Protein AF-S3C7K1-F1 (afdb_monomer)

Secondary structure (DSSP, 8-state):
--PPP-PPPPPPP----PPP---------------------------------------------------------------------------------PPPP--TTSSS---S------TT----SEEEEEE---B-S-THHHHH--S---EEEEE--HHHHHHHHHH--SS---GGGGGGGSPPSEEEEESSTT-SEEEEEE-TTHHHHHHTT-TT--S--GGGGG----EEEEEEPPPSTT-PPEEEE-TGGGTTS--SSPPPSEEEE-EESSTT---EEEEETTEEEEEEEPPHHHHHHHHHHHHHHTTTT-S-HHHHHSS-HHHHHHHHHHHHHHHHHH--SEEEEEEEEEEE-----S---------PPEEEEEEEEEEEE-SSSSPTT--TTSBT--EEEEE--TTTS---GGGT-----TTSTHHHHHHHHHHHHHHHHHHHHHHHHHHHHHHHHHHHHHHHHH-

pLDDT: mean 71.82, std 23.05, range [29.88, 98.38]

Solvent-accessible surface area (backbone atoms only — not comparable to full-atom values): 30363 Å² total; per-residue (Å²): 142,80,88,84,84,85,85,83,79,86,84,79,84,83,79,90,78,82,84,81,84,81,82,83,83,79,85,79,87,78,86,86,79,93,78,88,80,81,87,81,83,79,83,78,87,76,82,92,80,84,86,88,78,92,78,88,80,86,82,82,84,78,89,77,93,80,91,79,91,77,90,78,89,80,84,87,83,82,91,78,87,82,86,82,90,80,84,89,81,90,80,89,75,92,76,87,83,79,89,74,92,69,82,77,81,88,76,77,78,82,76,63,76,72,89,63,92,68,73,88,65,72,88,81,69,78,60,69,74,44,42,33,40,36,43,24,68,38,46,67,81,55,72,75,52,76,82,66,63,82,72,84,76,62,35,39,26,26,64,49,57,67,67,60,50,52,55,50,57,74,67,56,82,73,89,76,75,67,83,80,59,65,55,76,78,48,57,32,21,30,36,38,38,60,91,43,95,84,50,49,42,38,38,32,24,51,32,82,32,31,55,62,72,62,46,78,79,47,98,75,77,72,76,82,65,72,76,69,76,73,73,71,73,50,44,46,26,40,37,40,50,47,86,62,89,94,40,52,37,34,40,35,32,33,36,64,76,47,61,87,50,94,55,99,63,63,58,48,76,42,74,33,48,52,35,63,78,40,100,86,46,86,35,32,36,36,58,54,96,93,44,37,35,36,41,35,74,56,53,75,63,60,32,52,54,50,23,50,51,56,40,46,74,72,51,77,70,68,73,57,71,68,62,62,68,75,49,55,72,69,54,44,54,50,50,52,51,48,51,55,47,52,54,59,41,48,39,47,76,43,44,38,32,31,25,42,52,44,76,43,68,65,78,81,78,83,85,72,99,75,81,91,71,81,70,62,72,42,80,44,75,44,68,36,32,37,42,38,28,33,70,63,54,28,26,82,93,48,52,96,72,25,36,36,48,17,19,33,37,34,31,36,47,71,90,37,44,70,73,66,67,78,87,70,77,66,85,68,73,86,82,68,64,70,57,39,64,46,52,37,53,50,50,53,53,51,54,51,55,51,51,54,50,52,30,51,51,45,36,50,53,48,52,50,53,52,52,50,53,52,54,62,73,73,103

Sequence (475 aa):
MQAYEFSRQPVAAHTDTSPHTEEWSTSRSMNGTTSAFSLFRRHRSRSQNGDNATSGAKYSYGDGHGSTTEDRDDDDSSSVASASSAAAASITTQTTNTTAQTAPPAYDALYAPASGAVSSSSPDKFHPTLHLQIDAVGRGACMTSALFTPGQEATSVYAVDEHAAAASAANSTQGSTSPQTSYYNSAPAFISLRKSRGSSSCSLVAGAGYSLLRDNGAAGASQPDSAAAAGALRTVSTTTYRFGPGRPPRIDVGGDLSATSSSDTPTPWDSFEVKNKAIWSRRQQIQTRLGTFEWRYASSAERKDLSKELLWQVGAGKEDNAMLAALDKKEKKRKEKEEKAMRKHHDVKSLLVLDHITQVYGSTDAAGPSSSSSGGPREIRRPVARFIRNAELRTPGSSRNSAGNGGRLQIDLREWEAVEKLALGEKKLASDSISDDHDREMMIIMAVSSALCMLKKEIDRRQGQEAAAIASAVS

Structure (mmCIF, N/CA/C/O backbone):
data_AF-S3C7K1-F1
#
_entry.id   AF-S3C7K1-F1
#
loop_
_atom_site.group_PDB
_atom_site.id
_atom_site.type_symbol
_atom_site.label_atom_id
_atom_site.label_alt_id
_atom_site.label_comp_id
_atom_site.label_asym_id
_atom_site.label_entity_id
_atom_site.label_seq_id
_atom_site.pdbx_PDB_ins_code
_atom_site.Cartn_x
_atom_site.Cartn_y
_atom_site.Cartn_z
_atom_site.occupancy
_atom_site.B_iso_or_equiv
_atom_site.auth_seq_id
_atom_site.auth_comp_id
_atom_site.auth_asym_id
_atom_site.auth_atom_id
_atom_site.pdbx_PDB_model_num
ATOM 1 N N . MET A 1 1 ? 2.248 -18.245 -73.899 1.00 42.78 1 MET A N 1
ATOM 2 C CA . MET A 1 1 ? 2.283 -19.610 -73.335 1.00 42.78 1 MET A CA 1
ATOM 3 C C . MET A 1 1 ? 3.739 -20.028 -73.212 1.00 42.78 1 MET A C 1
ATOM 5 O O . MET A 1 1 ? 4.316 -20.484 -74.187 1.00 42.78 1 MET A O 1
ATOM 9 N N . GLN A 1 2 ? 4.352 -19.773 -72.059 1.00 39.84 2 GLN A N 1
ATOM 10 C CA . GLN A 1 2 ? 5.710 -20.212 -71.733 1.00 39.84 2 GLN A CA 1
ATOM 11 C C . GLN A 1 2 ? 5.606 -21.062 -70.468 1.00 39.84 2 GLN A C 1
ATOM 13 O O . GLN A 1 2 ? 5.084 -20.601 -69.455 1.00 39.84 2 GLN A O 1
ATOM 18 N N . ALA A 1 3 ? 6.006 -22.325 -70.587 1.00 39.78 3 ALA A N 1
ATOM 19 C CA . ALA A 1 3 ? 6.035 -23.287 -69.500 1.00 39.78 3 ALA A CA 1
ATOM 20 C C . ALA A 1 3 ? 7.273 -23.026 -68.633 1.00 39.78 3 ALA A C 1
ATOM 22 O O . ALA A 1 3 ? 8.383 -22.939 -69.153 1.00 39.78 3 ALA A O 1
ATOM 23 N N . TYR A 1 4 ? 7.061 -22.882 -67.325 1.00 46.62 4 TYR A N 1
ATOM 24 C CA . TYR A 1 4 ? 8.119 -22.824 -66.323 1.00 46.62 4 TYR A CA 1
ATOM 25 C C . TYR A 1 4 ? 8.391 -24.238 -65.806 1.00 46.62 4 TYR A C 1
ATOM 27 O O . TYR A 1 4 ? 7.496 -24.916 -65.302 1.00 46.62 4 TYR A O 1
ATOM 35 N N . GLU A 1 5 ? 9.638 -24.667 -65.959 1.00 44.00 5 GLU A N 1
ATOM 36 C CA . GLU A 1 5 ? 10.169 -25.962 -65.552 1.00 44.00 5 GLU A CA 1
ATOM 37 C C . GLU A 1 5 ? 10.659 -25.868 -64.095 1.00 44.00 5 GLU A C 1
ATOM 39 O O . GLU A 1 5 ? 11.496 -25.032 -63.752 1.00 44.00 5 GLU A O 1
ATOM 44 N N . PHE A 1 6 ? 10.075 -26.680 -63.210 1.00 44.47 6 PHE A N 1
ATOM 45 C CA . PHE A 1 6 ? 10.339 -26.671 -61.770 1.00 44.47 6 PHE A CA 1
ATOM 46 C C . PHE A 1 6 ? 11.487 -27.640 -61.449 1.00 44.47 6 PHE A C 1
ATOM 48 O O . PHE A 1 6 ? 11.319 -28.860 -61.482 1.00 44.47 6 PHE A O 1
ATOM 55 N N . SER A 1 7 ? 12.661 -27.092 -61.132 1.00 50.66 7 SER A N 1
ATOM 56 C CA . SER A 1 7 ? 13.825 -27.848 -60.658 1.00 50.66 7 SER A CA 1
ATOM 57 C C . SER A 1 7 ? 13.610 -28.321 -59.215 1.00 50.66 7 SER A C 1
ATOM 59 O O . SER A 1 7 ? 13.359 -27.519 -58.314 1.00 50.66 7 SER A O 1
ATOM 61 N N . ARG A 1 8 ? 13.684 -29.639 -58.996 1.00 42.28 8 ARG A N 1
ATOM 62 C CA . ARG A 1 8 ? 13.627 -30.288 -57.677 1.00 42.28 8 ARG A CA 1
ATOM 63 C C . ARG A 1 8 ? 15.020 -30.290 -57.042 1.00 42.28 8 ARG A C 1
ATOM 65 O O . ARG A 1 8 ? 15.947 -30.851 -57.620 1.00 42.28 8 ARG A O 1
ATOM 72 N N . GLN A 1 9 ? 15.151 -29.738 -55.835 1.00 46.44 9 GLN A N 1
ATOM 73 C CA . GLN A 1 9 ? 16.317 -29.971 -54.974 1.00 46.44 9 GLN A CA 1
ATOM 74 C C . GLN A 1 9 ? 16.119 -31.212 -54.080 1.00 46.44 9 GLN A C 1
ATOM 76 O O . GLN A 1 9 ? 14.983 -31.510 -53.700 1.00 46.44 9 GLN A O 1
ATOM 81 N N . PRO A 1 10 ? 17.197 -31.948 -53.748 1.00 51.47 10 PRO A N 1
ATOM 82 C CA . PRO A 1 10 ? 17.124 -33.153 -52.929 1.00 51.47 10 PRO A CA 1
ATOM 83 C C . PRO A 1 10 ? 17.023 -32.849 -51.427 1.00 51.47 10 PRO A C 1
ATOM 85 O O . PRO A 1 10 ? 17.702 -31.975 -50.892 1.00 51.47 10 PRO A O 1
ATOM 88 N N . VAL A 1 11 ? 16.183 -33.636 -50.755 1.00 39.88 11 VAL A N 1
ATOM 89 C CA . VAL A 1 11 ? 15.976 -33.667 -49.303 1.00 39.88 11 VAL A CA 1
ATOM 90 C C . VAL A 1 11 ? 17.182 -34.338 -48.641 1.00 39.88 11 VAL A C 1
ATOM 92 O O . VAL A 1 11 ? 17.450 -35.513 -48.889 1.00 39.88 11 VAL A O 1
ATOM 95 N N . ALA A 1 12 ? 17.910 -33.597 -47.806 1.00 42.56 12 ALA A N 1
ATOM 96 C CA . ALA A 1 12 ? 18.954 -34.144 -46.947 1.00 42.56 12 ALA A CA 1
ATOM 97 C C . ALA A 1 12 ? 18.322 -34.823 -45.721 1.00 42.56 12 ALA A C 1
ATOM 99 O O . ALA A 1 12 ? 17.445 -34.264 -45.063 1.00 42.56 12 ALA A O 1
ATOM 100 N N . ALA A 1 13 ? 18.767 -36.047 -45.447 1.00 39.88 13 ALA A N 1
ATOM 101 C CA . ALA A 1 13 ? 18.338 -36.872 -44.331 1.00 39.88 13 ALA A CA 1
ATOM 102 C C . ALA A 1 13 ? 18.757 -36.254 -42.985 1.00 39.88 13 ALA A C 1
ATOM 104 O O . ALA A 1 13 ? 19.937 -35.998 -42.753 1.00 39.88 13 ALA A O 1
ATOM 105 N N . HIS A 1 14 ? 17.786 -36.055 -42.094 1.00 39.94 14 HIS A N 1
ATOM 106 C CA . HIS A 1 14 ? 18.024 -35.751 -40.687 1.00 39.94 14 HIS A CA 1
ATOM 107 C C . HIS A 1 14 ? 18.401 -37.045 -39.957 1.00 39.94 14 HIS A C 1
ATOM 109 O O . HIS A 1 14 ? 17.598 -37.971 -39.861 1.00 39.94 14 HIS A O 1
ATOM 115 N N . THR A 1 15 ? 19.632 -37.113 -39.457 1.00 45.66 15 THR A N 1
ATOM 116 C CA . THR A 1 15 ? 20.065 -38.128 -38.496 1.00 45.66 15 THR A CA 1
ATOM 117 C C . THR A 1 15 ? 19.582 -37.745 -37.103 1.00 45.66 15 THR A C 1
ATOM 119 O O . THR A 1 15 ? 19.934 -36.680 -36.595 1.00 45.66 15 THR A O 1
ATOM 122 N N . ASP A 1 16 ? 18.791 -38.635 -36.514 1.00 35.12 16 ASP A N 1
ATOM 123 C CA . ASP A 1 16 ? 18.399 -38.664 -35.108 1.00 35.12 16 ASP A CA 1
ATOM 124 C C . ASP A 1 16 ? 19.641 -38.841 -34.218 1.00 35.12 16 ASP A C 1
ATOM 126 O O . ASP A 1 16 ? 20.323 -39.866 -34.279 1.00 35.12 16 ASP A O 1
ATOM 130 N N . THR A 1 17 ? 19.929 -37.859 -33.366 1.00 40.44 17 THR A N 1
ATOM 131 C CA . THR A 1 17 ? 20.870 -38.002 -32.248 1.00 40.44 17 THR A CA 1
ATOM 132 C C . THR A 1 17 ? 20.152 -37.683 -30.943 1.00 40.44 17 THR A C 1
ATOM 134 O O . THR A 1 17 ? 19.962 -36.534 -30.554 1.00 40.44 17 THR A O 1
ATOM 137 N N . SER A 1 18 ? 19.752 -38.757 -30.265 1.00 40.81 18 SER A N 1
ATOM 138 C CA . SER A 1 18 ? 19.216 -38.770 -28.905 1.00 40.81 18 SER A CA 1
ATOM 139 C C . SER A 1 18 ? 20.274 -38.285 -27.899 1.00 40.81 18 SER A C 1
ATOM 141 O O . SER A 1 18 ? 21.389 -38.815 -27.911 1.00 40.81 18 SER A O 1
ATOM 143 N N . PRO A 1 19 ? 19.974 -37.337 -26.991 1.00 53.56 19 PRO A N 1
ATOM 144 C CA . PRO A 1 19 ? 20.904 -36.974 -25.933 1.00 53.56 19 PRO A CA 1
ATOM 145 C C . PRO A 1 19 ? 20.836 -37.972 -24.769 1.00 53.56 19 PRO A C 1
ATOM 147 O O . PRO A 1 19 ? 19.800 -38.196 -24.146 1.00 53.56 19 PRO A O 1
ATOM 150 N N . HIS A 1 20 ? 21.998 -38.559 -24.505 1.00 37.53 20 HIS A N 1
ATOM 151 C CA . HIS A 1 20 ? 22.348 -39.404 -23.372 1.00 37.53 20 HIS A CA 1
ATOM 152 C C . HIS A 1 20 ? 22.242 -38.591 -22.066 1.00 37.53 20 HIS A C 1
ATOM 154 O O . HIS A 1 20 ? 22.946 -37.597 -21.891 1.00 37.53 20 HIS A O 1
ATOM 160 N N . THR A 1 21 ? 21.374 -38.994 -21.138 1.00 38.34 21 THR A N 1
ATOM 161 C CA . THR A 1 21 ? 21.359 -38.472 -19.764 1.00 38.34 21 THR A CA 1
ATOM 162 C C . THR A 1 21 ? 22.415 -39.208 -18.943 1.00 38.34 21 THR A C 1
ATOM 164 O O . THR A 1 21 ? 22.197 -40.348 -18.538 1.00 38.34 21 THR A O 1
ATOM 167 N N . GLU A 1 22 ? 23.569 -38.579 -18.714 1.00 37.75 22 GLU A N 1
ATOM 168 C CA . GLU A 1 22 ? 24.544 -39.046 -17.725 1.00 37.75 22 GLU A CA 1
ATOM 169 C C . GLU A 1 22 ? 24.167 -38.540 -16.325 1.00 37.75 22 GLU A C 1
ATOM 171 O O . GLU A 1 22 ? 24.222 -37.347 -16.023 1.00 37.75 22 GLU A O 1
ATOM 176 N N . GLU A 1 23 ? 23.786 -39.479 -15.458 1.00 33.88 23 GLU A N 1
ATOM 177 C CA . GLU A 1 23 ? 23.663 -39.294 -14.016 1.00 33.88 23 GLU A CA 1
ATOM 178 C C . GLU A 1 23 ? 25.045 -39.073 -13.387 1.00 33.88 23 GLU A C 1
ATOM 180 O O . GLU A 1 23 ? 25.855 -39.991 -13.266 1.00 33.88 23 GLU A O 1
ATOM 185 N N . TRP A 1 24 ? 25.310 -37.861 -12.904 1.00 39.69 24 TRP A N 1
ATOM 186 C CA . TRP A 1 24 ? 26.445 -37.607 -12.018 1.00 39.69 24 TRP A CA 1
ATOM 187 C C . TRP A 1 24 ? 26.043 -37.879 -10.567 1.00 39.69 24 TRP A C 1
ATOM 189 O O . TRP A 1 24 ? 25.673 -36.983 -9.807 1.00 39.69 24 TRP A O 1
ATOM 199 N N . SER A 1 25 ? 26.157 -39.144 -10.166 1.00 36.25 25 SER A N 1
ATOM 200 C CA . SER A 1 25 ? 26.162 -39.555 -8.761 1.00 36.25 25 SER A CA 1
ATOM 201 C C . SER A 1 25 ? 27.493 -39.165 -8.113 1.00 36.25 25 SER A C 1
ATOM 203 O O . SER A 1 25 ? 28.480 -39.887 -8.214 1.00 36.25 25 SER A O 1
ATOM 205 N N . THR A 1 26 ? 27.541 -38.020 -7.423 1.00 39.81 26 THR A N 1
ATOM 206 C CA . THR A 1 26 ? 28.686 -37.674 -6.561 1.00 39.81 26 THR A CA 1
ATOM 207 C C . THR A 1 26 ? 28.359 -38.014 -5.111 1.00 39.81 26 THR A C 1
ATOM 209 O O . THR A 1 26 ? 27.864 -37.194 -4.339 1.00 39.81 26 THR A O 1
ATOM 212 N N . SER A 1 27 ? 28.650 -39.255 -4.732 1.00 36.97 27 SER A N 1
ATOM 213 C CA . SER A 1 27 ? 28.673 -39.712 -3.346 1.00 36.97 27 SER A CA 1
ATOM 214 C C . SER A 1 27 ? 29.942 -39.178 -2.673 1.00 36.97 27 SER A C 1
ATOM 216 O O . SER A 1 27 ? 31.028 -39.721 -2.864 1.00 36.97 27 SER A O 1
ATOM 218 N N . ARG A 1 28 ? 29.835 -38.110 -1.873 1.00 35.22 28 ARG A N 1
ATOM 219 C CA . ARG A 1 28 ? 30.893 -37.729 -0.922 1.00 35.22 28 ARG A CA 1
ATOM 220 C C . ARG A 1 28 ? 30.490 -38.129 0.490 1.00 35.22 28 ARG A C 1
ATOM 222 O O . ARG A 1 28 ? 29.735 -37.445 1.169 1.00 35.22 28 ARG A O 1
ATOM 229 N N . SER A 1 29 ? 31.041 -39.269 0.889 1.00 35.66 29 SER A N 1
ATOM 230 C CA . SER A 1 29 ? 31.213 -39.701 2.269 1.00 35.66 29 SER A CA 1
ATOM 231 C C . SER A 1 29 ? 32.161 -38.741 2.995 1.00 35.66 29 SER A C 1
ATOM 233 O O . SER A 1 29 ? 33.287 -38.527 2.545 1.00 35.66 29 SER A O 1
ATOM 235 N N . MET A 1 30 ? 31.717 -38.180 4.120 1.00 38.69 30 MET A N 1
ATOM 236 C CA . MET A 1 30 ? 32.607 -37.730 5.187 1.00 38.69 30 MET A CA 1
ATOM 237 C C . MET A 1 30 ? 32.055 -38.205 6.528 1.00 38.69 30 MET A C 1
ATOM 239 O O . MET A 1 30 ? 31.024 -37.742 7.011 1.00 38.69 30 MET A O 1
ATOM 243 N N . ASN A 1 31 ? 32.776 -39.173 7.085 1.00 38.00 31 ASN A N 1
ATOM 244 C CA . ASN A 1 31 ? 32.706 -39.621 8.466 1.00 38.00 31 ASN A CA 1
ATOM 245 C C . ASN A 1 31 ? 33.361 -38.590 9.403 1.00 38.00 31 ASN A C 1
ATOM 247 O O . ASN A 1 31 ? 34.354 -37.964 9.037 1.00 38.00 31 ASN A O 1
ATOM 251 N N . GLY A 1 32 ? 32.871 -38.538 10.647 1.00 33.72 32 GLY A N 1
ATOM 252 C CA . GLY A 1 32 ? 33.494 -37.864 11.797 1.00 33.72 32 GLY A CA 1
ATOM 253 C C . GLY A 1 32 ? 32.812 -36.532 12.133 1.00 33.72 32 GLY A C 1
ATOM 254 O O . GLY A 1 32 ? 32.623 -35.706 11.258 1.00 33.72 32 GLY A O 1
ATOM 255 N N . THR A 1 33 ? 32.385 -36.227 13.355 1.00 35.22 33 THR A N 1
ATOM 256 C CA . THR A 1 33 ? 32.690 -36.786 14.673 1.00 35.22 33 THR A CA 1
ATOM 257 C C . THR A 1 33 ? 31.519 -36.501 15.615 1.00 35.22 33 THR A C 1
ATOM 259 O O . THR A 1 33 ? 30.987 -35.395 15.687 1.00 35.22 33 THR A O 1
ATOM 262 N N . THR A 1 34 ? 31.119 -37.525 16.359 1.00 36.25 34 THR A N 1
ATOM 263 C CA . THR A 1 34 ? 30.127 -37.470 17.431 1.00 36.25 34 THR A CA 1
ATOM 264 C C . THR A 1 34 ? 30.736 -36.740 18.629 1.00 36.25 34 THR A C 1
ATOM 266 O O . THR A 1 34 ? 31.664 -37.256 19.247 1.00 36.25 34 THR A O 1
ATOM 269 N N . SER A 1 35 ? 30.228 -35.556 18.977 1.00 33.78 35 SER A N 1
ATOM 270 C CA . SER A 1 35 ? 30.503 -34.927 20.273 1.00 33.78 35 SER A CA 1
ATOM 271 C C . SER A 1 35 ? 29.233 -34.949 21.111 1.00 33.78 35 SER A C 1
ATOM 273 O O . SER A 1 35 ? 28.227 -34.320 20.783 1.00 33.78 35 SER A O 1
ATOM 275 N N . ALA A 1 36 ? 29.281 -35.757 22.165 1.00 40.22 36 ALA A N 1
ATOM 276 C CA . ALA A 1 36 ? 28.248 -35.887 23.169 1.00 40.22 36 ALA A CA 1
ATOM 277 C C . ALA A 1 36 ? 28.225 -34.630 24.049 1.00 40.22 36 ALA A C 1
ATOM 279 O O . ALA A 1 36 ? 29.179 -34.372 24.778 1.00 40.22 36 ALA A O 1
ATOM 280 N N . PHE A 1 37 ? 27.118 -33.884 24.030 1.00 34.06 37 PHE A N 1
ATOM 281 C CA . PHE A 1 37 ? 26.787 -32.966 25.117 1.00 34.06 37 PHE A CA 1
ATOM 282 C C . PHE A 1 37 ? 25.647 -33.551 25.941 1.00 34.06 37 PHE A C 1
ATOM 284 O O . PHE A 1 37 ? 24.551 -33.839 25.460 1.00 34.06 37 PHE A O 1
ATOM 291 N N . SER A 1 38 ? 25.994 -33.791 27.196 1.00 36.28 38 SER A N 1
ATOM 292 C CA . SER A 1 38 ? 25.215 -34.421 28.238 1.00 36.28 38 SER A CA 1
ATOM 293 C C . SER A 1 38 ? 24.003 -33.590 28.659 1.00 36.28 38 SER A C 1
ATOM 295 O O . SER A 1 38 ? 24.007 -32.361 28.700 1.00 36.28 38 SER A O 1
ATOM 297 N N . LEU A 1 39 ? 22.956 -34.332 29.012 1.00 39.53 39 LEU A N 1
ATOM 298 C CA . LEU A 1 39 ? 21.742 -33.884 29.674 1.00 39.53 39 LEU A CA 1
ATOM 299 C C . LEU A 1 39 ? 22.032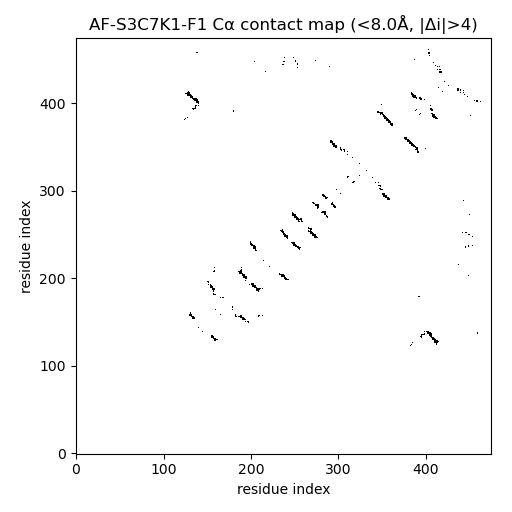 -33.069 30.945 1.00 39.53 39 LEU A C 1
ATOM 301 O O . LEU A 1 39 ? 22.661 -33.569 31.873 1.00 39.53 39 LEU A O 1
ATOM 305 N N . PHE A 1 40 ? 21.402 -31.899 31.066 1.00 33.41 40 PHE A N 1
ATOM 306 C CA . PHE A 1 40 ? 21.030 -31.334 32.366 1.00 33.41 40 PHE A CA 1
ATOM 307 C C . PHE A 1 40 ? 19.536 -30.992 32.367 1.00 33.41 40 PHE A C 1
ATOM 309 O O . PHE A 1 40 ? 19.104 -29.858 32.164 1.00 33.41 40 PHE A O 1
ATOM 316 N N . ARG A 1 41 ? 18.711 -32.024 32.571 1.00 36.00 41 ARG A N 1
ATOM 317 C CA . ARG A 1 41 ? 17.262 -31.902 32.761 1.00 36.00 41 ARG A CA 1
ATOM 318 C C . ARG A 1 41 ? 16.994 -31.607 34.236 1.00 36.00 41 ARG A C 1
ATOM 320 O O . ARG A 1 41 ? 16.875 -32.518 35.049 1.00 36.00 41 ARG A O 1
ATOM 327 N N . ARG A 1 42 ? 16.922 -30.326 34.605 1.00 36.72 42 ARG A N 1
ATOM 328 C CA . ARG A 1 42 ? 16.555 -29.915 35.969 1.00 36.72 42 ARG A CA 1
ATOM 329 C C . ARG A 1 42 ? 15.034 -30.013 36.130 1.00 36.72 42 ARG A C 1
ATOM 331 O O . ARG A 1 42 ? 14.298 -29.125 35.711 1.00 36.72 42 ARG A O 1
ATOM 338 N N . HIS A 1 43 ? 14.568 -31.108 36.729 1.00 34.84 43 HIS A N 1
ATOM 339 C CA . HIS A 1 43 ? 13.203 -31.223 37.241 1.00 34.84 43 HIS A CA 1
ATOM 340 C C . HIS A 1 43 ? 12.996 -30.179 38.345 1.00 34.84 43 HIS A C 1
ATOM 342 O O . HIS A 1 43 ? 13.637 -30.244 39.392 1.00 34.84 43 HIS A O 1
ATOM 348 N N . ARG A 1 44 ? 12.084 -29.226 38.133 1.00 34.91 44 ARG A N 1
ATOM 349 C CA . ARG A 1 44 ? 11.531 -28.404 39.213 1.00 34.91 44 ARG A CA 1
ATOM 350 C C . ARG A 1 44 ? 10.064 -28.779 39.381 1.00 34.91 44 ARG A C 1
ATOM 352 O O . ARG A 1 44 ? 9.187 -28.245 38.714 1.00 34.91 44 ARG A O 1
ATOM 359 N N . SER A 1 45 ? 9.839 -29.753 40.257 1.00 42.28 45 SER A N 1
ATOM 360 C CA . SER A 1 45 ? 8.552 -29.969 40.913 1.00 42.28 45 SER A CA 1
ATOM 361 C C . SER A 1 45 ? 8.241 -28.726 41.748 1.00 42.28 45 SER A C 1
ATOM 363 O O . SER A 1 45 ? 9.053 -28.330 42.587 1.00 42.28 45 SER A O 1
ATOM 365 N N . ARG A 1 46 ? 7.096 -28.080 41.509 1.00 37.75 46 ARG A N 1
ATOM 366 C CA . ARG A 1 46 ? 6.529 -27.130 42.468 1.00 37.75 46 ARG A CA 1
ATOM 367 C C . ARG A 1 46 ? 5.015 -27.292 42.527 1.00 37.75 46 ARG A C 1
ATOM 369 O O . ARG A 1 46 ? 4.286 -26.791 41.682 1.00 37.75 46 ARG A O 1
ATOM 376 N N . SER A 1 47 ? 4.641 -28.065 43.543 1.00 39.91 47 SER A N 1
ATOM 377 C CA . SER A 1 47 ? 3.426 -28.061 44.358 1.00 39.91 47 SER A CA 1
ATOM 378 C C . SER A 1 47 ? 2.346 -27.041 43.996 1.00 39.91 47 SER A C 1
ATOM 380 O O . SER A 1 47 ? 2.569 -25.832 44.057 1.00 39.91 47 SER A O 1
ATOM 382 N N . GLN A 1 48 ? 1.149 -27.574 43.755 1.00 44.81 48 GLN A N 1
ATOM 383 C CA . GLN A 1 48 ? -0.118 -26.899 44.007 1.00 44.81 48 GLN A CA 1
ATOM 384 C C . GLN A 1 48 ? -0.288 -26.638 45.515 1.00 44.81 48 GLN A C 1
ATOM 386 O O . GLN A 1 48 ? 0.110 -27.466 46.333 1.00 44.81 48 GLN A O 1
ATOM 391 N N . ASN A 1 49 ? -0.815 -25.458 45.828 1.00 40.31 49 ASN A N 1
ATOM 392 C CA . ASN A 1 49 ? -1.582 -25.008 47.000 1.00 40.31 49 ASN A CA 1
ATOM 393 C C . ASN A 1 49 ? -1.919 -23.546 46.638 1.00 40.31 49 ASN A C 1
ATOM 395 O O . ASN A 1 49 ? -1.025 -22.798 46.256 1.00 40.31 49 ASN A O 1
ATOM 399 N N . GLY A 1 50 ? -3.171 -23.121 46.519 1.00 37.91 50 GLY A N 1
ATOM 400 C CA . GLY A 1 50 ? -4.193 -23.186 47.552 1.00 37.91 50 GLY A CA 1
ATOM 401 C C . GLY A 1 50 ? -4.369 -21.764 48.096 1.00 37.91 50 GLY A C 1
ATOM 402 O O . GLY A 1 50 ? -3.520 -21.289 48.837 1.00 37.91 50 GLY A O 1
ATOM 403 N N . ASP A 1 51 ? -5.452 -21.128 47.656 1.00 35.38 51 ASP A N 1
ATOM 404 C CA . ASP A 1 51 ? -6.254 -20.110 48.341 1.00 35.38 51 ASP A CA 1
ATOM 405 C C . ASP A 1 51 ? -5.739 -18.675 48.622 1.00 35.38 51 ASP A C 1
ATOM 407 O O . ASP A 1 51 ? -4.790 -18.413 49.350 1.00 35.38 51 ASP A O 1
ATOM 411 N N . ASN A 1 52 ? -6.604 -17.758 48.168 1.00 37.12 52 ASN A N 1
ATOM 412 C CA . ASN A 1 52 ? -7.200 -16.632 48.898 1.00 37.12 52 ASN A CA 1
ATOM 413 C C . ASN A 1 52 ? -6.598 -15.214 48.885 1.00 37.12 52 ASN A C 1
ATOM 415 O O . ASN A 1 52 ? -5.400 -14.977 48.961 1.00 37.12 52 ASN A O 1
ATOM 419 N N . ALA A 1 53 ? -7.565 -14.290 48.953 1.00 37.34 53 ALA A N 1
ATOM 420 C CA . ALA A 1 53 ? -7.519 -12.913 49.442 1.00 37.34 53 ALA A CA 1
ATOM 421 C C . ALA A 1 53 ? -7.081 -11.785 48.483 1.00 37.34 53 ALA A C 1
ATOM 423 O O . ALA A 1 53 ? -5.936 -11.350 48.406 1.00 37.34 53 ALA A O 1
ATOM 424 N N . THR A 1 54 ? -8.111 -11.207 47.860 1.00 46.56 54 THR A N 1
ATOM 425 C CA . THR A 1 54 ? -8.403 -9.763 47.835 1.00 46.56 54 THR A CA 1
ATOM 426 C C . THR A 1 54 ? -7.601 -8.908 48.825 1.00 46.56 54 THR A C 1
ATOM 428 O O . THR A 1 54 ? -7.792 -9.006 50.033 1.00 46.56 54 THR A O 1
ATOM 431 N N . SER A 1 55 ? -6.843 -7.941 48.309 1.00 39.56 55 SER A N 1
ATOM 432 C CA . SER A 1 55 ? -6.691 -6.630 48.949 1.00 39.56 55 SER A CA 1
ATOM 433 C C . SER A 1 55 ? -6.376 -5.576 47.888 1.00 39.56 55 SER A C 1
ATOM 435 O O . SER A 1 55 ? -5.496 -5.738 47.045 1.00 39.56 55 SER A O 1
ATOM 437 N N . GLY A 1 56 ? -7.192 -4.523 47.872 1.00 43.88 56 GLY A N 1
ATOM 438 C CA . GLY A 1 56 ? -7.023 -3.381 46.991 1.00 43.88 56 GLY A CA 1
ATOM 439 C C . GLY A 1 56 ? -5.984 -2.419 47.551 1.00 43.88 56 GLY A C 1
ATOM 440 O O . GLY A 1 56 ? -6.072 -2.016 48.707 1.00 43.88 56 GLY A O 1
ATOM 441 N N . ALA A 1 57 ? -5.058 -1.992 46.701 1.00 37.25 57 ALA A N 1
ATOM 442 C CA . ALA A 1 57 ? -4.218 -0.831 46.946 1.00 37.25 57 ALA A CA 1
ATOM 443 C C . ALA A 1 57 ? -4.563 0.240 45.903 1.00 37.25 57 ALA A C 1
ATOM 445 O O . ALA A 1 57 ? -4.215 0.136 44.727 1.00 37.25 57 ALA A O 1
ATOM 446 N N . LYS A 1 58 ? -5.310 1.256 46.347 1.00 38.31 58 LYS A N 1
ATOM 447 C CA . LYS A 1 58 ? -5.488 2.526 45.639 1.00 38.31 58 LYS A CA 1
ATOM 448 C C . LYS A 1 58 ? -4.179 3.306 45.753 1.00 38.31 58 LYS A C 1
ATOM 450 O O . LYS A 1 58 ? -3.840 3.746 46.846 1.00 38.31 58 LYS A O 1
ATOM 455 N N . TYR A 1 59 ? -3.488 3.522 44.639 1.00 38.66 59 TYR A N 1
ATOM 456 C CA . TYR A 1 59 ? -2.468 4.564 44.550 1.00 38.66 59 TYR A CA 1
ATOM 457 C C . TYR A 1 59 ? -3.110 5.832 43.990 1.00 38.66 59 TYR A C 1
ATOM 459 O O . TYR A 1 59 ? -3.537 5.885 42.838 1.00 38.66 59 TYR A O 1
ATOM 467 N N . SER A 1 60 ? -3.229 6.824 44.868 1.00 38.25 60 SER A N 1
ATOM 468 C CA . SER A 1 60 ? -3.591 8.203 44.560 1.00 38.25 60 SER A CA 1
ATOM 469 C C . SER A 1 60 ? -2.368 8.896 43.963 1.00 38.25 60 SER A C 1
ATOM 471 O O . SER A 1 60 ? -1.360 9.035 44.652 1.00 38.25 60 SER A O 1
ATOM 473 N N . TYR A 1 61 ? -2.443 9.326 42.704 1.00 40.69 61 TYR A N 1
ATOM 474 C CA . TYR A 1 61 ? -1.490 10.290 42.155 1.00 40.69 61 TYR A CA 1
ATOM 475 C C . TYR A 1 61 ? -1.932 11.685 42.595 1.00 40.69 61 TYR A C 1
ATOM 477 O O . TYR A 1 61 ? -3.033 12.119 42.265 1.00 40.69 61 TYR A O 1
ATOM 485 N N . GLY A 1 62 ? -1.098 12.336 43.404 1.00 37.25 62 GLY A N 1
ATOM 486 C CA . GLY A 1 62 ? -1.253 13.738 43.765 1.00 37.25 62 GLY A CA 1
ATOM 487 C C . GLY A 1 62 ? -0.803 14.630 42.614 1.00 37.25 62 GLY A C 1
ATOM 488 O O . GLY A 1 62 ? 0.307 14.471 42.105 1.00 37.25 62 GLY A O 1
ATOM 489 N N . ASP A 1 63 ? -1.679 15.553 42.230 1.00 40.25 63 ASP A N 1
ATOM 490 C CA . ASP A 1 63 ? -1.374 16.697 41.381 1.00 40.25 63 ASP A CA 1
ATOM 491 C C . ASP A 1 63 ? -0.420 17.646 42.117 1.00 40.25 63 ASP A C 1
ATOM 493 O O . ASP A 1 63 ? -0.724 18.145 43.201 1.00 40.25 63 ASP A O 1
ATOM 497 N N . GLY A 1 64 ? 0.738 17.899 41.512 1.00 36.50 64 GLY A N 1
ATOM 498 C CA . GLY A 1 64 ? 1.700 18.906 41.941 1.00 36.50 64 GLY A CA 1
ATOM 499 C C . GLY A 1 64 ? 1.972 19.870 40.795 1.00 36.50 64 GLY A C 1
ATOM 500 O O . GLY A 1 64 ? 2.841 19.621 39.964 1.00 36.50 64 GLY A O 1
ATOM 501 N N . HIS A 1 65 ? 1.216 20.967 40.747 1.00 41.41 65 HIS A N 1
ATOM 502 C CA . HIS A 1 65 ? 1.542 22.136 39.936 1.00 41.41 65 HIS A CA 1
ATOM 503 C C . HIS A 1 65 ? 2.720 22.880 40.582 1.00 41.41 65 HIS A C 1
ATOM 505 O O . HIS A 1 65 ? 2.577 23.449 41.661 1.00 41.41 65 HIS A O 1
ATOM 511 N N . GLY A 1 66 ? 3.872 22.889 39.911 1.00 35.72 66 GLY A N 1
ATOM 512 C CA . GLY A 1 66 ? 5.039 23.697 40.261 1.00 35.72 66 GLY A CA 1
ATOM 513 C C . GLY A 1 66 ? 5.502 24.483 39.041 1.00 35.72 66 GLY A C 1
ATOM 514 O O . GLY A 1 66 ? 6.138 23.934 38.148 1.00 35.72 66 GLY A O 1
ATOM 515 N N . SER A 1 67 ? 5.114 25.755 38.993 1.00 41.16 67 SER A N 1
ATOM 516 C CA . SER A 1 67 ? 5.566 26.761 38.034 1.00 41.16 67 SER A CA 1
ATOM 517 C C . SER A 1 67 ? 6.837 27.408 38.575 1.00 41.16 67 SER A C 1
ATOM 519 O O . SER A 1 67 ? 6.764 28.113 39.579 1.00 41.16 67 SER A O 1
ATOM 521 N N . THR A 1 68 ? 7.968 27.226 37.898 1.00 39.38 68 THR A N 1
ATOM 522 C CA . THR A 1 68 ? 9.175 28.039 38.102 1.00 39.38 68 THR A CA 1
ATOM 523 C C . THR A 1 68 ? 9.763 28.403 36.747 1.00 39.38 68 THR A C 1
ATOM 525 O O . THR A 1 68 ? 10.353 27.572 36.059 1.00 39.38 68 THR A O 1
ATOM 528 N N . THR A 1 69 ? 9.538 29.653 36.360 1.00 41.72 69 THR A N 1
ATOM 529 C CA . THR A 1 69 ? 10.313 30.400 35.372 1.00 41.72 69 THR A CA 1
ATOM 530 C C . THR A 1 69 ? 11.637 30.797 36.020 1.00 41.72 69 THR A C 1
ATOM 532 O O . THR A 1 69 ? 11.629 31.572 36.973 1.00 41.72 69 THR A O 1
ATOM 535 N N . GLU A 1 70 ? 12.753 30.263 35.528 1.00 42.16 70 GLU A N 1
ATOM 536 C CA . GLU A 1 70 ? 14.084 30.809 35.798 1.00 42.16 70 GLU A CA 1
ATOM 537 C C . GLU A 1 70 ? 14.718 31.214 34.470 1.00 42.16 70 GLU A C 1
ATOM 539 O O . GLU A 1 70 ? 15.016 30.370 33.622 1.00 42.16 70 GLU A O 1
ATOM 544 N N . ASP A 1 71 ? 14.887 32.526 34.326 1.00 40.88 71 ASP A N 1
ATOM 545 C CA . ASP A 1 71 ? 15.815 33.174 33.414 1.00 40.88 71 ASP A CA 1
ATOM 546 C C . ASP A 1 71 ? 17.250 32.734 33.740 1.00 40.88 71 ASP A C 1
ATOM 548 O O . ASP A 1 71 ? 17.666 32.751 34.902 1.00 40.88 71 ASP A O 1
ATOM 552 N N . ARG A 1 72 ? 18.014 32.357 32.711 1.00 40.84 72 ARG A N 1
ATOM 553 C CA . ARG A 1 72 ? 19.480 32.323 32.744 1.00 40.84 72 ARG A CA 1
ATOM 554 C C . ARG A 1 72 ? 20.015 32.769 31.389 1.00 40.84 72 ARG A C 1
ATOM 556 O O . ARG A 1 72 ? 19.996 32.005 30.424 1.00 40.84 72 ARG A O 1
ATOM 563 N N . ASP A 1 73 ? 20.461 34.017 31.369 1.00 41.56 73 ASP A N 1
ATOM 564 C CA . ASP A 1 73 ? 21.538 34.496 30.514 1.00 41.56 73 ASP A CA 1
ATOM 565 C C . ASP A 1 73 ? 22.856 33.811 30.924 1.00 41.56 73 ASP A C 1
ATOM 567 O O . ASP A 1 73 ? 23.022 33.454 32.092 1.00 41.56 73 ASP A O 1
ATOM 571 N N . ASP A 1 74 ? 23.729 33.563 29.944 1.00 37.69 74 ASP A N 1
ATOM 572 C CA . ASP A 1 74 ? 25.191 33.767 29.984 1.00 37.69 74 ASP A CA 1
ATOM 573 C C . ASP A 1 74 ? 25.885 32.933 28.888 1.00 37.69 74 ASP A C 1
ATOM 575 O O . ASP A 1 74 ? 25.934 31.703 28.917 1.00 37.69 74 ASP A O 1
ATOM 579 N N . ASP A 1 75 ? 26.327 33.671 27.871 1.00 38.19 75 ASP A N 1
ATOM 580 C CA . ASP A 1 75 ? 27.670 33.738 27.289 1.00 38.19 75 ASP A CA 1
ATOM 581 C C . ASP A 1 75 ? 28.576 32.504 27.079 1.00 38.19 75 ASP A C 1
ATOM 583 O O . ASP A 1 75 ? 28.801 31.642 27.923 1.00 38.19 75 ASP A O 1
ATOM 587 N N . ASP A 1 76 ? 29.249 32.619 25.928 1.00 36.81 76 ASP A N 1
ATOM 588 C CA . ASP A 1 76 ? 30.596 32.161 25.589 1.00 36.81 76 ASP A CA 1
ATOM 589 C C . ASP A 1 76 ? 30.854 30.660 25.395 1.00 36.81 76 ASP A C 1
ATOM 591 O O . ASP A 1 76 ? 30.797 29.859 26.323 1.00 36.81 76 ASP A O 1
ATOM 595 N N . SER A 1 77 ? 31.278 30.294 24.176 1.00 37.59 77 SER A N 1
ATOM 596 C CA . SER A 1 77 ? 32.433 29.407 23.955 1.00 37.59 77 SER A CA 1
ATOM 597 C C . SER A 1 77 ? 32.798 29.292 22.470 1.00 37.59 77 SER A C 1
ATOM 599 O O . SER A 1 77 ? 32.150 28.604 21.684 1.00 37.59 77 SER A O 1
ATOM 601 N N . SER A 1 78 ? 33.898 29.966 22.144 1.00 37.84 78 SER A N 1
ATOM 602 C CA . SER A 1 78 ? 35.071 29.438 21.435 1.00 37.84 78 SER A CA 1
ATOM 603 C C . SER A 1 78 ? 34.908 28.711 20.088 1.00 37.84 78 SER A C 1
ATOM 605 O O . SER A 1 78 ? 34.563 27.539 19.947 1.00 37.84 78 SER A O 1
ATOM 607 N N . SER A 1 79 ? 35.406 29.421 19.078 1.00 44.19 79 SER A N 1
ATOM 608 C CA . SER A 1 79 ? 36.025 28.887 17.874 1.00 44.19 79 SER A CA 1
ATOM 609 C C . SER A 1 79 ? 37.177 27.924 18.187 1.00 44.19 79 SER A C 1
ATOM 611 O O . SER A 1 79 ? 38.120 28.290 18.892 1.00 44.19 79 SER A O 1
ATOM 613 N N . VAL A 1 80 ? 37.185 26.757 17.541 1.00 40.84 80 VAL A N 1
ATOM 614 C CA . VAL A 1 80 ? 38.408 25.975 17.325 1.00 40.84 80 VAL A CA 1
ATOM 615 C C . VAL A 1 80 ? 38.426 25.462 15.892 1.00 40.84 80 VAL A C 1
ATOM 617 O O . VAL A 1 80 ? 37.634 24.613 15.489 1.00 40.84 80 VAL A O 1
ATOM 620 N N . ALA A 1 81 ? 39.341 26.032 15.115 1.00 40.41 81 ALA A N 1
ATOM 621 C CA . ALA A 1 81 ? 39.779 25.516 13.834 1.00 40.41 81 ALA A CA 1
ATOM 622 C C . ALA A 1 81 ? 40.731 24.334 14.056 1.00 40.41 81 ALA A C 1
ATOM 624 O O . ALA A 1 81 ? 41.561 24.396 14.964 1.00 40.41 81 ALA A O 1
ATOM 625 N N . SER A 1 82 ? 40.677 23.318 13.189 1.00 37.19 82 SER A N 1
ATOM 626 C CA . SER A 1 82 ? 41.869 22.727 12.555 1.00 37.19 82 SER A CA 1
ATOM 627 C C . SER A 1 82 ? 41.550 21.529 11.660 1.00 37.19 82 SER A C 1
ATOM 629 O O . SER A 1 82 ? 40.696 20.707 11.978 1.00 37.19 82 SER A O 1
ATOM 631 N N . ALA A 1 83 ? 42.402 21.419 10.634 1.00 33.81 83 ALA A N 1
ATOM 632 C CA . ALA A 1 83 ? 42.732 20.254 9.809 1.00 33.81 83 ALA A CA 1
ATOM 633 C C . ALA A 1 83 ? 41.746 19.941 8.656 1.00 33.81 83 ALA A C 1
ATOM 635 O O . ALA A 1 83 ? 40.538 20.000 8.820 1.00 33.81 83 ALA A O 1
ATOM 636 N N . SER A 1 84 ? 42.174 19.622 7.432 1.00 39.78 84 SER A N 1
ATOM 637 C CA . SER A 1 84 ? 43.510 19.258 6.946 1.00 39.78 84 SER A CA 1
ATOM 638 C C . SER A 1 84 ? 43.563 19.438 5.427 1.00 39.78 84 SER A C 1
ATOM 640 O O . SER A 1 84 ? 42.598 19.171 4.713 1.00 39.78 84 SER A O 1
ATOM 642 N N . SER A 1 85 ? 44.728 19.851 4.945 1.00 40.25 85 SER A N 1
ATOM 643 C CA . SER A 1 85 ? 45.148 19.852 3.549 1.00 40.25 85 SER A CA 1
ATOM 644 C C . SER A 1 85 ? 45.439 18.432 3.047 1.00 40.25 85 SER A C 1
ATOM 646 O O . SER A 1 85 ? 46.104 17.659 3.733 1.00 40.25 85 SER A O 1
ATOM 648 N N . ALA A 1 86 ? 45.020 18.112 1.818 1.00 37.12 86 ALA A N 1
ATOM 649 C CA . ALA A 1 86 ? 45.669 17.092 0.992 1.00 37.12 86 ALA A CA 1
ATOM 650 C C . ALA A 1 86 ? 45.344 17.275 -0.504 1.00 37.12 86 ALA A C 1
ATOM 652 O O . ALA A 1 86 ? 44.216 17.086 -0.943 1.00 37.12 86 ALA A O 1
ATOM 653 N N . ALA A 1 87 ? 46.400 17.639 -1.234 1.00 37.47 87 ALA A N 1
ATOM 654 C CA . ALA A 1 87 ? 46.796 17.217 -2.578 1.00 37.47 87 ALA A CA 1
ATOM 655 C C . ALA A 1 87 ? 45.786 17.261 -3.743 1.00 37.47 87 ALA A C 1
ATOM 657 O O . ALA A 1 87 ? 44.899 16.428 -3.905 1.00 37.47 87 ALA A O 1
ATOM 658 N N . ALA A 1 88 ? 46.086 18.199 -4.640 1.00 36.25 88 ALA A N 1
ATOM 659 C CA . ALA A 1 88 ? 45.610 18.296 -6.006 1.00 36.25 88 ALA A CA 1
ATOM 660 C C . ALA A 1 88 ? 46.060 17.113 -6.884 1.00 36.25 88 ALA A C 1
ATOM 662 O O . ALA A 1 88 ? 47.224 16.713 -6.860 1.00 36.25 88 ALA A O 1
ATOM 663 N N . ALA A 1 89 ? 45.155 16.649 -7.745 1.00 36.56 89 ALA A N 1
ATOM 664 C CA . ALA A 1 89 ? 45.481 15.971 -8.993 1.00 36.56 89 ALA A CA 1
ATOM 665 C C . ALA A 1 89 ? 44.582 16.550 -10.092 1.00 36.56 89 ALA A C 1
ATOM 667 O O . ALA A 1 89 ? 43.372 16.327 -10.127 1.00 36.56 89 ALA A O 1
ATOM 668 N N . SER A 1 90 ? 45.192 17.363 -10.948 1.00 39.47 90 SER A N 1
ATOM 669 C CA . SER A 1 90 ? 44.576 18.022 -12.094 1.00 39.47 90 SER A CA 1
ATOM 670 C C . SER A 1 90 ? 44.319 17.009 -13.211 1.00 39.47 90 SER A C 1
ATOM 672 O O . SER A 1 90 ? 45.263 16.401 -13.712 1.00 39.47 90 SER A O 1
ATOM 674 N N . ILE A 1 91 ? 43.066 16.863 -13.647 1.00 34.75 91 ILE A N 1
ATOM 675 C CA . ILE A 1 91 ? 42.721 16.230 -14.927 1.00 34.75 91 ILE A CA 1
ATOM 676 C C . ILE A 1 91 ? 42.042 17.287 -15.793 1.00 34.75 91 ILE A C 1
ATOM 678 O O . ILE A 1 91 ? 40.863 17.600 -15.643 1.00 34.75 91 ILE A O 1
ATOM 682 N N . THR A 1 92 ? 42.835 17.851 -16.698 1.00 35.44 92 THR A N 1
ATOM 683 C CA . THR A 1 92 ? 42.391 18.691 -17.807 1.00 35.44 92 THR A CA 1
ATOM 684 C C . THR A 1 92 ? 41.674 17.810 -18.825 1.00 35.44 92 THR A C 1
ATOM 686 O O . THR A 1 92 ? 42.309 17.013 -19.509 1.00 35.44 92 THR A O 1
ATOM 689 N N . THR A 1 93 ? 40.359 17.967 -18.957 1.00 34.34 93 THR A N 1
ATOM 690 C CA . THR A 1 93 ? 39.600 17.486 -20.119 1.00 34.34 93 THR A CA 1
ATOM 691 C C . THR A 1 93 ? 39.026 18.695 -20.848 1.00 34.34 93 THR A C 1
ATOM 693 O O . THR A 1 93 ? 38.120 19.376 -20.373 1.00 34.34 93 THR A O 1
ATOM 696 N N . GLN A 1 94 ? 39.626 19.005 -21.998 1.00 35.19 94 GLN A N 1
ATOM 697 C CA . GLN A 1 94 ? 39.113 19.987 -22.946 1.00 35.19 94 GLN A CA 1
ATOM 698 C C . GLN A 1 94 ? 37.813 19.443 -23.544 1.00 35.19 94 GLN A C 1
ATOM 700 O O . GLN A 1 94 ? 37.820 18.407 -24.202 1.00 35.19 94 GLN A O 1
ATOM 705 N N . THR A 1 95 ? 36.708 20.149 -23.315 1.00 29.88 95 THR A N 1
ATOM 706 C CA . THR A 1 95 ? 35.445 19.930 -24.026 1.00 29.88 95 THR A CA 1
ATOM 707 C C . THR A 1 95 ? 35.226 21.146 -24.914 1.00 29.88 95 THR A C 1
ATOM 709 O O . THR A 1 95 ? 35.088 22.268 -24.430 1.00 29.88 95 THR A O 1
ATOM 712 N N . THR A 1 96 ? 35.271 20.938 -26.225 1.00 40.91 96 THR A N 1
ATOM 713 C CA . THR A 1 96 ? 34.971 21.950 -27.237 1.00 40.91 96 THR A CA 1
ATOM 714 C C . THR A 1 96 ? 33.470 22.218 -27.253 1.00 40.91 96 THR A C 1
ATOM 716 O O . THR A 1 96 ? 32.687 21.366 -27.666 1.00 40.91 96 THR A O 1
ATOM 719 N N . ASN A 1 97 ? 33.081 23.410 -26.804 1.00 35.16 97 ASN A N 1
ATOM 720 C CA . ASN A 1 97 ? 31.732 23.946 -26.937 1.00 35.16 97 ASN A CA 1
ATOM 721 C C . ASN A 1 97 ? 31.463 24.339 -28.397 1.00 35.16 97 ASN A C 1
ATOM 723 O O . ASN A 1 97 ? 32.104 25.244 -28.928 1.00 35.16 97 ASN A O 1
ATOM 727 N N . THR A 1 98 ? 30.482 23.696 -29.027 1.00 39.22 98 THR A N 1
ATOM 728 C CA . THR A 1 98 ? 29.849 24.179 -30.259 1.00 39.22 98 THR A CA 1
ATOM 729 C C . THR A 1 98 ? 28.440 24.638 -29.909 1.00 39.22 98 THR A C 1
ATOM 731 O O . THR A 1 98 ? 27.538 23.837 -29.681 1.00 39.22 98 THR A O 1
ATOM 734 N N . THR A 1 99 ? 28.277 25.954 -29.805 1.00 41.25 99 THR A N 1
ATOM 735 C CA . THR A 1 99 ? 27.017 26.631 -29.497 1.00 41.25 99 THR A CA 1
ATOM 736 C C . THR A 1 99 ? 26.167 26.723 -30.763 1.00 41.25 99 THR A C 1
ATOM 738 O O . THR A 1 99 ? 26.423 27.564 -31.619 1.00 41.25 99 THR A O 1
ATOM 741 N N . ALA A 1 100 ? 25.137 25.885 -30.872 1.00 38.94 100 ALA A N 1
ATOM 742 C CA . ALA A 1 100 ? 24.012 26.100 -31.778 1.00 38.94 100 ALA A CA 1
ATOM 743 C C . ALA A 1 100 ? 22.740 26.219 -30.926 1.00 38.94 100 ALA A C 1
ATOM 745 O O . ALA A 1 100 ? 22.143 25.223 -30.519 1.00 38.94 100 ALA A O 1
ATOM 746 N N . GLN A 1 101 ? 22.367 27.460 -30.600 1.00 41.94 101 GLN A N 1
ATOM 747 C CA . GLN A 1 101 ? 21.087 27.794 -29.977 1.00 41.94 101 GLN A CA 1
ATOM 748 C C . GLN A 1 101 ? 19.962 27.470 -30.962 1.00 41.94 101 GLN A C 1
ATOM 750 O O . GLN A 1 101 ? 19.670 28.247 -31.866 1.00 41.94 101 GLN A O 1
ATOM 755 N N . THR A 1 102 ? 19.328 26.319 -30.769 1.00 45.47 102 THR A N 1
ATOM 756 C CA . THR A 1 102 ? 18.014 26.031 -31.344 1.00 45.47 102 THR A CA 1
ATOM 757 C C . THR A 1 102 ? 17.024 26.196 -30.201 1.00 45.47 102 THR A C 1
ATOM 759 O O . THR A 1 102 ? 17.144 25.513 -29.184 1.00 45.47 102 THR A O 1
ATOM 762 N N . ALA A 1 103 ? 16.121 27.170 -30.315 1.00 45.03 103 ALA A N 1
ATOM 763 C CA . ALA A 1 103 ? 15.088 27.406 -29.314 1.00 45.03 103 ALA A CA 1
ATOM 764 C C . ALA A 1 103 ? 14.287 26.107 -29.086 1.00 45.03 103 ALA A C 1
ATOM 766 O O . ALA A 1 103 ? 13.909 25.461 -30.069 1.00 45.03 103 ALA A O 1
ATOM 767 N N . PRO A 1 104 ? 14.053 25.687 -27.829 1.00 46.28 104 PRO A N 1
ATOM 768 C CA . PRO A 1 104 ? 13.249 24.505 -27.561 1.00 46.28 104 PRO A CA 1
ATOM 769 C C . PRO A 1 104 ? 11.805 24.731 -28.049 1.00 46.28 104 PRO A C 1
ATOM 771 O O . PRO A 1 104 ? 11.296 25.850 -27.943 1.00 46.28 104 PRO A O 1
ATOM 774 N N . PRO A 1 105 ? 11.135 23.699 -28.594 1.00 50.78 105 PRO A N 1
ATOM 775 C CA . PRO A 1 105 ? 9.731 23.795 -28.985 1.00 50.78 105 PRO A CA 1
ATOM 776 C C . PRO A 1 105 ? 8.868 24.177 -27.774 1.00 50.78 105 PRO A C 1
ATOM 778 O O . PRO A 1 105 ? 9.010 23.605 -26.694 1.00 50.78 105 PRO A O 1
ATOM 781 N N . ALA A 1 106 ? 7.992 25.166 -27.958 1.00 40.72 106 ALA A N 1
ATOM 782 C CA . ALA A 1 106 ? 7.069 25.652 -26.940 1.00 40.72 106 ALA A CA 1
ATOM 783 C C . ALA A 1 106 ? 6.082 24.541 -26.534 1.00 40.72 106 ALA A C 1
ATOM 785 O O . ALA A 1 106 ? 5.179 24.203 -27.296 1.00 40.72 106 ALA A O 1
ATOM 786 N N . TYR A 1 107 ? 6.262 23.974 -25.339 1.00 42.38 107 TYR A N 1
ATOM 787 C CA . TYR A 1 107 ? 5.392 22.936 -24.766 1.00 42.38 107 TYR A CA 1
ATOM 788 C C . TYR A 1 107 ? 4.305 23.489 -23.814 1.00 42.38 107 TYR A C 1
ATOM 790 O O . TYR A 1 107 ? 3.552 22.712 -23.234 1.00 42.38 107 TYR A O 1
ATOM 798 N N . ASP A 1 108 ? 4.159 24.811 -23.680 1.00 42.81 108 ASP A N 1
ATOM 799 C CA . ASP A 1 108 ? 3.368 25.422 -22.592 1.00 42.81 108 ASP A CA 1
ATOM 800 C C . ASP A 1 108 ? 1.848 25.553 -22.823 1.00 42.81 108 ASP A C 1
ATOM 802 O O . ASP A 1 108 ? 1.131 26.012 -21.937 1.00 42.81 108 ASP A O 1
ATOM 806 N N . ALA A 1 109 ? 1.293 25.124 -23.961 1.00 43.72 109 ALA A N 1
ATOM 807 C CA . ALA A 1 109 ? -0.123 25.388 -24.262 1.00 43.72 109 ALA A CA 1
ATOM 808 C C . ALA A 1 109 ? -1.115 24.261 -23.901 1.00 43.72 109 ALA A C 1
ATOM 810 O O . ALA A 1 109 ? -2.321 24.487 -23.966 1.00 43.72 109 ALA A O 1
ATOM 811 N N . LEU A 1 110 ? -0.662 23.056 -23.525 1.00 44.91 110 LEU A N 1
ATOM 812 C CA . LEU A 1 110 ? -1.564 21.896 -23.352 1.00 44.91 110 LEU A CA 1
ATOM 813 C C . LEU A 1 110 ? -1.979 21.594 -21.903 1.00 44.91 110 LEU A C 1
ATOM 815 O O . LEU A 1 110 ? -2.823 20.730 -21.690 1.00 44.91 110 LEU A O 1
ATOM 819 N N . TYR A 1 111 ? -1.446 22.323 -20.918 1.00 44.56 111 TYR A N 1
ATOM 820 C CA . TYR A 1 111 ? -1.807 22.159 -19.500 1.00 44.56 111 TYR A CA 1
ATOM 821 C C . TYR A 1 111 ? -2.366 23.423 -18.842 1.00 44.56 111 TYR A C 1
ATOM 823 O O . TYR A 1 111 ? -2.601 23.424 -17.634 1.00 44.56 111 TYR A O 1
ATOM 831 N N . ALA A 1 112 ? -2.628 24.490 -19.604 1.00 41.06 112 ALA A N 1
ATOM 832 C CA . ALA A 1 112 ? -3.392 25.614 -19.082 1.00 41.06 112 ALA A CA 1
ATOM 833 C C . ALA A 1 112 ? -4.830 25.129 -18.811 1.00 41.06 112 ALA A C 1
ATOM 835 O O . ALA A 1 112 ? -5.526 24.764 -19.764 1.00 41.06 112 ALA A O 1
ATOM 836 N N . PRO A 1 113 ? -5.301 25.076 -17.549 1.00 42.19 113 PRO A N 1
ATOM 837 C CA . PRO A 1 113 ? -6.690 24.741 -17.289 1.00 42.19 113 PRO A CA 1
ATOM 838 C C . PRO A 1 113 ? -7.541 25.800 -17.985 1.00 42.19 113 PRO A C 1
ATOM 840 O O . PRO A 1 113 ? -7.409 26.994 -17.703 1.00 42.19 113 PRO A O 1
ATOM 843 N N . ALA A 1 114 ? -8.372 25.367 -18.935 1.00 43.19 114 ALA A N 1
ATOM 844 C CA . ALA A 1 114 ? -9.299 26.242 -19.630 1.00 43.19 114 ALA A CA 1
ATOM 845 C C . ALA A 1 114 ? -10.036 27.088 -18.586 1.00 43.19 114 ALA A C 1
ATOM 847 O O . ALA A 1 114 ? -10.658 26.550 -17.670 1.00 43.19 114 ALA A O 1
ATOM 848 N N . SER A 1 115 ? -9.935 28.411 -18.708 1.00 44.72 115 SER A N 1
ATOM 849 C CA . SER A 1 115 ? -10.485 29.399 -17.773 1.00 44.72 115 SER A CA 1
ATOM 850 C C . SER A 1 115 ? -12.016 29.500 -17.866 1.00 44.72 115 SER A C 1
ATOM 852 O O . SER A 1 115 ? -12.589 30.585 -17.817 1.00 44.72 115 SER A O 1
ATOM 854 N N . GLY A 1 116 ? -12.695 28.366 -18.044 1.00 43.19 116 GLY A N 1
ATOM 855 C CA . GLY A 1 116 ? -14.123 28.239 -17.824 1.00 43.19 116 GLY A CA 1
ATOM 856 C C . GLY A 1 116 ? -14.381 28.214 -16.324 1.00 43.19 116 GLY A C 1
ATOM 857 O O . GLY A 1 116 ? -13.644 27.582 -15.572 1.00 43.19 116 GLY A O 1
ATOM 858 N N . ALA A 1 117 ? -15.419 28.916 -15.880 1.00 42.97 117 ALA A N 1
ATOM 859 C CA . ALA A 1 117 ? -15.887 28.918 -14.501 1.00 42.97 117 ALA A CA 1
ATOM 860 C C . ALA A 1 117 ? -16.419 27.526 -14.103 1.00 42.97 117 ALA A C 1
ATOM 862 O O . ALA A 1 117 ? -17.624 27.303 -14.009 1.00 42.97 117 ALA A O 1
ATOM 863 N N . VAL A 1 118 ? -15.520 26.562 -13.906 1.00 41.12 118 VAL A N 1
ATOM 864 C CA . VAL A 1 118 ? -15.839 25.264 -13.319 1.00 41.12 118 VAL A CA 1
ATOM 865 C C . VAL A 1 118 ? -16.026 25.507 -11.829 1.00 41.12 118 VAL A C 1
ATOM 867 O O . VAL A 1 118 ? -15.174 26.102 -11.167 1.00 41.12 118 VAL A O 1
ATOM 870 N N . SER A 1 119 ? -17.188 25.115 -11.317 1.00 44.06 119 SER A N 1
ATOM 871 C CA . SER A 1 119 ? -17.562 25.235 -9.912 1.00 44.06 119 SER A CA 1
ATOM 872 C C . SER A 1 119 ? -16.414 24.785 -9.005 1.00 44.06 119 SER A C 1
ATOM 874 O O . SER A 1 119 ? -15.750 23.794 -9.290 1.00 44.06 119 SER A O 1
ATOM 876 N N . SER A 1 120 ? -16.186 25.511 -7.911 1.00 41.62 120 SER A N 1
ATOM 877 C CA . SER A 1 120 ? -15.086 25.354 -6.949 1.00 41.62 120 SER A CA 1
ATOM 878 C C . SER A 1 120 ? -15.112 24.041 -6.140 1.00 41.62 120 SER A C 1
ATOM 880 O O . SER A 1 120 ? -14.858 24.039 -4.933 1.00 41.62 120 SER A O 1
ATOM 882 N N . SER A 1 121 ? -15.453 22.910 -6.755 1.00 46.00 121 SER A N 1
ATOM 883 C CA . SER A 1 121 ? -15.182 21.593 -6.197 1.00 46.00 121 SER A CA 1
ATOM 884 C C . SER A 1 121 ? -13.668 21.440 -6.126 1.00 46.00 121 SER A C 1
ATOM 886 O O . SER A 1 121 ? -13.027 21.387 -7.169 1.00 46.00 121 SER A O 1
ATOM 888 N N . SER A 1 122 ? -13.102 21.434 -4.912 1.00 54.00 122 SER A N 1
ATOM 889 C CA . SER A 1 122 ? -11.663 21.251 -4.659 1.00 54.00 122 SER A CA 1
ATOM 890 C C . SER A 1 122 ? -11.086 20.156 -5.571 1.00 54.00 122 SER A C 1
ATOM 892 O O . SER A 1 122 ? -11.369 18.982 -5.322 1.00 54.00 122 SER A O 1
ATOM 894 N N . PRO A 1 123 ? -10.311 20.513 -6.614 1.00 55.06 123 PRO A N 1
ATOM 895 C CA . PRO A 1 123 ? -9.937 19.581 -7.680 1.00 55.06 123 PRO A CA 1
ATOM 896 C C . PRO A 1 123 ? -8.970 18.464 -7.245 1.00 55.06 123 PRO A C 1
ATOM 898 O O . PRO A 1 123 ? -8.745 17.531 -8.006 1.00 55.06 123 PRO A O 1
ATOM 901 N N . ASP A 1 124 ? -8.478 18.480 -6.003 1.00 74.38 124 ASP A N 1
ATOM 902 C CA . ASP A 1 124 ? -7.433 17.563 -5.526 1.00 74.38 124 ASP A CA 1
ATOM 903 C C . ASP A 1 124 ? -7.899 16.575 -4.450 1.00 74.38 124 ASP A C 1
ATOM 905 O O . ASP A 1 124 ? -7.109 16.097 -3.626 1.00 74.38 124 ASP A O 1
ATOM 909 N N . LYS A 1 125 ? -9.194 16.242 -4.408 1.00 89.44 125 LYS A N 1
ATOM 910 C CA . LYS A 1 125 ? -9.619 15.130 -3.555 1.00 89.44 125 LYS A CA 1
ATOM 911 C C . LYS A 1 125 ? -9.198 13.806 -4.205 1.00 89.44 125 LYS A C 1
ATOM 913 O O . LYS A 1 125 ? -9.412 13.572 -5.391 1.00 89.44 125 LYS A O 1
ATOM 918 N N . PHE A 1 126 ? -8.581 12.934 -3.413 1.00 94.56 126 PHE A N 1
ATOM 919 C CA . PHE A 1 126 ? -8.284 11.554 -3.800 1.00 94.56 126 PHE A CA 1
ATOM 920 C C . PHE A 1 126 ? -9.590 10.779 -3.980 1.00 94.56 126 PHE A C 1
ATOM 922 O O . PHE A 1 126 ? -10.412 10.768 -3.059 1.00 94.56 126 PHE A O 1
ATOM 929 N N . HIS A 1 127 ? -9.755 10.114 -5.121 1.00 93.69 127 HIS A N 1
ATOM 930 C CA . HIS A 1 127 ? -10.896 9.241 -5.379 1.00 93.69 127 HIS A CA 1
ATOM 931 C C . HIS A 1 127 ? -10.368 7.870 -5.793 1.00 93.69 127 HIS A C 1
ATOM 933 O O . HIS A 1 127 ? -9.907 7.717 -6.922 1.00 93.69 127 HIS A O 1
ATOM 939 N N . PRO A 1 128 ? -10.374 6.881 -4.888 1.00 94.94 128 PRO A N 1
ATOM 940 C CA . PRO A 1 128 ? -9.863 5.569 -5.232 1.00 94.94 128 PRO A CA 1
ATOM 941 C C . PRO A 1 128 ? -10.762 4.923 -6.287 1.00 94.94 128 PRO A C 1
ATOM 943 O O . PRO A 1 128 ? -11.979 4.882 -6.122 1.00 94.94 128 PRO A O 1
ATOM 946 N N . THR A 1 129 ? -10.157 4.434 -7.366 1.00 94.31 129 THR A N 1
ATOM 947 C CA . THR A 1 129 ? -10.847 3.682 -8.424 1.00 94.31 129 THR A CA 1
ATOM 948 C C . THR A 1 129 ? -10.564 2.187 -8.325 1.00 94.31 129 THR A C 1
ATOM 950 O O . THR A 1 129 ? -11.335 1.371 -8.821 1.00 94.31 129 THR A O 1
ATOM 953 N N . LEU A 1 130 ? -9.489 1.806 -7.626 1.00 94.50 130 LEU A N 1
ATOM 954 C CA . LEU A 1 130 ? -9.124 0.418 -7.383 1.00 94.50 130 LEU A CA 1
ATOM 955 C C . LEU A 1 130 ? -8.795 0.168 -5.910 1.00 94.50 130 LEU A C 1
ATOM 957 O O . LEU A 1 130 ? -8.038 0.908 -5.279 1.00 94.50 130 LEU A O 1
ATOM 961 N N . HIS A 1 131 ? -9.336 -0.925 -5.372 1.00 95.69 131 HIS A N 1
ATOM 962 C CA . HIS A 1 131 ? -9.133 -1.362 -3.997 1.00 95.69 131 HIS A CA 1
ATOM 963 C C . HIS A 1 131 ? -8.523 -2.764 -4.009 1.00 95.69 131 HIS A C 1
ATOM 965 O O . HIS A 1 131 ? -9.087 -3.703 -4.563 1.00 95.69 131 HIS A O 1
ATOM 971 N N . LEU A 1 132 ? -7.360 -2.911 -3.382 1.00 96.19 132 LEU A N 1
ATOM 972 C CA . LEU A 1 132 ? -6.644 -4.174 -3.257 1.00 96.19 132 LEU A CA 1
ATOM 973 C C . LEU A 1 132 ? -6.433 -4.493 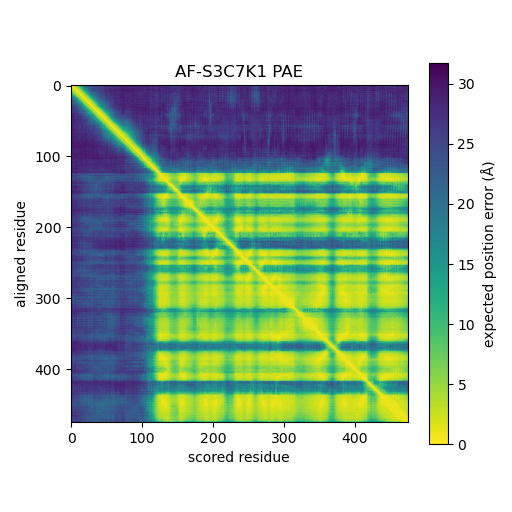-1.778 1.00 96.19 132 LEU A C 1
ATOM 975 O O . LEU A 1 132 ? -5.993 -3.646 -1.000 1.00 96.19 132 LEU A O 1
ATOM 979 N N . GLN A 1 133 ? -6.715 -5.723 -1.374 1.00 96.69 133 GLN A N 1
ATOM 980 C CA . GLN A 1 133 ? -6.387 -6.221 -0.048 1.00 96.69 133 GLN A CA 1
ATOM 981 C C . GLN A 1 133 ? -5.059 -6.971 -0.114 1.00 96.69 133 GLN A C 1
ATOM 983 O O . GLN A 1 133 ? -4.971 -8.026 -0.735 1.00 96.69 133 GLN A O 1
ATOM 988 N N . ILE A 1 134 ? -4.032 -6.444 0.551 1.00 96.75 134 ILE A N 1
ATOM 989 C CA . ILE A 1 134 ? -2.753 -7.138 0.709 1.00 96.75 134 ILE A CA 1
ATOM 990 C C . ILE A 1 134 ? -2.851 -7.999 1.959 1.00 96.75 134 ILE A C 1
ATOM 992 O O . ILE A 1 134 ? -3.018 -7.466 3.060 1.00 96.75 134 ILE A O 1
ATOM 996 N N . ASP A 1 135 ? -2.723 -9.307 1.783 1.00 95.06 135 ASP A N 1
ATOM 997 C CA . ASP A 1 135 ? -2.713 -10.275 2.862 1.00 95.06 135 ASP A CA 1
ATOM 998 C C . ASP A 1 135 ? -1.279 -10.675 3.214 1.00 95.06 135 ASP A C 1
ATOM 1000 O O . ASP A 1 135 ? -0.621 -11.441 2.511 1.00 95.06 135 ASP A O 1
ATOM 1004 N N . ALA A 1 136 ? -0.783 -10.101 4.307 1.00 92.69 136 ALA A N 1
ATOM 1005 C CA . ALA A 1 136 ? 0.513 -10.421 4.873 1.00 92.69 136 ALA A CA 1
ATOM 1006 C C . ALA A 1 136 ? 0.344 -10.656 6.373 1.00 92.69 136 ALA A C 1
ATOM 1008 O O . ALA A 1 136 ? 0.086 -9.714 7.132 1.00 92.69 136 ALA A O 1
ATOM 1009 N N . VAL A 1 137 ? 0.562 -11.903 6.802 1.00 82.62 137 VAL A N 1
ATOM 1010 C CA . VAL A 1 137 ? 0.448 -12.354 8.203 1.00 82.62 137 VAL A CA 1
ATOM 1011 C C . VAL A 1 137 ? 1.344 -11.539 9.151 1.00 82.62 137 VAL A C 1
ATOM 1013 O O . VAL A 1 137 ? 1.077 -11.419 10.348 1.00 82.62 137 VAL A O 1
ATOM 1016 N N . GLY A 1 138 ? 2.343 -10.845 8.601 1.00 79.38 138 GLY A N 1
ATOM 1017 C CA . GLY A 1 138 ? 3.257 -9.999 9.348 1.00 79.38 138 GLY A CA 1
ATOM 1018 C C . GLY A 1 138 ? 4.118 -10.822 10.300 1.00 79.38 138 GLY A C 1
ATOM 1019 O O . GLY A 1 138 ? 3.946 -12.026 10.480 1.00 79.38 138 GLY A O 1
ATOM 1020 N N . ARG A 1 139 ? 5.109 -10.180 10.915 1.00 79.06 139 ARG A N 1
ATOM 1021 C CA . ARG A 1 139 ? 5.938 -10.836 11.933 1.00 79.06 139 ARG A CA 1
ATOM 1022 C C . ARG A 1 139 ? 5.570 -10.327 13.311 1.00 79.06 139 ARG A C 1
ATOM 1024 O O . ARG A 1 139 ? 5.670 -9.127 13.581 1.00 79.06 139 ARG A O 1
ATOM 1031 N N . GLY A 1 140 ? 5.120 -11.247 14.163 1.00 72.25 140 GLY A N 1
ATOM 1032 C CA . GLY A 1 140 ? 4.886 -10.994 15.581 1.00 72.25 140 GLY A CA 1
ATOM 1033 C C . GLY A 1 140 ? 6.162 -10.547 16.297 1.00 72.25 140 GLY A C 1
ATOM 1034 O O . GLY A 1 140 ? 7.270 -10.784 15.830 1.00 72.25 140 GLY A O 1
ATOM 1035 N N . ALA A 1 141 ? 5.997 -9.906 17.454 1.00 65.81 141 ALA A N 1
ATOM 1036 C CA . ALA A 1 141 ? 7.104 -9.407 18.275 1.00 65.81 141 ALA A CA 1
ATOM 1037 C C . ALA A 1 141 ? 7.934 -10.517 18.951 1.00 65.81 141 ALA A C 1
ATOM 1039 O O . ALA A 1 141 ? 8.930 -10.223 19.606 1.00 65.81 141 ALA A O 1
ATOM 1040 N N . CYS A 1 142 ? 7.494 -11.778 18.876 1.00 65.75 142 CYS A N 1
ATOM 1041 C CA . CYS A 1 142 ? 8.131 -12.872 19.591 1.00 65.75 142 CYS A CA 1
ATOM 1042 C C . CYS A 1 142 ? 9.256 -13.492 18.751 1.00 65.75 142 CYS A C 1
ATOM 1044 O O . CYS A 1 142 ? 9.019 -14.166 17.750 1.00 65.75 142 CYS A O 1
ATOM 1046 N N . MET A 1 143 ? 10.488 -13.277 19.210 1.00 55.34 143 MET A N 1
ATOM 1047 C CA . MET A 1 143 ? 11.745 -13.814 18.676 1.00 55.34 143 MET A CA 1
ATOM 1048 C C . MET A 1 143 ? 11.732 -15.321 18.390 1.00 55.34 143 MET A C 1
ATOM 1050 O O . MET A 1 143 ? 12.343 -15.778 17.424 1.00 55.34 143 MET A O 1
ATOM 1054 N N . THR A 1 144 ? 11.020 -16.110 19.198 1.00 59.47 144 THR A N 1
ATOM 1055 C CA . THR A 1 144 ? 11.016 -17.574 19.064 1.00 59.47 144 THR A CA 1
ATOM 1056 C C . THR A 1 144 ? 10.335 -18.039 17.781 1.00 59.47 144 THR A C 1
ATOM 1058 O O . THR A 1 144 ? 10.683 -19.090 17.249 1.00 59.47 144 THR A O 1
ATOM 1061 N N . SER A 1 145 ? 9.434 -17.234 17.212 1.00 56.47 145 SER A N 1
ATOM 1062 C CA . SER A 1 145 ? 8.758 -17.563 15.957 1.00 56.47 145 SER A CA 1
ATOM 1063 C C . SER A 1 145 ? 9.697 -17.497 14.749 1.00 56.47 145 SER A C 1
ATOM 1065 O O . SER A 1 145 ? 9.463 -18.197 13.769 1.00 56.47 145 SER A O 1
ATOM 1067 N N . ALA A 1 146 ? 10.760 -16.683 14.791 1.00 54.97 146 ALA A N 1
ATOM 1068 C CA . ALA A 1 146 ? 11.636 -16.433 13.639 1.00 54.97 146 ALA A CA 1
ATOM 1069 C C . ALA A 1 146 ? 12.600 -17.594 13.324 1.00 54.97 146 ALA A C 1
ATOM 1071 O O . ALA A 1 146 ? 13.042 -17.747 12.179 1.00 54.97 146 ALA A O 1
ATOM 1072 N N . LEU A 1 147 ? 12.911 -18.421 14.326 1.00 59.41 147 LEU A N 1
ATOM 1073 C CA . LEU A 1 147 ? 13.748 -19.608 14.151 1.00 59.41 147 LEU A CA 1
ATOM 1074 C C . LEU A 1 147 ? 12.957 -20.799 13.594 1.00 59.41 147 LEU A C 1
ATOM 1076 O O . LEU A 1 147 ? 13.540 -21.636 12.912 1.00 59.41 147 LEU A O 1
ATOM 1080 N N . PHE A 1 148 ? 11.638 -20.831 13.810 1.00 57.12 148 PHE A N 1
ATOM 1081 C CA . PHE A 1 148 ? 10.821 -22.023 13.566 1.00 57.12 148 PHE A CA 1
ATOM 1082 C C . PHE A 1 148 ? 9.618 -21.825 12.644 1.00 57.12 148 PHE A C 1
ATOM 1084 O O . PHE A 1 148 ? 8.869 -22.776 12.473 1.00 57.12 148 PHE A O 1
ATOM 1091 N N . THR A 1 149 ? 9.408 -20.655 12.027 1.00 54.94 149 THR A N 1
ATOM 1092 C CA . THR A 1 149 ? 8.358 -20.537 10.999 1.00 54.94 149 THR A CA 1
ATOM 1093 C C . THR A 1 149 ? 8.821 -21.243 9.719 1.00 54.94 149 THR A C 1
ATOM 1095 O O . THR A 1 149 ? 9.751 -20.755 9.063 1.00 54.94 149 THR A O 1
ATOM 1098 N N . PRO A 1 150 ? 8.241 -22.409 9.371 1.00 47.97 150 PRO A N 1
ATOM 1099 C CA . PRO A 1 150 ? 8.597 -23.141 8.171 1.00 47.97 150 PRO A CA 1
ATOM 1100 C C . PRO A 1 150 ? 7.838 -22.516 6.999 1.00 47.97 150 PRO A C 1
ATOM 1102 O O . PRO A 1 150 ? 6.618 -22.408 7.025 1.00 47.97 150 PRO A O 1
ATOM 1105 N N . GLY A 1 151 ? 8.568 -22.107 5.967 1.00 56.81 151 GLY A N 1
ATOM 1106 C CA . GLY A 1 151 ? 7.985 -21.594 4.730 1.00 56.81 151 GLY A CA 1
ATOM 1107 C C . GLY A 1 151 ? 7.944 -20.072 4.670 1.00 56.81 151 GLY A C 1
ATOM 1108 O O . GLY A 1 151 ? 7.530 -19.378 5.595 1.00 56.81 151 GLY A O 1
ATOM 1109 N N . GLN A 1 152 ? 8.423 -19.531 3.554 1.00 61.06 152 GLN A N 1
ATOM 1110 C CA . GLN A 1 152 ? 8.090 -18.164 3.197 1.00 61.06 152 GLN A CA 1
ATOM 1111 C C . GLN A 1 152 ? 6.691 -18.171 2.628 1.00 61.06 152 GLN A C 1
ATOM 1113 O O . GLN A 1 152 ? 6.470 -18.653 1.523 1.00 61.06 152 GLN A O 1
ATOM 1118 N N . GLU A 1 153 ? 5.764 -17.665 3.424 1.00 79.12 153 GLU A N 1
ATOM 1119 C CA . GLU A 1 153 ? 4.389 -17.510 3.005 1.00 79.12 153 GLU A CA 1
ATOM 1120 C C . GLU A 1 153 ? 4.335 -16.503 1.856 1.00 79.12 153 GLU A C 1
ATOM 1122 O O . GLU A 1 153 ? 4.859 -15.384 1.946 1.00 79.12 153 GLU A O 1
ATOM 1127 N N . ALA A 1 154 ? 3.766 -16.951 0.742 1.00 92.50 154 ALA A N 1
ATOM 1128 C CA . ALA A 1 154 ? 3.442 -16.087 -0.372 1.00 92.50 154 ALA A CA 1
ATOM 1129 C C . ALA A 1 154 ? 2.544 -14.949 0.128 1.00 92.50 154 ALA A C 1
ATOM 1131 O O . ALA A 1 154 ? 1.633 -15.175 0.919 1.00 92.50 154 ALA A O 1
ATOM 1132 N N . THR A 1 155 ? 2.803 -13.717 -0.308 1.00 94.69 155 THR A N 1
ATOM 1133 C CA . THR A 1 155 ? 1.919 -12.593 0.033 1.00 94.69 155 THR A CA 1
ATOM 1134 C C . THR A 1 155 ? 0.869 -12.465 -1.055 1.00 94.69 155 THR A C 1
ATOM 1136 O O . THR A 1 155 ? 1.191 -12.051 -2.172 1.00 94.69 155 THR A O 1
ATOM 1139 N N . SER A 1 156 ? -0.367 -12.829 -0.735 1.00 95.62 156 SER A N 1
ATOM 1140 C CA . SER A 1 156 ? -1.494 -12.723 -1.657 1.00 95.62 156 SER A CA 1
ATOM 1141 C C . SER A 1 156 ? -2.054 -11.304 -1.669 1.00 95.62 156 SER A C 1
ATOM 1143 O O . SER A 1 156 ? -2.141 -10.635 -0.640 1.00 95.62 156 SER A O 1
ATOM 1145 N N . VAL A 1 157 ? -2.442 -10.832 -2.847 1.00 96.38 157 VAL A N 1
ATOM 1146 C CA . VAL A 1 157 ? -3.103 -9.542 -3.048 1.00 96.38 157 VAL A CA 1
ATOM 1147 C C . VAL A 1 157 ? -4.418 -9.806 -3.758 1.00 96.38 157 VAL A C 1
ATOM 1149 O O . VAL A 1 157 ? -4.421 -10.285 -4.888 1.00 96.38 157 VAL A O 1
ATOM 1152 N N . TYR A 1 158 ? -5.531 -9.499 -3.106 1.00 95.25 158 TYR A N 1
ATOM 1153 C CA . TYR A 1 158 ? -6.878 -9.734 -3.621 1.00 95.25 158 TYR A CA 1
ATOM 1154 C C . TYR A 1 158 ? -7.467 -8.434 -4.156 1.00 95.25 158 TYR A C 1
ATOM 1156 O O . TYR A 1 158 ? -7.301 -7.382 -3.537 1.00 95.25 158 TYR A O 1
ATOM 1164 N N . ALA A 1 159 ? -8.170 -8.497 -5.284 1.00 94.19 159 ALA A N 1
ATOM 1165 C CA . ALA A 1 159 ? -9.011 -7.387 -5.711 1.00 94.19 159 ALA A CA 1
ATOM 1166 C C . ALA A 1 159 ? -10.239 -7.310 -4.796 1.00 94.19 159 ALA A C 1
ATOM 1168 O O . ALA A 1 159 ? -10.842 -8.331 -4.468 1.00 94.19 159 ALA A O 1
ATOM 1169 N N . VAL A 1 160 ? -10.587 -6.107 -4.348 1.00 93.25 160 VAL A N 1
ATOM 1170 C CA . VAL A 1 160 ? -11.778 -5.869 -3.535 1.00 93.25 160 VAL A CA 1
ATOM 1171 C C . VAL A 1 160 ? -12.790 -5.140 -4.397 1.00 93.25 160 VAL A C 1
ATOM 1173 O O . VAL A 1 160 ? -12.599 -3.973 -4.726 1.00 93.25 160 VAL A O 1
ATOM 1176 N N . ASP A 1 161 ? -13.877 -5.824 -4.725 1.00 88.94 161 ASP A N 1
ATOM 1177 C CA . ASP A 1 161 ? -15.047 -5.191 -5.316 1.00 88.94 161 ASP A CA 1
ATOM 1178 C C . ASP A 1 161 ? -15.924 -4.628 -4.187 1.00 88.94 161 ASP A C 1
ATOM 1180 O O . ASP A 1 161 ? -16.564 -5.373 -3.438 1.00 88.94 161 ASP A O 1
ATOM 1184 N N . GLU A 1 162 ? -15.909 -3.304 -4.019 1.00 82.62 162 GLU A N 1
ATOM 1185 C CA . GLU A 1 162 ? -16.709 -2.639 -2.986 1.00 82.62 162 GLU A CA 1
ATOM 1186 C C . GLU A 1 162 ? -18.213 -2.740 -3.261 1.00 82.62 162 GLU A C 1
ATOM 1188 O O . GLU A 1 162 ? -18.996 -2.829 -2.312 1.00 82.62 162 GLU A O 1
ATOM 1193 N N . HIS A 1 163 ? -18.627 -2.801 -4.530 1.00 79.06 163 HIS A N 1
ATOM 1194 C CA . HIS A 1 163 ? -20.032 -2.946 -4.899 1.00 79.06 163 HIS A CA 1
ATOM 1195 C C . HIS A 1 163 ? -20.536 -4.352 -4.584 1.00 79.06 163 HIS A C 1
ATOM 1197 O O . HIS A 1 163 ? -21.587 -4.501 -3.954 1.00 79.06 163 HIS A O 1
ATOM 1203 N N . ALA A 1 164 ? -19.762 -5.383 -4.931 1.00 79.25 164 ALA A N 1
ATOM 1204 C CA . ALA A 1 164 ? -20.090 -6.757 -4.559 1.00 79.25 164 ALA A CA 1
ATOM 1205 C C . ALA A 1 164 ? -20.053 -6.958 -3.037 1.00 79.25 164 ALA A C 1
ATOM 1207 O O . ALA A 1 164 ? -20.927 -7.627 -2.479 1.00 79.25 164 ALA A O 1
ATOM 1208 N N . ALA A 1 165 ? -19.092 -6.340 -2.339 1.00 74.44 165 ALA A N 1
ATOM 1209 C CA . ALA A 1 165 ? -19.024 -6.393 -0.882 1.00 74.44 165 ALA A CA 1
ATOM 1210 C C . ALA A 1 165 ? -20.271 -5.761 -0.236 1.00 74.44 165 ALA A C 1
ATOM 1212 O O . ALA A 1 165 ? -20.882 -6.383 0.635 1.00 74.44 165 ALA A O 1
ATOM 1213 N N . ALA A 1 166 ? -20.702 -4.584 -0.701 1.00 73.62 166 ALA A N 1
ATOM 1214 C CA . ALA A 1 166 ? -21.913 -3.925 -0.214 1.00 73.62 166 ALA A CA 1
ATOM 1215 C C . ALA A 1 166 ? -23.18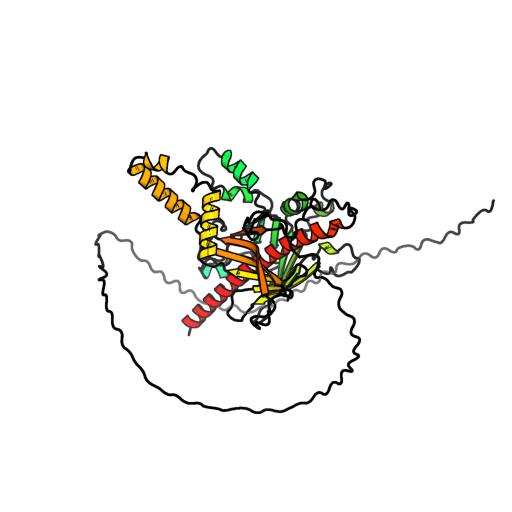4 -4.745 -0.502 1.00 73.62 166 ALA A C 1
ATOM 1217 O O . ALA A 1 166 ? -24.020 -4.917 0.387 1.00 73.62 166 ALA A O 1
ATOM 1218 N N . ALA A 1 167 ? -23.307 -5.316 -1.705 1.00 79.06 167 ALA A N 1
ATOM 1219 C CA . ALA A 1 167 ? -24.430 -6.181 -2.067 1.00 79.06 167 ALA A CA 1
ATOM 1220 C C . ALA A 1 167 ? -24.478 -7.459 -1.209 1.00 79.06 167 ALA A C 1
ATOM 1222 O O . ALA A 1 167 ? -25.545 -7.871 -0.754 1.00 79.06 167 ALA A O 1
ATOM 1223 N N . SER A 1 168 ? -23.318 -8.063 -0.927 1.00 75.31 168 SER A N 1
ATOM 1224 C CA . SER A 1 168 ? -23.232 -9.248 -0.066 1.00 75.31 168 SER A CA 1
ATOM 1225 C C . SER A 1 168 ? -23.628 -8.951 1.387 1.00 75.31 168 SER A C 1
ATOM 1227 O O . SER A 1 168 ? -24.308 -9.765 2.011 1.00 75.31 168 SER A O 1
ATOM 1229 N N . ALA A 1 169 ? -23.286 -7.763 1.903 1.00 71.81 169 ALA A N 1
ATOM 1230 C CA . ALA A 1 169 ? -23.658 -7.330 3.249 1.00 71.81 169 ALA A CA 1
ATOM 1231 C C . ALA A 1 169 ? -25.171 -7.090 3.396 1.00 71.81 169 ALA A C 1
ATOM 1233 O O . ALA A 1 169 ? -25.737 -7.408 4.439 1.00 71.81 169 ALA A O 1
ATOM 1234 N N . ALA A 1 170 ? -25.841 -6.590 2.351 1.00 78.12 170 ALA A N 1
ATOM 1235 C CA . ALA A 1 170 ? -27.294 -6.400 2.357 1.00 78.12 170 ALA A CA 1
ATOM 1236 C C . ALA A 1 170 ? -28.067 -7.731 2.440 1.00 78.12 170 ALA A C 1
ATOM 1238 O O . ALA A 1 170 ? -29.126 -7.796 3.063 1.00 78.12 170 ALA A O 1
ATOM 1239 N N . ASN A 1 171 ? -27.519 -8.802 1.857 1.00 78.25 171 ASN A N 1
ATOM 1240 C CA . ASN A 1 171 ? -28.162 -10.118 1.822 1.00 78.25 171 ASN A CA 1
ATOM 1241 C C . ASN A 1 171 ? -27.844 -10.996 3.043 1.00 78.25 171 ASN A C 1
ATOM 1243 O O . ASN A 1 171 ? -28.552 -11.974 3.289 1.00 78.25 171 ASN A O 1
ATOM 1247 N N . SER A 1 172 ? -26.811 -10.682 3.837 1.00 72.81 172 SER A N 1
ATOM 1248 C CA . SER A 1 172 ? -26.489 -11.462 5.037 1.00 72.81 172 SER A CA 1
ATOM 1249 C C . SER A 1 172 ? -27.393 -11.065 6.212 1.00 72.81 172 SER A C 1
ATOM 1251 O O . SER A 1 172 ? -27.003 -10.322 7.109 1.00 72.81 172 SER A O 1
ATOM 1253 N N . THR A 1 173 ? -28.624 -11.577 6.239 1.00 70.88 173 THR A N 1
ATOM 1254 C CA . THR A 1 173 ? -29.577 -11.331 7.342 1.00 70.88 173 THR A CA 1
ATOM 1255 C C . THR A 1 173 ? -29.195 -12.075 8.637 1.00 70.88 173 THR A C 1
ATOM 1257 O O . THR A 1 173 ? -29.754 -11.810 9.698 1.00 70.88 173 THR A O 1
ATOM 1260 N N . GLN A 1 174 ? -28.213 -12.986 8.594 1.00 62.53 174 GLN A N 1
ATOM 1261 C CA . GLN A 1 174 ? -27.758 -13.782 9.741 1.00 62.53 174 GLN A CA 1
ATOM 1262 C C . GLN A 1 174 ? -26.420 -13.286 10.330 1.00 62.53 174 GLN A C 1
ATOM 1264 O O . GLN A 1 174 ? -25.369 -13.895 10.172 1.00 62.53 174 GLN A O 1
ATOM 1269 N N . GLY A 1 175 ? -26.487 -12.150 11.025 1.00 58.69 175 GLY A N 1
ATOM 1270 C CA . GLY A 1 175 ? -25.828 -11.805 12.299 1.00 58.69 175 GLY A CA 1
ATOM 1271 C C . GLY A 1 175 ? -24.399 -12.217 12.712 1.00 58.69 175 GLY A C 1
ATOM 1272 O O . GLY A 1 175 ? -24.102 -11.983 13.880 1.00 58.69 175 GLY A O 1
ATOM 1273 N N . SER A 1 176 ? -23.503 -12.799 11.902 1.00 55.59 176 SER A N 1
ATOM 1274 C CA . SER A 1 176 ? -22.213 -13.268 12.471 1.00 55.59 176 SER A CA 1
ATOM 1275 C C . SER A 1 176 ? -20.952 -13.198 11.611 1.00 55.59 176 SER A C 1
ATOM 1277 O O . SER A 1 176 ? -19.860 -13.300 12.176 1.00 55.59 176 SER A O 1
ATOM 1279 N N . THR A 1 177 ? -21.014 -13.032 10.294 1.00 56.56 177 THR A N 1
ATOM 1280 C CA . THR A 1 177 ? -19.784 -12.964 9.487 1.00 56.56 177 THR A CA 1
ATOM 1281 C C . THR A 1 177 ? -19.434 -11.520 9.188 1.00 56.56 177 THR A C 1
ATOM 1283 O O . THR A 1 177 ? -20.140 -10.847 8.444 1.00 56.56 177 THR A O 1
ATOM 1286 N N . SER A 1 178 ? -18.334 -11.043 9.781 1.00 63.25 178 SER A N 1
ATOM 1287 C CA . SER A 1 178 ? -17.740 -9.758 9.414 1.00 63.25 178 SER A CA 1
ATOM 1288 C C . SER A 1 178 ? -17.551 -9.713 7.888 1.00 63.25 178 SER A C 1
ATOM 1290 O O . SER A 1 178 ? -17.006 -10.672 7.334 1.00 63.25 178 SER A O 1
ATOM 1292 N N . PRO A 1 179 ? -17.937 -8.624 7.199 1.00 61.97 179 PRO A N 1
ATOM 1293 C CA . PRO A 1 179 ? -17.815 -8.481 5.741 1.00 61.97 179 PRO A CA 1
ATOM 1294 C C . PRO A 1 179 ? -16.367 -8.597 5.224 1.00 61.97 179 PRO A C 1
ATOM 1296 O O . PRO A 1 179 ? -16.119 -8.607 4.023 1.00 61.97 179 PRO A O 1
ATOM 1299 N N . GLN A 1 180 ? -15.391 -8.709 6.124 1.00 61.72 180 GLN A N 1
ATOM 1300 C CA . GLN A 1 180 ? -13.984 -8.873 5.808 1.00 61.72 180 GLN A CA 1
ATOM 1301 C C . GLN A 1 180 ? -13.556 -10.238 5.280 1.00 61.72 180 GLN A C 1
ATOM 1303 O O . GLN A 1 180 ? -12.429 -10.326 4.813 1.00 61.72 180 GLN A O 1
ATOM 1308 N N . THR A 1 181 ? -14.347 -11.305 5.379 1.00 67.00 181 THR A N 1
ATOM 1309 C CA . THR A 1 181 ? -13.870 -12.630 4.938 1.00 67.00 181 THR A CA 1
ATOM 1310 C C . THR A 1 181 ? -14.263 -13.003 3.512 1.00 67.00 181 THR A C 1
ATOM 1312 O O . THR A 1 181 ? -13.731 -13.977 2.985 1.00 67.00 181 THR A O 1
ATOM 1315 N N . SER A 1 182 ? -15.136 -12.238 2.849 1.00 75.62 182 SER A N 1
ATOM 1316 C CA . SER A 1 182 ? -15.681 -12.624 1.539 1.00 75.62 182 SER A CA 1
ATOM 1317 C C . SER A 1 182 ? -14.632 -12.668 0.422 1.00 75.62 182 SER A C 1
ATOM 1319 O O . SER A 1 182 ? -14.704 -13.543 -0.439 1.00 75.62 182 SER A O 1
ATOM 1321 N N . TYR A 1 183 ? -13.617 -11.797 0.453 1.00 81.38 183 TYR A N 1
ATOM 1322 C CA . TYR A 1 183 ? -12.591 -11.757 -0.596 1.00 81.38 183 TYR A CA 1
ATOM 1323 C C . TYR A 1 183 ? -11.596 -12.926 -0.537 1.00 81.38 183 TYR A C 1
ATOM 1325 O O . TYR A 1 183 ? -10.971 -13.213 -1.553 1.00 81.38 183 TYR A O 1
ATOM 1333 N N . TYR A 1 184 ? -11.476 -13.660 0.578 1.00 83.19 184 TYR A N 1
ATOM 1334 C CA . TYR A 1 184 ? -10.624 -14.865 0.631 1.00 83.19 184 TYR A CA 1
ATOM 1335 C C . TYR A 1 184 ? -11.169 -16.021 -0.215 1.00 83.19 184 TYR A C 1
ATOM 1337 O O . TYR A 1 184 ? -10.436 -16.956 -0.519 1.00 83.19 184 TYR A O 1
ATOM 1345 N N . ASN A 1 185 ? -12.439 -15.946 -0.623 1.00 85.56 185 ASN A N 1
ATOM 1346 C CA . ASN A 1 185 ? -13.028 -16.899 -1.560 1.00 85.56 185 ASN A CA 1
ATOM 1347 C C . ASN A 1 185 ? -12.712 -16.551 -3.024 1.00 85.56 185 ASN A C 1
ATOM 1349 O O . ASN A 1 185 ? -12.973 -17.359 -3.912 1.00 85.56 185 ASN A O 1
ATOM 1353 N N . SER A 1 186 ? -12.178 -15.353 -3.288 1.00 88.38 186 SER A N 1
ATOM 1354 C CA . SER A 1 186 ? -11.761 -14.937 -4.626 1.00 88.38 186 SER A CA 1
ATOM 1355 C C . SER A 1 186 ? -10.317 -15.349 -4.898 1.00 88.38 186 SER A C 1
ATOM 1357 O O . SER A 1 186 ? -9.482 -15.399 -3.992 1.00 88.38 186 SER A O 1
ATOM 1359 N N . ALA A 1 187 ? -10.004 -15.632 -6.161 1.00 90.69 187 ALA A N 1
ATOM 1360 C CA . ALA A 1 187 ? -8.624 -15.865 -6.548 1.00 90.69 187 ALA A CA 1
ATOM 1361 C C . ALA A 1 187 ? -7.799 -14.577 -6.363 1.00 90.69 187 ALA A C 1
ATOM 1363 O O . ALA A 1 187 ? -8.275 -13.491 -6.711 1.00 90.69 187 ALA A O 1
ATOM 1364 N N . PRO A 1 188 ? -6.556 -14.665 -5.857 1.00 94.00 188 PRO A N 1
ATOM 1365 C CA . PRO A 1 188 ? -5.709 -13.491 -5.711 1.00 94.00 188 PRO A CA 1
ATOM 1366 C C . PRO A 1 188 ? -5.454 -12.849 -7.079 1.00 94.00 188 PRO A C 1
ATOM 1368 O O . PRO A 1 188 ? -5.248 -13.536 -8.082 1.00 94.00 188 PRO A O 1
ATOM 1371 N N . ALA A 1 189 ? -5.449 -11.520 -7.108 1.00 94.12 189 ALA A N 1
ATOM 1372 C CA . ALA A 1 189 ? -5.036 -10.741 -8.266 1.00 94.12 189 ALA A CA 1
ATOM 1373 C C . ALA A 1 189 ? -3.517 -10.781 -8.446 1.00 94.12 189 ALA A C 1
ATOM 1375 O O . ALA A 1 189 ? -3.026 -10.892 -9.564 1.00 94.12 189 ALA A O 1
ATOM 1376 N N . PHE A 1 190 ? -2.763 -10.766 -7.347 1.00 95.94 190 PHE A N 1
ATOM 1377 C CA . PHE A 1 190 ? -1.320 -10.962 -7.392 1.00 95.94 190 PHE A CA 1
ATOM 1378 C C . PHE A 1 190 ? -0.842 -11.870 -6.274 1.00 95.94 190 PHE A C 1
ATOM 1380 O O . PHE A 1 190 ? -1.442 -11.934 -5.203 1.00 95.94 190 PHE A O 1
ATOM 1387 N N . ILE A 1 191 ? 0.286 -12.527 -6.510 1.00 95.62 191 ILE A N 1
ATOM 1388 C CA . ILE A 1 191 ? 0.977 -13.324 -5.506 1.00 95.62 191 ILE A CA 1
ATOM 1389 C C . ILE A 1 191 ? 2.448 -12.918 -5.516 1.00 95.62 191 ILE A C 1
ATOM 1391 O O . ILE A 1 191 ? 3.132 -13.037 -6.532 1.00 95.62 191 ILE A O 1
ATOM 1395 N N . SER A 1 192 ? 2.947 -12.419 -4.388 1.00 96.06 192 SER A N 1
ATOM 1396 C CA . SER A 1 192 ? 4.376 -12.169 -4.202 1.00 96.06 192 SER A CA 1
ATOM 1397 C C . SER A 1 192 ? 5.048 -13.443 -3.717 1.00 96.06 192 SER A C 1
ATOM 1399 O O . SER A 1 192 ? 4.800 -13.910 -2.601 1.00 96.06 192 SER A O 1
ATOM 1401 N N . LEU A 1 193 ? 5.898 -14.002 -4.568 1.00 94.75 193 LEU A N 1
ATOM 1402 C CA . LEU A 1 193 ? 6.627 -15.234 -4.331 1.00 94.75 193 LEU A CA 1
ATOM 1403 C C . LEU A 1 193 ? 8.095 -14.929 -4.075 1.00 94.75 193 LEU A C 1
ATOM 1405 O O . LEU A 1 193 ? 8.722 -14.125 -4.766 1.00 94.75 193 LEU A O 1
ATOM 1409 N N . ARG A 1 194 ? 8.683 -15.635 -3.112 1.00 91.69 194 ARG A N 1
ATOM 1410 C CA . ARG A 1 194 ? 10.134 -15.693 -2.974 1.00 91.69 194 ARG A CA 1
ATOM 1411 C C . ARG A 1 194 ? 10.612 -17.096 -3.326 1.00 91.69 194 ARG A C 1
ATOM 1413 O O . ARG A 1 194 ? 10.156 -18.063 -2.731 1.00 91.69 194 ARG A O 1
ATOM 1420 N N . LYS A 1 195 ? 11.571 -17.192 -4.256 1.00 87.44 195 LYS A N 1
ATOM 1421 C CA . LYS A 1 195 ? 12.129 -18.479 -4.716 1.00 87.44 195 LYS A CA 1
ATOM 1422 C C . LYS A 1 195 ? 12.719 -19.314 -3.575 1.00 87.44 195 LYS A C 1
ATOM 1424 O O . LYS A 1 195 ? 12.594 -20.531 -3.567 1.00 87.44 195 LYS A O 1
ATOM 1429 N N . SER A 1 196 ? 13.389 -18.666 -2.621 1.00 88.56 196 SER A N 1
ATOM 1430 C CA . SER A 1 196 ? 13.989 -19.321 -1.456 1.00 88.56 196 SER A CA 1
ATOM 1431 C C . SER A 1 196 ? 14.191 -18.338 -0.303 1.00 88.56 196 SER A C 1
ATOM 1433 O O . SER A 1 196 ? 14.322 -17.135 -0.526 1.00 88.56 196 SER A O 1
ATOM 1435 N N . ARG A 1 197 ? 14.315 -18.839 0.936 1.00 81.62 197 ARG A N 1
ATOM 1436 C CA . ARG A 1 197 ? 14.502 -18.010 2.147 1.00 81.62 197 ARG A CA 1
ATOM 1437 C C . ARG A 1 197 ? 15.666 -17.018 2.033 1.00 81.62 197 ARG A C 1
ATOM 1439 O O . ARG A 1 197 ? 15.525 -15.871 2.462 1.00 81.62 197 ARG A O 1
ATOM 1446 N N . GLY A 1 198 ? 16.773 -17.458 1.433 1.00 83.69 198 GLY A N 1
ATOM 1447 C CA . GLY A 1 198 ? 17.979 -16.658 1.209 1.00 83.69 198 GLY A CA 1
ATOM 1448 C C . GLY A 1 198 ? 17.950 -15.800 -0.056 1.00 83.69 198 GLY A C 1
ATOM 1449 O O . GLY A 1 198 ? 18.850 -14.986 -0.239 1.00 83.69 198 GLY A O 1
ATOM 1450 N N . SER A 1 199 ? 16.932 -15.948 -0.912 1.00 90.62 199 SER A N 1
ATOM 1451 C CA . SER A 1 199 ? 16.821 -15.132 -2.117 1.00 90.62 199 SER A CA 1
ATOM 1452 C C . SER A 1 199 ? 16.708 -13.656 -1.746 1.00 90.62 199 SER A C 1
ATOM 1454 O O . SER A 1 199 ? 15.906 -13.249 -0.897 1.00 90.62 199 SER A O 1
ATOM 1456 N N . SER A 1 200 ? 17.519 -12.852 -2.418 1.00 91.69 200 SER A N 1
ATOM 1457 C CA . SER A 1 200 ? 17.436 -11.399 -2.412 1.00 91.69 200 SER A CA 1
ATOM 1458 C C . SER A 1 200 ? 16.321 -10.886 -3.319 1.00 91.69 200 SER A C 1
ATOM 1460 O O . SER A 1 200 ? 16.028 -9.700 -3.271 1.00 91.69 200 SER A O 1
ATOM 1462 N N . SER A 1 201 ? 15.674 -11.734 -4.121 1.00 93.94 201 SER A N 1
ATOM 1463 C CA . SER A 1 201 ? 14.603 -11.327 -5.031 1.00 93.94 201 SER A CA 1
ATOM 1464 C C . SER A 1 201 ? 13.248 -11.932 -4.673 1.00 93.94 201 SER A C 1
ATOM 1466 O O . SER A 1 201 ? 13.163 -13.092 -4.259 1.00 93.94 201 SER A O 1
ATOM 1468 N N . CYS A 1 202 ? 12.196 -11.136 -4.857 1.00 95.38 202 CYS A N 1
ATOM 1469 C CA . CYS A 1 202 ? 10.802 -11.572 -4.862 1.00 95.38 202 CYS A CA 1
ATOM 1470 C C . CYS A 1 202 ? 10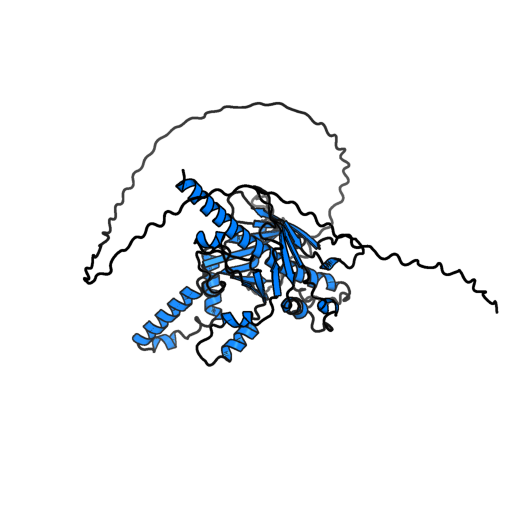.200 -11.309 -6.248 1.00 95.38 202 CYS A C 1
ATOM 1472 O O . CYS A 1 202 ? 10.468 -10.266 -6.842 1.00 95.38 202 CYS A O 1
ATOM 1474 N N . SER A 1 203 ? 9.370 -12.224 -6.731 1.00 95.50 203 SER A N 1
ATOM 1475 C CA . SER A 1 203 ? 8.635 -12.099 -7.988 1.00 95.50 203 SER A CA 1
ATOM 1476 C C . SER A 1 203 ? 7.164 -11.861 -7.673 1.00 95.50 203 SER A C 1
ATOM 1478 O O . SER A 1 203 ? 6.556 -12.632 -6.935 1.00 95.50 203 SER A O 1
ATOM 1480 N N . LEU A 1 204 ? 6.602 -10.784 -8.210 1.00 96.25 204 LEU A N 1
ATOM 1481 C CA . LEU A 1 204 ? 5.170 -10.541 -8.223 1.00 96.25 204 LEU A CA 1
ATOM 1482 C C . LEU A 1 204 ? 4.591 -11.221 -9.458 1.00 96.25 204 LEU A C 1
ATOM 1484 O O . LEU A 1 204 ? 4.970 -10.915 -10.589 1.00 96.25 204 LEU A O 1
ATOM 1488 N N . VAL A 1 205 ? 3.677 -12.143 -9.218 1.00 94.94 205 VAL A N 1
ATOM 1489 C CA . VAL A 1 205 ? 3.025 -12.948 -10.240 1.00 94.94 205 VAL A CA 1
ATOM 1490 C C . VAL A 1 205 ? 1.565 -12.530 -10.354 1.00 94.94 205 VAL A C 1
ATOM 1492 O O . VAL A 1 205 ? 0.914 -12.305 -9.333 1.00 94.94 205 VAL A O 1
ATOM 1495 N N . ALA A 1 206 ? 1.050 -12.454 -11.581 1.00 93.56 206 ALA A N 1
ATOM 1496 C CA . ALA A 1 206 ? -0.380 -12.300 -11.831 1.00 93.56 206 ALA A CA 1
ATOM 1497 C C . ALA A 1 206 ? -1.126 -13.578 -11.413 1.00 93.56 206 ALA A C 1
ATOM 1499 O O . ALA A 1 206 ? -0.839 -14.666 -11.912 1.00 93.56 206 ALA A O 1
ATOM 1500 N N . GLY A 1 207 ? -2.067 -13.451 -10.479 1.00 90.62 207 GLY A N 1
ATOM 1501 C CA . GLY A 1 207 ? -2.966 -14.542 -10.109 1.00 90.62 207 GLY A CA 1
ATOM 1502 C C . GLY A 1 207 ? -4.200 -14.592 -11.016 1.00 90.62 207 GLY A C 1
ATOM 1503 O O . GLY A 1 207 ? -4.387 -13.736 -11.877 1.00 90.62 207 GLY A O 1
ATOM 1504 N N . ALA A 1 208 ? -5.079 -15.577 -10.817 1.00 84.56 208 ALA A N 1
ATOM 1505 C CA . ALA A 1 208 ? -6.281 -15.715 -11.648 1.00 84.56 208 ALA A CA 1
ATOM 1506 C C . ALA A 1 208 ? -7.270 -14.540 -11.488 1.00 84.56 208 ALA A C 1
ATOM 1508 O O . ALA A 1 208 ? -8.037 -14.258 -12.403 1.00 84.56 208 ALA A O 1
ATOM 1509 N N . GLY A 1 209 ? -7.220 -13.809 -10.366 1.00 77.31 209 GLY A N 1
ATOM 1510 C CA . GLY A 1 209 ? -8.000 -12.582 -10.178 1.00 77.31 209 GLY A CA 1
ATOM 1511 C C . GLY A 1 209 ? -7.462 -11.376 -10.956 1.00 77.31 209 GLY A C 1
ATOM 1512 O O . GLY A 1 209 ? -8.105 -10.330 -10.973 1.00 77.31 209 GLY A O 1
ATOM 1513 N N . TYR A 1 210 ? -6.286 -11.488 -11.587 1.00 82.44 210 TYR A N 1
ATOM 1514 C CA . TYR A 1 210 ? -5.665 -10.385 -12.319 1.00 82.44 210 TYR A CA 1
ATOM 1515 C C . TYR A 1 210 ? -6.450 -10.000 -13.571 1.00 82.44 210 TYR A C 1
ATOM 1517 O O . TYR A 1 210 ? -6.561 -8.815 -13.873 1.00 82.44 210 TYR A O 1
ATOM 1525 N N . SER A 1 211 ? -7.034 -10.980 -14.270 1.00 77.56 211 SER A N 1
ATOM 1526 C CA . SER A 1 211 ? -7.817 -10.726 -15.484 1.00 77.56 211 SER A CA 1
ATOM 1527 C C . SER A 1 211 ? -8.971 -9.759 -15.217 1.00 77.56 211 SER A C 1
ATOM 1529 O O . SER A 1 211 ? -9.177 -8.832 -15.987 1.00 77.56 211 SER A O 1
ATOM 1531 N N . LEU A 1 212 ? -9.619 -9.850 -14.049 1.00 72.56 212 LEU A N 1
ATOM 1532 C CA . LEU A 1 212 ? -10.679 -8.914 -13.649 1.00 72.56 212 LEU A CA 1
ATOM 1533 C C . LEU A 1 212 ? -10.191 -7.457 -13.539 1.00 72.56 212 LEU A C 1
ATOM 1535 O O . LEU A 1 212 ? -10.951 -6.529 -13.797 1.00 72.56 212 LEU A O 1
ATOM 1539 N N . LEU A 1 213 ? -8.923 -7.230 -13.174 1.00 75.88 213 LEU A N 1
ATOM 1540 C CA . LEU A 1 213 ? -8.346 -5.880 -13.108 1.00 75.88 213 LEU A CA 1
ATOM 1541 C C . LEU A 1 213 ? -8.077 -5.288 -14.494 1.00 75.88 213 LEU A C 1
ATOM 1543 O O . LEU A 1 213 ? -8.148 -4.064 -14.663 1.00 75.88 213 LEU A O 1
ATOM 1547 N N . ARG A 1 214 ? -7.745 -6.156 -15.454 1.00 75.56 214 ARG A N 1
ATOM 1548 C CA . ARG A 1 214 ? -7.452 -5.795 -16.840 1.00 75.56 214 ARG A CA 1
ATOM 1549 C C . ARG A 1 214 ? -8.736 -5.579 -17.641 1.00 75.56 214 ARG A C 1
ATOM 1551 O O . ARG A 1 214 ? -8.859 -4.570 -18.323 1.00 75.56 214 ARG A O 1
ATOM 1558 N N . ASP A 1 215 ? -9.704 -6.479 -17.499 1.00 67.62 215 ASP A N 1
ATOM 1559 C CA . ASP A 1 215 ? -10.875 -6.545 -18.379 1.00 67.62 215 ASP A CA 1
ATOM 1560 C C . ASP A 1 215 ? -11.984 -5.547 -17.999 1.00 67.62 215 ASP A C 1
ATOM 1562 O O . ASP A 1 215 ? -12.808 -5.200 -18.842 1.00 67.62 215 ASP A O 1
ATOM 1566 N N . ASN A 1 216 ? -11.974 -4.998 -16.776 1.00 61.03 216 ASN A N 1
ATOM 1567 C CA . ASN A 1 216 ? -12.942 -3.979 -16.337 1.00 61.03 216 ASN A CA 1
ATOM 1568 C C . ASN A 1 216 ? -12.916 -2.666 -17.161 1.00 61.03 216 ASN A C 1
ATOM 1570 O O . ASN A 1 216 ? -13.793 -1.829 -16.965 1.00 61.03 216 ASN A O 1
ATOM 1574 N N . GLY A 1 217 ? -11.946 -2.471 -18.068 1.00 52.94 217 GLY A N 1
ATOM 1575 C CA . GLY A 1 217 ? -11.901 -1.337 -19.005 1.00 52.94 217 GLY A CA 1
ATOM 1576 C C . GLY A 1 217 ? -12.372 -1.649 -20.434 1.00 52.94 217 GLY A C 1
ATOM 1577 O O . GLY A 1 217 ? -12.726 -0.734 -21.170 1.00 52.94 217 GLY A O 1
ATOM 1578 N N . ALA A 1 218 ? -12.427 -2.924 -20.833 1.00 48.97 218 ALA A N 1
ATOM 1579 C CA . ALA A 1 218 ? -12.683 -3.320 -22.215 1.00 48.97 218 ALA A CA 1
ATOM 1580 C C . ALA A 1 218 ? -13.859 -4.301 -22.285 1.00 48.97 218 ALA A C 1
ATOM 1582 O O . ALA A 1 218 ? -13.696 -5.521 -22.215 1.00 48.97 218 ALA A O 1
ATOM 1583 N N . ALA A 1 219 ? -15.068 -3.760 -22.456 1.00 44.19 219 ALA A N 1
ATOM 1584 C CA . ALA A 1 219 ? -16.272 -4.527 -22.762 1.00 44.19 219 ALA A CA 1
ATOM 1585 C C . ALA A 1 219 ? -16.140 -5.198 -24.147 1.00 44.19 219 ALA A C 1
ATOM 1587 O O . ALA A 1 219 ? -16.652 -4.696 -25.143 1.00 44.19 219 ALA A O 1
ATOM 1588 N N . GLY A 1 220 ? -15.402 -6.308 -24.231 1.00 47.12 220 GLY A N 1
ATOM 1589 C CA . GLY A 1 220 ? -15.218 -7.031 -25.493 1.00 47.12 220 GLY A CA 1
ATOM 1590 C C . GLY A 1 220 ? -14.056 -8.022 -25.584 1.00 47.12 220 GLY A C 1
ATOM 1591 O O . GLY A 1 220 ? -13.776 -8.479 -26.690 1.00 47.12 220 GLY A O 1
ATOM 1592 N N . ALA A 1 221 ? -13.363 -8.369 -24.494 1.00 45.25 221 ALA A N 1
ATOM 1593 C CA . ALA A 1 221 ? -12.234 -9.293 -24.587 1.00 45.25 221 ALA A CA 1
ATOM 1594 C C . ALA A 1 221 ? -12.691 -10.751 -24.787 1.00 45.25 221 ALA A C 1
ATOM 1596 O O . ALA A 1 221 ? -13.317 -11.378 -23.932 1.00 45.25 221 ALA A O 1
ATOM 1597 N N . SER A 1 222 ? -12.359 -11.270 -25.965 1.00 45.78 222 SER A N 1
ATOM 1598 C CA . SER A 1 222 ? -12.404 -12.675 -26.346 1.00 45.78 222 SER A CA 1
ATOM 1599 C C . SER A 1 222 ? -11.616 -13.554 -25.373 1.00 45.78 222 SER A C 1
ATOM 1601 O O . SER A 1 222 ? -10.547 -13.175 -24.911 1.00 45.78 222 SER A O 1
ATOM 1603 N N . GLN A 1 223 ? -12.198 -14.725 -25.114 1.00 48.44 223 GLN A N 1
ATOM 1604 C CA . GLN A 1 223 ? -11.690 -15.941 -24.473 1.00 48.44 223 GLN A CA 1
ATOM 1605 C C . GLN A 1 223 ? -10.194 -15.947 -24.070 1.00 48.44 223 GLN A C 1
ATOM 1607 O O . GLN A 1 223 ? -9.343 -15.675 -24.913 1.00 48.44 223 GLN A O 1
ATOM 1612 N N . PRO A 1 224 ? -9.850 -16.331 -22.821 1.00 52.06 224 PRO A N 1
ATOM 1613 C CA . PRO A 1 224 ? -8.467 -16.347 -22.349 1.00 52.06 224 PRO A CA 1
ATOM 1614 C C . PRO A 1 224 ? -7.584 -17.182 -23.279 1.00 52.06 224 PRO A C 1
ATOM 1616 O O . PRO A 1 224 ? -7.887 -18.352 -23.529 1.00 52.06 224 PRO A O 1
ATOM 1619 N N . ASP A 1 225 ? -6.495 -16.582 -23.766 1.00 49.94 225 ASP A N 1
ATOM 1620 C CA . ASP A 1 225 ? -5.485 -17.268 -24.565 1.00 49.94 225 ASP A CA 1
ATOM 1621 C C . ASP A 1 225 ? -5.087 -18.580 -23.875 1.00 49.94 225 ASP A C 1
ATOM 1623 O O . ASP A 1 225 ? -4.644 -18.612 -22.721 1.00 49.94 225 ASP A O 1
ATOM 1627 N N . SER A 1 226 ? -5.232 -19.687 -24.599 1.00 50.84 226 SER A N 1
ATOM 1628 C CA . SER A 1 226 ? -5.008 -21.062 -24.139 1.00 50.84 226 SER A CA 1
ATOM 1629 C C . SER A 1 226 ? -3.587 -21.342 -23.626 1.00 50.84 226 SER A C 1
ATOM 1631 O O . SER A 1 226 ? -3.336 -22.412 -23.077 1.00 50.84 226 SER A O 1
ATOM 1633 N N . ALA A 1 227 ? -2.657 -20.389 -23.740 1.00 48.09 227 ALA A N 1
ATOM 1634 C CA . ALA A 1 227 ? -1.340 -20.443 -23.107 1.00 48.09 227 ALA A CA 1
ATOM 1635 C C . ALA A 1 227 ? -1.411 -20.386 -21.564 1.00 48.09 227 ALA A C 1
ATOM 1637 O O . ALA A 1 227 ? -0.533 -20.923 -20.890 1.00 48.09 227 ALA A O 1
ATOM 1638 N N . ALA A 1 228 ? -2.488 -19.833 -20.988 1.00 49.12 228 ALA A N 1
ATOM 1639 C CA . ALA A 1 228 ? -2.741 -19.875 -19.544 1.00 49.12 228 ALA A CA 1
ATOM 1640 C C . ALA A 1 228 ? -3.052 -21.294 -19.015 1.00 49.12 228 ALA A C 1
ATOM 1642 O O . ALA A 1 228 ? -2.963 -21.537 -17.812 1.00 49.12 228 ALA A O 1
ATOM 1643 N N . ALA A 1 229 ? -3.370 -22.256 -19.892 1.00 48.78 229 ALA A N 1
ATOM 1644 C CA . ALA A 1 229 ? -3.672 -23.635 -19.500 1.00 48.78 229 ALA A CA 1
ATOM 1645 C C . ALA A 1 229 ? -2.428 -24.450 -19.086 1.00 48.78 229 ALA A C 1
ATOM 1647 O O . ALA A 1 229 ? -2.571 -25.507 -18.476 1.00 48.78 229 ALA A O 1
ATOM 1648 N N . ALA A 1 230 ? -1.209 -23.968 -19.362 1.00 49.81 230 ALA A N 1
ATOM 1649 C CA . ALA A 1 230 ? 0.032 -24.703 -19.088 1.00 49.81 230 ALA A CA 1
ATOM 1650 C C . ALA A 1 230 ? 0.654 -24.437 -17.696 1.00 49.81 230 ALA A C 1
ATOM 1652 O O . ALA A 1 230 ? 1.795 -24.818 -17.449 1.00 49.81 230 ALA A O 1
ATOM 1653 N N . GLY A 1 231 ? -0.061 -23.785 -16.768 1.00 59.03 231 GLY A N 1
ATOM 1654 C CA . GLY A 1 231 ? 0.358 -23.668 -15.360 1.00 59.03 231 GLY A CA 1
ATOM 1655 C C . GLY A 1 231 ? 1.550 -22.737 -15.076 1.00 59.03 231 GLY A C 1
ATOM 1656 O O . GLY A 1 231 ? 1.981 -22.633 -13.927 1.00 59.03 231 GLY A O 1
ATOM 1657 N N . ALA A 1 232 ? 2.076 -22.034 -16.083 1.00 72.25 232 ALA A N 1
ATOM 1658 C CA . ALA A 1 232 ? 3.144 -21.058 -15.905 1.00 72.25 232 ALA A CA 1
ATOM 1659 C C . ALA A 1 232 ? 2.576 -19.730 -15.380 1.00 72.25 232 ALA A C 1
ATOM 1661 O O . ALA A 1 232 ? 1.967 -18.940 -16.096 1.00 72.25 232 ALA A O 1
ATOM 1662 N N . LEU A 1 233 ? 2.779 -19.498 -14.090 1.00 84.38 233 LEU A N 1
ATOM 1663 C CA . LEU A 1 233 ? 2.498 -18.244 -13.405 1.00 84.38 233 LEU A CA 1
ATOM 1664 C C . LEU A 1 233 ? 3.260 -17.068 -14.058 1.00 84.38 233 LEU A C 1
ATOM 1666 O O . LEU A 1 233 ? 4.488 -17.022 -14.000 1.00 84.38 233 LEU A O 1
ATOM 1670 N N . ARG A 1 234 ? 2.540 -16.103 -14.654 1.00 90.38 234 ARG A N 1
ATOM 1671 C CA . ARG A 1 234 ? 3.131 -14.936 -15.341 1.00 90.38 234 ARG A CA 1
ATOM 1672 C C . ARG A 1 234 ? 3.749 -13.950 -14.352 1.00 90.38 234 ARG A C 1
ATOM 1674 O O . ARG A 1 234 ? 3.045 -13.405 -13.498 1.00 90.38 234 ARG A O 1
ATOM 1681 N N . THR A 1 235 ? 5.039 -13.655 -14.501 1.00 93.25 235 THR A N 1
ATOM 1682 C CA . THR A 1 235 ? 5.741 -12.677 -13.662 1.00 93.25 235 THR A CA 1
ATOM 1683 C C . THR A 1 235 ? 5.515 -11.266 -14.197 1.00 93.25 235 THR A C 1
ATOM 1685 O O . THR A 1 235 ? 5.949 -10.912 -15.291 1.00 93.25 235 THR A O 1
ATOM 1688 N N . VAL A 1 236 ? 4.852 -10.424 -13.402 1.00 94.50 236 VAL A N 1
ATOM 1689 C CA . VAL A 1 236 ? 4.557 -9.026 -13.765 1.00 94.50 236 VAL A CA 1
ATOM 1690 C C . VAL A 1 236 ? 5.598 -8.047 -13.232 1.00 94.50 236 VAL A C 1
ATOM 1692 O O . VAL A 1 236 ? 5.810 -6.985 -13.813 1.00 94.50 236 VAL A O 1
ATOM 1695 N N . SER A 1 237 ? 6.286 -8.392 -12.142 1.00 96.31 237 SER A N 1
ATOM 1696 C CA . SER A 1 237 ? 7.378 -7.581 -11.605 1.00 96.31 237 SER A CA 1
ATOM 1697 C C . SER A 1 237 ? 8.350 -8.426 -10.789 1.00 96.31 237 SER A C 1
ATOM 1699 O O . SER A 1 237 ? 7.965 -9.416 -10.174 1.00 96.31 237 SER A O 1
ATOM 1701 N N . THR A 1 238 ? 9.619 -8.030 -10.749 1.00 96.19 238 THR A N 1
ATOM 1702 C CA . THR A 1 238 ? 10.625 -8.605 -9.852 1.00 96.19 238 THR A CA 1
ATOM 1703 C C . THR A 1 238 ? 11.229 -7.503 -8.994 1.00 96.19 238 THR A C 1
ATOM 1705 O O . THR A 1 238 ? 11.670 -6.477 -9.494 1.00 96.19 238 THR A O 1
ATOM 1708 N N . THR A 1 239 ? 11.267 -7.711 -7.680 1.00 97.31 239 THR A N 1
ATOM 1709 C CA . THR A 1 239 ? 11.937 -6.812 -6.735 1.00 97.31 239 THR A CA 1
ATOM 1710 C C . THR A 1 239 ? 13.202 -7.470 -6.213 1.00 97.31 239 THR A C 1
ATOM 1712 O O . THR A 1 239 ? 13.131 -8.505 -5.553 1.00 97.31 239 THR A O 1
ATOM 1715 N N . THR A 1 240 ? 14.354 -6.849 -6.449 1.00 96.75 240 THR A N 1
ATOM 1716 C CA . THR A 1 240 ? 15.657 -7.296 -5.948 1.00 96.75 240 THR A CA 1
ATOM 1717 C C . THR A 1 240 ? 16.096 -6.431 -4.767 1.00 96.75 240 THR A C 1
ATOM 1719 O O . THR A 1 240 ? 16.491 -5.274 -4.919 1.00 96.75 240 THR A O 1
ATOM 1722 N N . TYR A 1 241 ? 16.057 -7.009 -3.570 1.00 94.12 241 TYR A N 1
ATOM 1723 C CA . TYR A 1 241 ? 16.545 -6.432 -2.323 1.00 94.12 241 TYR A CA 1
ATOM 1724 C C . TYR A 1 241 ? 18.051 -6.630 -2.201 1.00 94.12 241 TYR A C 1
ATOM 1726 O O . TYR A 1 241 ? 18.549 -7.746 -2.081 1.00 94.12 241 TYR A O 1
ATOM 1734 N N . ARG A 1 242 ? 18.802 -5.536 -2.180 1.00 91.31 242 ARG A N 1
ATOM 1735 C CA . ARG A 1 242 ? 20.252 -5.591 -2.010 1.00 91.31 242 ARG A CA 1
ATOM 1736 C C . ARG A 1 242 ? 20.590 -5.451 -0.529 1.00 91.31 242 ARG A C 1
ATOM 1738 O O . ARG A 1 242 ? 20.103 -4.547 0.139 1.00 91.31 242 ARG A O 1
ATOM 1745 N N . PHE A 1 243 ? 21.411 -6.359 -0.011 1.00 80.25 243 PHE A N 1
ATOM 1746 C CA . PHE A 1 243 ? 21.866 -6.289 1.375 1.00 80.25 243 PHE A CA 1
ATOM 1747 C C . PHE A 1 243 ? 22.996 -5.261 1.517 1.00 80.25 243 PHE A C 1
ATOM 1749 O O . PHE A 1 243 ? 23.930 -5.265 0.715 1.00 80.25 243 PHE A O 1
ATOM 1756 N N . GLY A 1 244 ? 22.917 -4.411 2.541 1.00 77.94 244 GLY A N 1
ATOM 1757 C CA . GLY A 1 244 ? 23.942 -3.423 2.889 1.00 77.94 244 GLY A CA 1
ATOM 1758 C C . GLY A 1 244 ? 23.447 -1.968 2.867 1.00 77.94 244 GLY A C 1
ATOM 1759 O O . GLY A 1 244 ? 22.436 -1.658 2.231 1.00 77.94 244 GLY A O 1
ATOM 1760 N N . PRO A 1 245 ? 24.144 -1.058 3.572 1.00 79.44 245 PRO A N 1
ATOM 1761 C CA . PRO A 1 245 ? 23.806 0.362 3.588 1.00 79.44 245 PRO A CA 1
ATOM 1762 C C . PRO A 1 245 ? 23.919 0.964 2.182 1.00 79.44 245 PRO A C 1
ATOM 1764 O O . PRO A 1 245 ? 24.800 0.603 1.405 1.00 79.44 245 PRO A O 1
ATOM 1767 N N . GLY A 1 246 ? 23.005 1.876 1.846 1.00 82.44 246 GLY A N 1
ATOM 1768 C CA . GLY A 1 246 ? 23.032 2.597 0.569 1.00 82.44 246 GLY A CA 1
ATOM 1769 C C . GLY A 1 246 ? 22.693 1.757 -0.665 1.00 82.44 246 GLY A C 1
ATOM 1770 O O . GLY A 1 246 ? 22.854 2.244 -1.778 1.00 82.44 246 GLY A O 1
ATOM 1771 N N . ARG A 1 247 ? 22.215 0.517 -0.502 1.00 91.69 247 ARG A N 1
ATOM 1772 C CA . ARG A 1 247 ? 21.788 -0.322 -1.626 1.00 91.69 247 ARG A CA 1
ATOM 1773 C C . ARG A 1 247 ? 20.257 -0.365 -1.705 1.00 91.69 247 ARG A C 1
ATOM 1775 O O . ARG A 1 247 ? 19.644 -1.221 -1.065 1.00 91.69 247 ARG A O 1
ATOM 1782 N N . PRO A 1 248 ? 19.615 0.571 -2.429 1.00 94.38 248 PRO A N 1
ATOM 1783 C CA . PRO A 1 248 ? 18.163 0.590 -2.538 1.00 94.38 248 PRO A CA 1
ATOM 1784 C C . PRO A 1 248 ? 17.654 -0.681 -3.243 1.00 94.38 248 PRO A C 1
ATOM 1786 O O . PRO A 1 248 ? 18.345 -1.231 -4.106 1.00 94.38 248 PRO A O 1
ATOM 1789 N N . PRO A 1 249 ? 16.452 -1.172 -2.893 1.00 96.88 249 PRO A N 1
ATOM 1790 C CA . PRO A 1 249 ? 15.789 -2.207 -3.674 1.00 96.88 249 PRO A CA 1
ATOM 1791 C C . PRO A 1 249 ? 15.542 -1.720 -5.102 1.00 96.88 249 PRO A C 1
ATOM 1793 O O . PRO A 1 249 ? 15.135 -0.572 -5.295 1.00 96.88 249 PRO A O 1
ATOM 1796 N N . ARG A 1 250 ? 15.758 -2.602 -6.077 1.00 97.44 250 ARG A N 1
ATOM 1797 C CA . ARG A 1 250 ? 15.422 -2.374 -7.487 1.00 97.44 250 ARG A CA 1
ATOM 1798 C C . ARG A 1 250 ? 14.134 -3.113 -7.818 1.00 97.44 250 ARG A C 1
ATOM 1800 O O . ARG A 1 250 ? 13.991 -4.264 -7.408 1.00 97.44 250 ARG A O 1
ATOM 1807 N N . ILE A 1 251 ? 13.222 -2.462 -8.524 1.00 97.56 251 ILE A N 1
ATOM 1808 C CA . ILE A 1 251 ? 11.977 -3.045 -9.016 1.00 97.56 251 ILE A CA 1
ATOM 1809 C C . ILE A 1 251 ? 12.037 -3.013 -10.538 1.00 97.56 251 ILE A C 1
ATOM 1811 O O . ILE A 1 251 ? 12.182 -1.944 -11.123 1.00 97.56 251 ILE A O 1
ATOM 1815 N N . ASP A 1 252 ? 11.918 -4.186 -11.145 1.00 96.81 252 ASP A N 1
ATOM 1816 C CA . ASP A 1 252 ? 11.779 -4.368 -12.583 1.00 96.81 252 ASP A CA 1
ATOM 1817 C C . ASP A 1 252 ? 10.301 -4.704 -12.859 1.00 96.81 252 ASP A C 1
ATOM 1819 O O . ASP A 1 252 ? 9.740 -5.617 -12.242 1.00 96.81 252 ASP A O 1
ATOM 1823 N N . VAL A 1 253 ? 9.634 -3.934 -13.717 1.00 95.50 253 VAL A N 1
ATOM 1824 C CA . VAL A 1 253 ? 8.205 -4.051 -14.059 1.00 95.50 253 VAL A CA 1
ATOM 1825 C C . VAL A 1 253 ? 8.076 -4.505 -15.512 1.00 95.50 253 VAL A C 1
ATOM 1827 O O . VAL A 1 253 ? 8.831 -4.049 -16.364 1.00 95.50 253 VAL A O 1
ATOM 1830 N N . GLY A 1 254 ? 7.137 -5.405 -15.809 1.00 88.19 254 GLY A N 1
ATOM 1831 C CA . GLY A 1 254 ? 6.836 -5.832 -17.180 1.00 88.19 254 GLY A CA 1
ATOM 1832 C C . GLY A 1 254 ? 7.738 -6.934 -17.743 1.00 88.19 254 GLY A C 1
ATOM 1833 O O . GLY A 1 254 ? 7.921 -6.990 -18.952 1.00 88.19 254 GLY A O 1
ATOM 1834 N N . GLY A 1 255 ? 8.302 -7.800 -16.890 1.00 76.62 255 GLY A N 1
ATOM 1835 C CA . GLY A 1 255 ? 9.259 -8.845 -17.291 1.00 76.62 255 GLY A CA 1
ATOM 1836 C C . GLY A 1 255 ? 8.768 -9.746 -18.432 1.00 76.62 255 GLY A C 1
ATOM 1837 O O . GLY A 1 255 ? 9.376 -9.764 -19.495 1.00 76.62 255 GLY A O 1
ATOM 1838 N N . ASP A 1 256 ? 7.638 -10.434 -18.260 1.00 73.12 256 ASP A N 1
ATOM 1839 C CA . ASP A 1 256 ? 7.153 -11.400 -19.267 1.00 73.12 256 ASP A CA 1
ATOM 1840 C C . ASP A 1 256 ? 6.220 -10.769 -20.322 1.00 73.12 256 ASP A C 1
ATOM 1842 O O . ASP A 1 256 ? 5.721 -11.445 -21.218 1.00 73.12 256 ASP A O 1
ATOM 1846 N N . LEU A 1 257 ? 5.949 -9.464 -20.219 1.00 67.50 257 LEU A N 1
ATOM 1847 C CA . LEU A 1 257 ? 5.023 -8.742 -21.101 1.00 67.50 257 LEU A CA 1
ATOM 1848 C C . LEU A 1 257 ? 5.613 -8.450 -22.492 1.00 67.50 257 LEU A C 1
ATOM 1850 O O . LEU A 1 257 ? 4.861 -8.281 -23.445 1.00 67.50 257 LEU A O 1
ATOM 1854 N N . SER A 1 258 ? 6.944 -8.415 -22.607 1.00 58.03 258 SER A N 1
ATOM 1855 C CA . SER A 1 258 ? 7.688 -7.992 -23.809 1.00 58.03 258 SER A CA 1
ATOM 1856 C C . SER A 1 258 ? 8.215 -9.161 -24.669 1.00 58.03 258 SER A C 1
ATOM 1858 O O . SER A 1 258 ? 8.928 -8.968 -25.658 1.00 58.03 258 SER A O 1
ATOM 1860 N N . ALA A 1 259 ? 7.869 -10.404 -24.311 1.00 57.25 259 ALA A N 1
ATOM 1861 C CA . ALA A 1 259 ? 8.420 -11.622 -24.919 1.00 57.25 259 ALA A CA 1
ATOM 1862 C C . ALA A 1 259 ? 8.016 -11.863 -26.393 1.00 57.25 259 ALA A C 1
ATOM 1864 O O . ALA A 1 259 ? 8.390 -12.875 -26.977 1.00 57.25 259 ALA A O 1
ATOM 1865 N N . THR A 1 260 ? 7.274 -10.948 -27.024 1.00 60.94 260 THR A N 1
ATOM 1866 C CA . THR A 1 260 ? 7.004 -10.976 -28.471 1.00 60.94 260 THR A CA 1
ATOM 1867 C C . THR A 1 260 ? 8.218 -10.587 -29.315 1.00 60.94 260 THR A C 1
ATOM 1869 O O . THR A 1 260 ? 8.235 -10.859 -30.514 1.00 60.94 260 THR A O 1
ATOM 1872 N N . SER A 1 261 ? 9.248 -9.984 -28.716 1.00 60.75 261 SER A N 1
ATOM 1873 C CA . SER A 1 261 ? 10.516 -9.726 -29.397 1.00 60.75 261 SER A CA 1
ATOM 1874 C C . SER A 1 261 ? 11.442 -10.937 -29.259 1.00 60.75 261 SER A C 1
ATOM 1876 O O . SER A 1 261 ? 11.691 -11.414 -28.158 1.00 60.75 261 SER A O 1
ATOM 1878 N N . SER A 1 262 ? 11.969 -11.436 -30.377 1.00 76.44 262 SER A N 1
ATOM 1879 C CA . SER A 1 262 ? 12.834 -12.626 -30.495 1.00 76.44 262 SER A CA 1
ATOM 1880 C C . SER A 1 262 ? 14.219 -12.495 -29.829 1.00 76.44 262 SER A C 1
ATOM 1882 O O . SER A 1 262 ? 15.172 -13.146 -30.245 1.00 76.44 262 SER A O 1
ATOM 1884 N N . SER A 1 263 ? 14.365 -11.596 -28.858 1.00 75.44 263 SER A N 1
ATOM 1885 C CA . SER A 1 263 ? 15.568 -11.407 -28.057 1.00 75.44 263 SER A CA 1
ATOM 1886 C C . SER A 1 263 ? 15.550 -12.407 -26.903 1.00 75.44 263 SER A C 1
ATOM 1888 O O . SER A 1 263 ? 14.630 -12.384 -26.089 1.00 75.44 263 SER A O 1
ATOM 1890 N N . ASP A 1 264 ? 16.601 -13.223 -26.788 1.00 78.62 264 ASP A N 1
ATOM 1891 C CA . ASP A 1 264 ? 16.762 -14.271 -25.764 1.00 78.62 264 ASP A CA 1
ATOM 1892 C C . ASP A 1 264 ? 16.698 -13.761 -24.308 1.00 78.62 264 ASP A C 1
ATOM 1894 O O . ASP A 1 264 ? 16.628 -14.551 -23.365 1.00 78.62 264 ASP A O 1
ATOM 1898 N N . THR A 1 265 ? 16.699 -12.441 -24.093 1.00 80.19 265 THR A N 1
ATOM 1899 C CA . THR A 1 265 ? 16.517 -11.833 -22.772 1.00 80.19 265 THR A CA 1
ATOM 1900 C C . THR A 1 265 ? 15.293 -10.914 -22.738 1.00 80.19 265 THR A C 1
ATOM 1902 O O . THR A 1 265 ? 15.290 -9.898 -23.445 1.00 80.19 265 THR A O 1
ATOM 1905 N N . PRO A 1 266 ? 14.278 -11.202 -21.899 1.00 81.50 266 PRO A N 1
ATOM 1906 C CA . PRO A 1 266 ? 13.145 -10.305 -21.716 1.00 81.50 266 PRO A CA 1
ATOM 1907 C C . PRO A 1 266 ? 13.622 -8.990 -21.092 1.00 81.50 266 PRO A C 1
ATOM 1909 O O . PRO A 1 266 ? 14.182 -8.967 -19.993 1.00 81.50 266 PRO A O 1
ATOM 1912 N N . THR A 1 267 ? 13.420 -7.885 -21.807 1.00 88.00 267 THR A N 1
ATOM 1913 C CA . THR A 1 267 ? 13.714 -6.544 -21.288 1.00 88.00 267 THR A CA 1
ATOM 1914 C C . THR A 1 267 ? 12.494 -6.048 -20.510 1.00 88.00 267 THR A C 1
ATOM 1916 O O . THR A 1 267 ? 11.405 -6.018 -21.087 1.00 88.00 267 THR A O 1
ATOM 1919 N N . PRO A 1 268 ? 12.637 -5.661 -19.227 1.00 91.81 268 PRO A N 1
ATOM 1920 C CA . PRO A 1 268 ? 11.519 -5.131 -18.458 1.00 91.81 268 PRO A CA 1
ATOM 1921 C C . PRO A 1 268 ? 11.025 -3.817 -19.073 1.00 91.81 268 PRO A C 1
ATOM 1923 O O . PRO A 1 268 ? 11.816 -3.030 -19.598 1.00 91.81 268 PRO A O 1
ATOM 1926 N N . TRP A 1 269 ? 9.721 -3.570 -18.968 1.00 93.38 269 TRP A N 1
ATOM 1927 C CA . TRP A 1 269 ? 9.104 -2.317 -19.393 1.00 93.38 269 TRP A CA 1
ATOM 1928 C C . TRP A 1 269 ? 9.720 -1.113 -18.676 1.00 93.38 269 TRP A C 1
ATOM 1930 O O . TRP A 1 269 ? 10.087 -0.139 -19.325 1.00 93.38 269 TRP A O 1
ATOM 1940 N N . ASP A 1 270 ? 9.909 -1.194 -17.358 1.00 95.75 270 ASP A N 1
ATOM 1941 C CA . ASP A 1 270 ? 10.639 -0.182 -16.591 1.00 95.75 270 ASP A CA 1
ATOM 1942 C C . ASP A 1 270 ? 11.443 -0.827 -15.460 1.00 95.75 270 ASP A C 1
ATOM 1944 O O . ASP A 1 270 ? 11.151 -1.932 -14.998 1.00 95.75 270 ASP A O 1
ATOM 1948 N N . SER A 1 271 ? 12.490 -0.141 -15.026 1.00 96.94 271 SER A N 1
ATOM 1949 C CA . SER A 1 271 ? 13.397 -0.598 -13.985 1.00 96.94 271 SER A CA 1
ATOM 1950 C C . SER A 1 271 ? 13.852 0.595 -13.160 1.00 96.94 271 SER A C 1
ATOM 1952 O O . SER A 1 271 ? 14.615 1.434 -13.640 1.00 96.94 271 SER A O 1
ATOM 1954 N N . PHE A 1 272 ? 13.498 0.607 -11.882 1.00 97.62 272 PHE A N 1
ATOM 1955 C CA . PHE A 1 272 ? 13.773 1.740 -11.008 1.00 97.62 272 PHE A CA 1
ATOM 1956 C C . PHE A 1 272 ? 14.199 1.318 -9.604 1.00 97.62 272 PHE A C 1
ATOM 195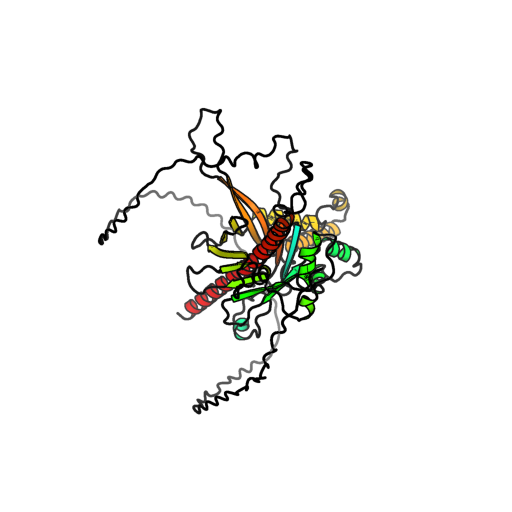8 O O . PHE A 1 272 ? 13.960 0.202 -9.141 1.00 97.62 272 PHE A O 1
ATOM 1965 N N . GLU A 1 273 ? 14.849 2.238 -8.896 1.00 97.69 273 GLU A N 1
ATOM 1966 C CA . GLU A 1 273 ? 15.298 2.037 -7.520 1.00 97.69 273 GLU A CA 1
ATOM 1967 C C . GLU A 1 273 ? 14.387 2.759 -6.526 1.00 97.69 273 GLU A C 1
ATOM 1969 O O . GLU A 1 273 ? 13.987 3.902 -6.738 1.00 97.69 273 GLU A O 1
ATOM 1974 N N . VAL A 1 274 ? 14.119 2.118 -5.387 1.00 97.25 274 VAL A N 1
ATOM 1975 C CA . VAL A 1 274 ? 13.367 2.715 -4.275 1.00 97.25 274 VAL A CA 1
ATOM 1976 C C . VAL A 1 274 ? 14.340 3.402 -3.316 1.00 97.25 274 VAL A C 1
ATOM 1978 O O . VAL A 1 274 ? 14.832 2.786 -2.355 1.00 97.25 274 VAL A O 1
ATOM 1981 N N . LYS A 1 275 ? 14.624 4.679 -3.585 1.00 96.38 275 LYS A N 1
ATOM 1982 C CA . LYS A 1 275 ? 15.625 5.487 -2.873 1.00 96.38 275 LYS A CA 1
ATOM 1983 C C . LYS A 1 275 ? 15.033 6.147 -1.627 1.00 96.38 275 LYS A C 1
ATOM 1985 O O . LYS A 1 275 ? 13.898 6.611 -1.632 1.00 96.38 275 LYS A O 1
ATOM 1990 N N . ASN A 1 276 ? 15.818 6.242 -0.555 1.00 95.31 276 ASN A N 1
ATOM 1991 C CA . ASN A 1 276 ? 15.459 7.080 0.593 1.00 95.31 276 ASN A CA 1
ATOM 1992 C C . ASN A 1 276 ? 15.720 8.550 0.230 1.00 95.31 276 ASN A C 1
ATOM 1994 O O . ASN A 1 276 ? 16.807 8.860 -0.251 1.00 95.31 276 ASN A O 1
ATOM 1998 N N . LYS A 1 277 ? 14.788 9.464 0.532 1.00 93.81 277 LYS A N 1
ATOM 1999 C CA . LYS A 1 277 ? 15.007 10.907 0.289 1.00 93.81 277 LYS A CA 1
ATOM 2000 C C . LYS A 1 277 ? 16.102 11.506 1.185 1.00 93.81 277 LYS A C 1
ATOM 2002 O O . LYS A 1 277 ? 16.770 12.455 0.805 1.00 93.81 277 LYS A O 1
ATOM 2007 N N . ALA A 1 278 ? 16.274 10.955 2.387 1.00 91.25 278 ALA A N 1
ATOM 2008 C CA . ALA A 1 278 ? 17.348 11.306 3.315 1.00 91.25 278 ALA A CA 1
ATOM 2009 C C . ALA A 1 278 ? 17.679 10.104 4.211 1.00 91.25 278 ALA A C 1
ATOM 2011 O O . ALA A 1 278 ? 16.836 9.223 4.387 1.00 91.25 278 ALA A O 1
ATOM 2012 N N . ILE A 1 279 ? 18.868 10.092 4.820 1.00 84.31 279 ILE A N 1
ATOM 2013 C CA . ILE A 1 279 ? 19.399 8.964 5.615 1.00 84.31 279 ILE A CA 1
ATOM 2014 C C . ILE A 1 279 ? 18.438 8.534 6.736 1.00 84.31 279 ILE A C 1
ATOM 2016 O O . ILE A 1 279 ? 18.225 7.342 6.949 1.00 84.31 279 ILE A O 1
ATOM 2020 N N . TRP A 1 280 ? 17.806 9.496 7.411 1.00 84.06 280 TRP A N 1
ATOM 2021 C CA . TRP A 1 280 ? 16.853 9.234 8.497 1.00 84.06 280 TRP A CA 1
ATOM 2022 C C . TRP A 1 280 ? 15.389 9.375 8.084 1.00 84.06 280 TRP A C 1
ATOM 2024 O O . TRP A 1 280 ? 14.480 9.097 8.872 1.00 84.06 280 TRP A O 1
ATOM 2034 N N . SER A 1 281 ? 15.134 9.803 6.848 1.00 90.62 281 SER A N 1
ATOM 2035 C CA . SER A 1 281 ? 13.770 9.950 6.367 1.00 90.62 281 SER A CA 1
ATOM 2036 C C . SER A 1 281 ? 13.193 8.587 6.029 1.00 90.62 281 SER A C 1
ATOM 2038 O O . SER A 1 281 ? 13.795 7.771 5.336 1.00 90.62 281 SER A O 1
ATOM 2040 N N . ARG A 1 282 ? 11.960 8.356 6.477 1.00 92.88 282 ARG A N 1
ATOM 2041 C CA . ARG A 1 282 ? 11.193 7.180 6.056 1.00 92.88 282 ARG A CA 1
ATOM 2042 C C . ARG A 1 282 ? 10.574 7.350 4.669 1.00 92.88 282 ARG A C 1
ATOM 2044 O O . ARG A 1 282 ? 9.995 6.391 4.164 1.00 92.88 282 ARG A O 1
ATOM 2051 N N . ARG A 1 283 ? 10.675 8.544 4.076 1.00 96.31 283 ARG A N 1
ATOM 2052 C CA . ARG A 1 283 ? 10.137 8.837 2.749 1.00 96.31 283 ARG A CA 1
ATOM 2053 C C . ARG A 1 283 ? 10.954 8.126 1.681 1.00 96.31 283 ARG A C 1
ATOM 2055 O O . ARG A 1 283 ? 12.185 8.186 1.710 1.00 96.31 283 ARG A O 1
ATOM 2062 N N . GLN A 1 284 ? 10.259 7.473 0.761 1.00 97.31 284 GLN A N 1
ATOM 2063 C CA . GLN A 1 284 ? 10.875 6.760 -0.351 1.00 97.31 284 GLN A CA 1
ATOM 2064 C C . GLN A 1 284 ? 10.504 7.437 -1.651 1.00 97.31 284 GLN A C 1
ATOM 2066 O O . GLN A 1 284 ? 9.321 7.632 -1.891 1.00 97.31 284 GLN A O 1
ATOM 2071 N N . GLN A 1 285 ? 11.494 7.760 -2.468 1.00 97.75 285 GLN A N 1
ATOM 2072 C CA . GLN A 1 285 ? 11.300 8.304 -3.798 1.00 97.75 285 GLN A CA 1
ATOM 2073 C C . GLN A 1 285 ? 11.507 7.204 -4.835 1.00 97.75 285 GLN A C 1
ATOM 2075 O O . GLN A 1 285 ? 12.399 6.360 -4.705 1.00 97.75 285 GLN A O 1
ATOM 2080 N N . ILE A 1 286 ? 10.659 7.231 -5.851 1.00 98.12 286 ILE A N 1
ATOM 2081 C CA . ILE A 1 286 ? 10.651 6.309 -6.972 1.00 98.12 286 ILE A CA 1
ATOM 2082 C C . ILE A 1 286 ? 10.573 7.166 -8.232 1.00 98.12 286 ILE A C 1
ATOM 2084 O O . ILE A 1 286 ? 9.743 8.065 -8.306 1.00 98.12 286 ILE A O 1
ATOM 2088 N N . GLN A 1 287 ? 11.446 6.924 -9.200 1.00 97.81 287 GLN A N 1
ATOM 2089 C CA . GLN A 1 287 ? 11.422 7.617 -10.485 1.00 97.81 287 GLN A CA 1
ATOM 2090 C C . GLN A 1 287 ? 11.203 6.574 -11.569 1.00 97.81 287 GLN A C 1
ATOM 2092 O O . GLN A 1 287 ? 11.979 5.627 -11.658 1.00 97.81 287 GLN A O 1
ATOM 2097 N N . THR A 1 288 ? 10.136 6.740 -12.338 1.00 97.19 288 THR A N 1
ATOM 2098 C CA . THR A 1 288 ? 9.671 5.785 -13.349 1.00 97.19 288 THR A CA 1
ATOM 2099 C C . THR A 1 288 ? 9.371 6.515 -14.652 1.00 97.19 288 THR A C 1
ATOM 2101 O O . THR A 1 288 ? 9.394 7.748 -14.697 1.00 97.19 288 THR A O 1
ATOM 2104 N N . ARG A 1 289 ? 9.015 5.765 -15.694 1.00 95.19 289 ARG A N 1
ATOM 2105 C CA . ARG A 1 289 ? 8.468 6.325 -16.940 1.00 95.19 289 ARG A CA 1
ATOM 2106 C C . ARG A 1 289 ? 7.145 7.070 -16.742 1.00 95.19 289 ARG A C 1
ATOM 2108 O O . ARG A 1 289 ? 6.896 8.026 -17.462 1.00 95.19 289 ARG A O 1
ATOM 2115 N N . LEU A 1 290 ? 6.353 6.687 -15.737 1.00 94.88 290 LEU A N 1
ATOM 2116 C CA . LEU A 1 290 ? 5.088 7.348 -15.384 1.00 94.88 290 LEU A CA 1
ATOM 2117 C C . LEU A 1 290 ? 5.282 8.631 -14.563 1.00 94.88 290 LEU A C 1
ATOM 2119 O O . LEU A 1 290 ? 4.301 9.256 -14.179 1.00 94.88 290 LEU A O 1
ATOM 2123 N N . GLY A 1 291 ? 6.525 9.003 -14.240 1.00 96.44 291 GLY A N 1
ATOM 2124 C CA . GLY A 1 291 ? 6.838 10.184 -13.440 1.00 96.44 291 GLY A CA 1
ATOM 2125 C C . GLY A 1 291 ? 7.560 9.870 -12.131 1.00 96.44 291 GLY A C 1
ATOM 2126 O O . GLY A 1 291 ? 8.147 8.798 -11.934 1.00 96.44 291 GLY A O 1
ATOM 2127 N N . THR A 1 292 ? 7.560 10.855 -11.231 1.00 97.62 292 THR A N 1
ATOM 2128 C CA . THR A 1 292 ? 8.242 10.778 -9.931 1.00 97.62 292 THR A CA 1
ATOM 2129 C C . THR A 1 292 ? 7.231 10.582 -8.816 1.00 97.62 292 THR A C 1
ATOM 2131 O O . THR A 1 292 ? 6.320 11.382 -8.655 1.00 97.62 292 THR A O 1
ATOM 2134 N N . PHE A 1 293 ? 7.437 9.571 -7.982 1.00 98.25 293 PHE A N 1
ATOM 2135 C CA . PHE A 1 293 ? 6.538 9.229 -6.890 1.00 98.25 293 PHE A CA 1
ATOM 2136 C C . PHE A 1 293 ? 7.254 9.250 -5.540 1.00 98.25 293 PHE A C 1
ATOM 2138 O O . PHE A 1 293 ? 8.444 8.940 -5.442 1.00 98.25 293 PHE A O 1
ATOM 2145 N N . GLU A 1 294 ? 6.529 9.581 -4.471 1.00 98.19 294 GLU A N 1
ATOM 2146 C CA . GLU A 1 294 ? 7.042 9.553 -3.100 1.00 98.19 294 GLU A CA 1
ATOM 2147 C C . GLU A 1 294 ? 6.077 8.825 -2.160 1.00 98.19 294 GLU A C 1
ATOM 2149 O O . GLU A 1 294 ? 4.956 9.271 -1.927 1.00 98.19 294 GLU A O 1
ATOM 2154 N N . TRP A 1 295 ? 6.537 7.733 -1.544 1.00 98.31 295 TRP A N 1
ATOM 2155 C CA . TRP A 1 295 ? 5.870 7.165 -0.377 1.00 98.31 295 TRP A CA 1
ATOM 2156 C C . TRP A 1 295 ? 6.201 7.997 0.858 1.00 98.31 295 TRP A C 1
ATOM 2158 O O . TRP A 1 295 ? 7.370 8.136 1.236 1.00 98.31 295 TRP A O 1
ATOM 2168 N N . ARG A 1 296 ? 5.172 8.458 1.565 1.00 97.38 296 ARG A N 1
ATOM 2169 C CA . ARG A 1 296 ? 5.289 9.100 2.878 1.00 97.38 296 ARG A CA 1
ATOM 2170 C C . ARG A 1 296 ? 4.275 8.538 3.861 1.00 97.38 296 ARG A C 1
ATOM 2172 O O . ARG A 1 296 ? 3.217 8.040 3.494 1.00 97.38 296 ARG A O 1
ATOM 2179 N N . TYR A 1 297 ? 4.585 8.649 5.147 1.00 97.25 297 TYR A N 1
ATOM 2180 C CA . TYR A 1 297 ? 3.570 8.445 6.174 1.00 97.25 297 TYR A CA 1
ATOM 2181 C C . TYR A 1 297 ? 2.664 9.670 6.221 1.00 97.25 297 TYR A C 1
ATOM 2183 O O . TYR A 1 297 ? 3.154 10.801 6.258 1.00 97.25 297 TYR A O 1
ATOM 2191 N N . ALA A 1 298 ? 1.357 9.436 6.250 1.00 97.31 298 ALA A N 1
ATOM 2192 C CA . ALA A 1 298 ? 0.397 10.513 6.394 1.00 97.31 298 ALA A CA 1
ATOM 2193 C C . ALA A 1 298 ? 0.521 11.194 7.762 1.00 97.31 298 ALA A C 1
ATOM 2195 O O . ALA A 1 298 ? 0.846 10.563 8.783 1.00 97.31 298 ALA A O 1
ATOM 2196 N N . SER A 1 299 ? 0.200 12.480 7.774 1.00 96.75 299 SER A N 1
ATOM 2197 C CA . SER A 1 299 ? 0.038 13.289 8.972 1.00 96.75 299 SER A CA 1
ATOM 2198 C C . SER A 1 299 ? -1.097 12.763 9.859 1.00 96.75 299 SER A C 1
ATOM 2200 O O . SER A 1 299 ? -1.935 11.951 9.461 1.00 96.75 299 SER A O 1
ATOM 2202 N N . SER A 1 300 ? -1.132 13.224 11.111 1.00 96.06 300 SER A N 1
ATOM 2203 C CA . SER A 1 300 ? -2.220 12.873 12.032 1.00 96.06 300 SER A CA 1
ATOM 2204 C C . SER A 1 300 ? -3.578 13.405 11.552 1.00 96.06 300 SER A C 1
ATOM 2206 O O . SER A 1 300 ? -4.589 12.739 11.757 1.00 96.06 300 SER A O 1
ATOM 2208 N N . ALA A 1 301 ? -3.598 14.569 10.890 1.00 96.38 301 ALA A N 1
ATOM 2209 C CA . ALA A 1 301 ? -4.806 15.157 10.313 1.00 96.38 301 ALA A CA 1
ATOM 2210 C C . ALA A 1 301 ? -5.362 14.281 9.180 1.00 96.38 301 ALA A C 1
ATOM 2212 O O . ALA A 1 301 ? -6.485 13.803 9.292 1.00 96.38 301 ALA A O 1
ATOM 2213 N N . GLU A 1 302 ? -4.527 13.932 8.194 1.00 96.38 302 GLU A N 1
ATOM 2214 C CA . GLU A 1 302 ? -4.915 13.044 7.084 1.00 96.38 302 GLU A CA 1
ATOM 2215 C C . GLU A 1 302 ? -5.451 11.692 7.578 1.00 96.38 302 GLU A C 1
ATOM 2217 O O . GLU A 1 302 ? -6.430 11.176 7.045 1.00 96.38 302 GLU A O 1
ATOM 2222 N N . ARG A 1 303 ? -4.853 11.117 8.635 1.00 96.75 303 ARG A N 1
ATOM 2223 C CA . ARG A 1 303 ? -5.371 9.878 9.240 1.00 96.75 303 ARG A CA 1
ATOM 2224 C C . ARG A 1 303 ? -6.749 10.063 9.863 1.00 96.75 303 ARG A C 1
ATOM 2226 O O . ARG A 1 303 ? -7.593 9.196 9.689 1.00 96.75 303 ARG A O 1
ATOM 2233 N N . LYS A 1 304 ? -6.982 11.159 10.593 1.00 95.38 304 LYS A N 1
ATOM 2234 C CA . LYS A 1 304 ? -8.291 11.451 11.201 1.00 95.38 304 LYS A CA 1
ATOM 2235 C C . LYS A 1 304 ? -9.356 11.687 10.139 1.00 95.38 304 LYS A C 1
ATOM 2237 O O . LYS A 1 304 ? -10.477 11.221 10.313 1.00 95.38 304 LYS A O 1
ATOM 2242 N N . ASP A 1 305 ? -9.012 12.389 9.068 1.00 94.94 305 ASP A N 1
ATOM 2243 C CA . ASP A 1 305 ? -9.950 12.673 7.986 1.00 94.94 305 ASP A CA 1
ATOM 2244 C C . ASP A 1 305 ? -10.312 11.398 7.225 1.00 94.94 305 ASP A C 1
ATOM 2246 O O . ASP A 1 305 ? -11.494 11.150 7.002 1.00 94.94 305 ASP A O 1
ATOM 2250 N N . LEU A 1 306 ? -9.342 10.512 6.977 1.00 95.25 306 LEU A N 1
ATOM 2251 C CA . LEU A 1 306 ? -9.624 9.186 6.430 1.00 95.25 306 LEU A CA 1
ATOM 2252 C C . LEU A 1 306 ? -10.437 8.308 7.398 1.00 95.25 306 LEU A C 1
ATOM 2254 O O . LEU A 1 306 ? -11.348 7.611 6.969 1.00 95.25 306 LEU A O 1
ATOM 2258 N N . SER A 1 307 ? -10.162 8.346 8.707 1.00 94.25 307 SER A N 1
ATOM 2259 C CA . SER A 1 307 ? -10.983 7.629 9.697 1.00 94.25 307 SER A CA 1
ATOM 2260 C C . SER A 1 307 ? -12.444 8.097 9.664 1.00 94.25 307 SER A C 1
ATOM 2262 O O . SER A 1 307 ? -13.349 7.274 9.782 1.00 94.25 307 SER A O 1
ATOM 2264 N N . LYS A 1 308 ? -12.692 9.405 9.494 1.00 92.12 308 LYS A N 1
ATOM 2265 C CA . LYS A 1 308 ? -14.051 9.953 9.329 1.00 92.12 308 LYS A CA 1
ATOM 2266 C C . LYS A 1 308 ? -14.678 9.506 8.010 1.00 92.12 308 LYS A C 1
ATOM 2268 O O . LYS A 1 308 ? -15.853 9.164 8.000 1.00 92.12 308 LYS A O 1
ATOM 2273 N N . GLU A 1 309 ? -13.905 9.504 6.925 1.00 92.56 309 GLU A N 1
ATOM 2274 C CA . GLU A 1 309 ? -14.345 9.040 5.606 1.00 92.56 309 GLU A CA 1
ATOM 2275 C C . GLU A 1 309 ? -14.789 7.571 5.647 1.00 92.56 309 GLU A C 1
ATOM 2277 O O . GLU A 1 309 ? -15.895 7.259 5.216 1.00 92.56 309 GLU A O 1
ATOM 2282 N N . LEU A 1 310 ? -13.992 6.691 6.262 1.00 90.88 310 LEU A N 1
ATOM 2283 C CA . LEU A 1 310 ? -14.347 5.280 6.451 1.00 90.88 310 LEU A CA 1
ATOM 2284 C C . LEU A 1 310 ? -15.586 5.112 7.342 1.00 90.88 310 LEU A C 1
ATOM 2286 O O . LEU A 1 310 ? -16.476 4.331 7.021 1.00 90.88 310 LEU A O 1
ATOM 2290 N N . LEU A 1 311 ? -15.683 5.874 8.437 1.00 89.19 311 LEU A N 1
ATOM 2291 C CA . LEU A 1 311 ? -16.852 5.837 9.321 1.00 89.19 311 LEU A CA 1
ATOM 2292 C C . LEU A 1 311 ? -18.133 6.284 8.594 1.00 89.19 311 LEU A C 1
ATOM 2294 O O . LEU A 1 311 ? -19.207 5.731 8.826 1.00 89.19 311 LEU A O 1
ATOM 2298 N N . TRP A 1 312 ? -18.016 7.272 7.703 1.00 87.25 312 TRP A N 1
ATOM 2299 C CA . TRP A 1 312 ? -19.122 7.749 6.878 1.00 87.25 312 TRP A CA 1
ATOM 2300 C C . TRP A 1 312 ? -19.582 6.701 5.861 1.00 87.25 312 TRP A C 1
ATOM 2302 O O . TRP A 1 312 ? -20.785 6.521 5.685 1.00 87.25 312 TRP A O 1
ATOM 2312 N N . GLN A 1 313 ? -18.649 5.979 5.233 1.00 85.12 313 GLN A N 1
ATOM 2313 C CA . GLN A 1 313 ? -18.964 4.912 4.274 1.00 85.12 313 GLN A CA 1
ATOM 2314 C C . GLN A 1 313 ? -19.771 3.767 4.901 1.00 85.12 313 GLN A C 1
ATOM 2316 O O . GLN A 1 313 ? -20.640 3.205 4.244 1.00 85.12 313 GLN A O 1
ATOM 2321 N N . VAL A 1 314 ? -19.551 3.467 6.185 1.00 82.50 314 VAL A N 1
ATOM 2322 C CA . VAL A 1 314 ? -20.299 2.430 6.925 1.00 82.50 314 VAL A CA 1
ATOM 2323 C C . VAL A 1 314 ? -21.677 2.933 7.405 1.00 82.50 314 VAL A C 1
ATOM 2325 O O . VAL A 1 314 ? -22.427 2.207 8.047 1.00 82.50 314 VAL A O 1
ATOM 2328 N N . GLY A 1 315 ? -22.056 4.177 7.090 1.00 77.12 315 GLY A N 1
ATOM 2329 C CA . GLY A 1 315 ? -23.369 4.736 7.432 1.00 77.12 315 GLY A CA 1
ATOM 2330 C C . GLY A 1 315 ? -23.502 5.217 8.881 1.00 77.12 315 GLY A C 1
ATOM 2331 O O . GLY A 1 315 ? -24.539 5.765 9.248 1.00 77.12 315 GLY A O 1
ATOM 2332 N N . ALA A 1 316 ? -22.442 5.125 9.690 1.00 63.34 316 ALA A N 1
ATOM 2333 C CA . ALA A 1 316 ? -22.449 5.485 11.112 1.00 63.34 316 ALA A CA 1
ATOM 2334 C C . ALA A 1 316 ? -22.569 7.003 11.396 1.00 63.34 316 ALA A C 1
ATOM 2336 O O . ALA A 1 316 ? -22.478 7.423 12.546 1.00 63.34 316 ALA A O 1
ATOM 2337 N N . GLY A 1 317 ? -22.752 7.839 10.367 1.00 58.78 317 GLY A N 1
ATOM 2338 C CA . GLY A 1 317 ? -22.852 9.299 10.489 1.00 58.78 317 GLY A CA 1
ATOM 2339 C C . GLY A 1 317 ? -24.175 9.915 10.030 1.00 58.78 317 GLY A C 1
ATOM 2340 O O . GLY A 1 317 ? -24.304 11.134 10.100 1.00 58.78 317 GLY A O 1
ATOM 2341 N N . LYS A 1 318 ? -25.132 9.116 9.537 1.00 65.44 318 LYS A N 1
ATOM 2342 C CA . LYS A 1 318 ? -26.401 9.624 8.981 1.00 65.44 318 LYS A CA 1
ATOM 2343 C C . LYS A 1 318 ? -27.629 9.413 9.863 1.00 65.44 318 LYS A C 1
ATOM 2345 O O . LYS A 1 318 ? -28.714 9.782 9.434 1.00 65.44 318 LYS A O 1
ATOM 2350 N N . GLU A 1 319 ? -27.501 8.850 11.064 1.00 66.62 319 GLU A N 1
ATOM 2351 C CA . GLU A 1 319 ? -28.663 8.797 11.956 1.00 66.62 319 GLU A CA 1
ATOM 2352 C C . GLU A 1 319 ? -29.085 10.222 12.327 1.00 66.62 319 GLU A C 1
ATOM 2354 O O . GLU A 1 319 ? -28.293 10.993 12.876 1.00 66.62 319 GLU A O 1
ATOM 2359 N N . ASP A 1 320 ? -30.332 10.571 12.004 1.00 71.12 320 ASP A N 1
ATOM 2360 C CA . ASP A 1 320 ? -30.907 11.870 12.316 1.00 71.12 320 ASP A CA 1
ATOM 2361 C C . ASP A 1 320 ? -30.739 12.135 13.811 1.00 71.12 320 ASP A C 1
ATOM 2363 O O . ASP A 1 320 ? -31.289 11.432 14.662 1.00 71.12 320 ASP A O 1
ATOM 2367 N N . ASN A 1 321 ? -29.976 13.177 14.143 1.00 73.12 321 ASN A N 1
ATOM 2368 C CA . ASN A 1 321 ? -29.689 13.591 15.520 1.00 73.12 321 ASN A CA 1
ATOM 2369 C C . ASN A 1 321 ? -30.986 13.768 16.350 1.00 73.12 321 ASN A C 1
ATOM 2371 O O . ASN A 1 321 ? -30.989 13.631 17.573 1.00 73.12 321 ASN A O 1
ATOM 2375 N N . ALA A 1 322 ? -32.111 14.011 15.665 1.00 78.94 322 ALA A N 1
ATOM 2376 C CA . ALA A 1 322 ? -33.458 14.058 16.221 1.00 78.94 322 ALA A CA 1
ATOM 2377 C C . ALA A 1 322 ? -33.950 12.707 16.780 1.00 78.94 322 ALA A C 1
ATOM 2379 O O . ALA A 1 322 ? -34.550 12.676 17.852 1.00 78.94 322 ALA A O 1
ATOM 2380 N N . MET A 1 323 ? -33.663 11.583 16.116 1.00 77.00 323 MET A N 1
ATOM 2381 C CA . MET A 1 323 ? -34.080 10.254 16.577 1.00 77.00 323 MET A CA 1
ATOM 2382 C C . MET A 1 323 ? -33.307 9.835 17.834 1.00 77.00 323 MET A C 1
ATOM 2384 O O . MET A 1 323 ? -33.882 9.275 18.763 1.00 77.00 323 MET A O 1
ATOM 2388 N N . LEU A 1 324 ? -32.017 10.177 17.912 1.00 78.94 324 LEU A N 1
ATOM 2389 C CA . LEU A 1 324 ? -31.181 9.953 19.099 1.00 78.94 324 LEU A CA 1
ATOM 2390 C C . LEU A 1 324 ? -31.657 10.740 20.331 1.00 78.94 324 LEU A C 1
ATOM 2392 O O . LEU A 1 324 ? -31.427 10.298 21.459 1.00 78.94 324 LEU A O 1
ATOM 2396 N N . ALA A 1 325 ? -32.316 11.886 20.138 1.00 83.25 325 ALA A N 1
ATOM 2397 C CA . ALA A 1 325 ? -32.841 12.706 21.228 1.00 83.25 325 ALA A CA 1
ATOM 2398 C C . ALA A 1 325 ? -34.108 12.120 21.879 1.00 83.25 325 ALA A C 1
ATOM 2400 O O . ALA A 1 325 ? -34.368 12.410 23.045 1.00 83.25 325 ALA A O 1
ATOM 2401 N N . ALA A 1 326 ? -34.862 11.283 21.157 1.00 86.81 326 ALA A N 1
ATOM 2402 C CA . ALA A 1 326 ? -36.097 10.661 21.640 1.00 86.81 326 ALA A CA 1
ATOM 2403 C C . ALA A 1 326 ? -35.874 9.348 22.420 1.00 86.81 326 ALA A C 1
ATOM 2405 O O . ALA A 1 326 ? -36.807 8.832 23.033 1.00 86.81 326 ALA A O 1
ATOM 2406 N N . LEU A 1 327 ? -34.657 8.795 22.400 1.00 88.69 327 LEU A N 1
ATOM 2407 C CA . LEU A 1 327 ? -34.342 7.526 23.059 1.00 88.69 327 LEU A CA 1
ATOM 2408 C C . LEU A 1 327 ? -34.167 7.689 24.571 1.00 88.69 327 LEU A C 1
ATOM 2410 O O . LEU A 1 327 ? -33.659 8.701 25.061 1.00 88.69 327 LEU A O 1
ATOM 2414 N N . ASP A 1 328 ? -34.508 6.637 25.316 1.00 94.62 328 ASP A N 1
ATOM 2415 C CA . ASP A 1 328 ? -34.224 6.575 26.747 1.00 94.62 328 ASP A CA 1
ATOM 2416 C C . ASP A 1 328 ? -32.709 6.688 27.024 1.00 94.62 328 ASP A C 1
ATOM 2418 O O . ASP A 1 328 ? -31.858 6.249 26.241 1.00 94.62 328 ASP A O 1
ATOM 2422 N N . LYS A 1 329 ? -32.349 7.239 28.191 1.00 94.38 329 LYS A N 1
ATOM 2423 C CA . LYS A 1 329 ? -30.953 7.451 28.611 1.00 94.38 329 LYS A CA 1
ATOM 2424 C C . LYS A 1 329 ? -30.123 6.165 28.543 1.00 94.38 329 LYS A C 1
ATOM 2426 O O . LYS A 1 329 ? -28.935 6.223 28.212 1.00 94.38 329 LYS A O 1
ATOM 2431 N N . LYS A 1 330 ? -30.722 5.005 28.848 1.00 94.62 330 LYS A N 1
ATOM 2432 C CA . LYS A 1 330 ? -30.037 3.706 28.779 1.00 94.62 330 LYS A CA 1
ATOM 2433 C C . LYS A 1 330 ? -29.669 3.343 27.342 1.00 94.62 330 LYS A C 1
ATOM 2435 O O . LYS A 1 330 ? -28.552 2.885 27.094 1.00 94.62 330 LYS A O 1
ATOM 2440 N N . GLU A 1 331 ? -30.583 3.562 26.406 1.00 92.38 331 GLU A N 1
ATOM 2441 C CA . GLU A 1 331 ? -30.367 3.266 24.994 1.00 92.38 331 GLU A CA 1
ATOM 2442 C C . GLU A 1 331 ? -29.378 4.244 24.358 1.00 92.38 331 GLU A C 1
ATOM 2444 O O . GLU A 1 331 ? -28.469 3.811 23.651 1.00 92.38 331 GLU A O 1
ATOM 2449 N N . LYS A 1 332 ? -29.446 5.529 24.727 1.00 91.06 332 LYS A N 1
ATOM 2450 C CA . LYS A 1 332 ? -28.442 6.531 24.346 1.00 91.06 332 LYS A CA 1
ATOM 2451 C C . LYS A 1 332 ? -27.029 6.118 24.768 1.00 91.06 332 LYS A C 1
ATOM 2453 O O . LYS A 1 332 ? -26.114 6.140 23.951 1.00 91.06 332 LYS A O 1
ATOM 2458 N N . LYS A 1 333 ? -26.850 5.656 26.014 1.00 93.06 333 LYS A N 1
ATOM 2459 C CA . LYS A 1 333 ? -25.552 5.154 26.504 1.00 93.06 333 LYS A CA 1
ATOM 2460 C C . LYS A 1 333 ? -25.091 3.894 25.759 1.00 93.06 333 LYS A C 1
ATOM 2462 O O . LYS A 1 333 ? -23.889 3.704 25.571 1.00 93.06 333 LYS A O 1
ATOM 2467 N N . ARG A 1 334 ? -26.020 3.019 25.345 1.00 92.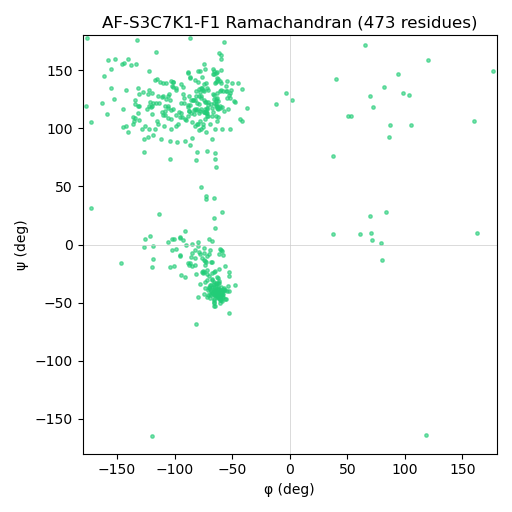75 334 ARG A N 1
ATOM 2468 C CA . ARG A 1 334 ? -25.704 1.841 24.519 1.00 92.75 334 ARG A CA 1
ATOM 2469 C C . ARG A 1 334 ? -25.203 2.266 23.138 1.00 92.75 334 ARG A C 1
ATOM 2471 O O . ARG A 1 334 ? -24.117 1.831 22.765 1.00 92.75 334 ARG A O 1
ATOM 2478 N N . LYS A 1 335 ? -25.934 3.152 22.455 1.00 88.88 335 LYS A N 1
ATOM 2479 C CA . LYS A 1 335 ? -25.552 3.696 21.144 1.00 88.88 335 LYS A CA 1
ATOM 2480 C C . LYS A 1 335 ? -24.216 4.438 21.195 1.00 88.88 335 LYS A C 1
ATOM 2482 O O . LYS A 1 335 ? -23.355 4.184 20.368 1.00 88.88 335 LYS A O 1
ATOM 2487 N N . GLU A 1 336 ? -23.974 5.264 22.214 1.00 89.75 336 GLU A N 1
ATOM 2488 C CA . GLU A 1 336 ? -22.686 5.958 22.385 1.00 89.75 336 GLU A CA 1
ATOM 2489 C C . GLU A 1 336 ? -21.518 4.973 22.577 1.00 89.75 336 GLU A C 1
ATOM 2491 O O . GLU A 1 336 ? -20.433 5.143 22.017 1.00 89.75 336 GLU A O 1
ATOM 2496 N N . LYS A 1 337 ? -21.725 3.908 23.364 1.00 93.38 337 LYS A N 1
ATOM 2497 C CA . LYS A 1 337 ? -20.711 2.862 23.557 1.00 93.38 337 LYS A CA 1
ATOM 2498 C C . LYS A 1 337 ? -20.419 2.119 22.250 1.00 93.38 337 LYS A C 1
ATOM 2500 O O . LYS A 1 337 ? -19.255 1.818 21.985 1.00 93.38 337 LYS A O 1
ATOM 2505 N N . GLU A 1 338 ? -21.453 1.822 21.472 1.00 89.50 338 GLU A N 1
ATOM 2506 C CA . GLU A 1 338 ? -21.357 1.178 20.162 1.00 89.50 338 GLU A CA 1
ATOM 2507 C C . GLU A 1 338 ? -20.642 2.075 19.147 1.00 89.50 338 GLU A C 1
ATOM 2509 O O . GLU A 1 338 ? -19.652 1.656 18.555 1.00 89.50 338 GLU A O 1
ATOM 2514 N N . GLU A 1 339 ? -21.016 3.351 19.052 1.00 87.94 339 GLU A N 1
ATOM 2515 C CA . GLU A 1 339 ? -20.343 4.340 18.209 1.00 87.94 339 GLU A CA 1
ATOM 2516 C C . GLU A 1 339 ? -18.864 4.493 18.595 1.00 87.94 339 GLU A C 1
ATOM 2518 O O . GLU A 1 339 ? -17.977 4.519 17.741 1.00 87.94 339 GLU A O 1
ATOM 2523 N N . LYS A 1 340 ? -18.553 4.534 19.897 1.00 90.88 340 LYS A N 1
ATOM 2524 C CA . LYS A 1 340 ? -17.167 4.575 20.381 1.00 90.88 340 LYS A CA 1
ATOM 2525 C C . LYS A 1 340 ? -16.392 3.308 20.013 1.00 90.88 340 LYS A C 1
ATOM 2527 O O . LYS A 1 340 ? -15.193 3.397 19.735 1.00 90.88 340 LYS A O 1
ATOM 2532 N N . ALA A 1 341 ? -17.044 2.146 20.012 1.00 89.38 341 ALA A N 1
ATOM 2533 C CA . ALA A 1 341 ? -16.444 0.905 19.537 1.00 89.38 341 ALA A CA 1
ATOM 2534 C C . ALA A 1 341 ? -16.175 0.980 18.025 1.00 89.38 341 ALA A C 1
ATOM 2536 O O . ALA A 1 341 ? -15.028 0.789 17.624 1.00 89.38 341 ALA A O 1
ATOM 2537 N N . MET A 1 342 ? -17.158 1.385 17.217 1.00 87.06 342 MET A N 1
ATOM 2538 C CA . MET A 1 342 ? -17.018 1.577 15.764 1.00 87.06 342 MET A CA 1
ATOM 2539 C C . MET A 1 342 ? -15.882 2.551 15.422 1.00 87.06 342 MET A C 1
ATOM 2541 O O . MET A 1 342 ? -14.983 2.233 14.643 1.00 87.06 342 MET A O 1
ATOM 2545 N N . ARG A 1 343 ? -15.823 3.704 16.100 1.00 89.19 343 ARG A N 1
ATOM 2546 C CA . ARG A 1 343 ? -14.727 4.679 15.957 1.00 89.19 343 ARG A CA 1
ATOM 2547 C C . ARG A 1 343 ? -13.363 4.069 16.275 1.00 89.19 343 ARG A C 1
ATOM 2549 O O . ARG A 1 343 ? -12.380 4.390 15.616 1.00 89.19 343 ARG A O 1
ATOM 2556 N N . LYS A 1 344 ? -13.277 3.192 17.280 1.00 90.38 344 LYS A N 1
ATOM 2557 C CA . LYS A 1 344 ? -12.025 2.509 17.639 1.00 90.38 344 LYS A CA 1
ATOM 2558 C C . LYS A 1 344 ? -11.597 1.496 16.572 1.00 90.38 344 LYS A C 1
ATOM 2560 O O . LYS A 1 344 ? -10.392 1.340 16.365 1.00 90.38 344 LYS A O 1
ATOM 2565 N N . HIS A 1 345 ? -12.548 0.825 15.924 1.00 87.25 345 HIS A N 1
ATOM 2566 C CA . HIS A 1 345 ? -12.289 -0.146 14.858 1.00 87.25 345 HIS A CA 1
ATOM 2567 C C . HIS A 1 345 ? -11.808 0.525 13.563 1.00 87.25 345 HIS A C 1
ATOM 2569 O O . HIS A 1 345 ? -10.794 0.101 12.995 1.00 87.25 345 HIS A O 1
ATOM 2575 N N . HIS A 1 346 ? -12.440 1.637 13.180 1.00 90.12 346 HIS A N 1
ATOM 2576 C CA . HIS A 1 346 ? -12.068 2.406 11.990 1.00 90.12 346 HIS A CA 1
ATOM 2577 C C . HIS A 1 346 ? -10.897 3.375 12.197 1.00 90.12 346 HIS A C 1
ATOM 2579 O O . HIS A 1 346 ? -10.429 3.972 11.230 1.00 90.12 346 HIS A O 1
ATOM 2585 N N . ASP A 1 347 ? -10.376 3.518 13.421 1.00 94.25 347 ASP A N 1
ATOM 2586 C CA . ASP A 1 347 ? -9.240 4.400 13.682 1.00 94.25 347 ASP A CA 1
ATOM 2587 C C . ASP A 1 347 ? -7.990 3.947 12.909 1.00 94.25 347 ASP A C 1
ATOM 2589 O O . ASP A 1 347 ? -7.361 2.920 13.209 1.00 94.25 347 ASP A O 1
ATOM 2593 N N . VAL A 1 348 ? -7.613 4.741 11.907 1.00 95.44 348 VAL A N 1
ATOM 2594 C CA . VAL A 1 348 ? -6.473 4.483 11.033 1.00 95.44 348 VAL A CA 1
ATOM 2595 C C . VAL A 1 348 ? -5.174 4.641 11.820 1.00 95.44 348 VAL A C 1
ATOM 2597 O O . VAL A 1 348 ? -4.680 5.738 12.084 1.00 95.44 348 VAL A O 1
ATOM 2600 N N . LYS A 1 349 ? -4.570 3.504 12.179 1.00 93.56 349 LYS A N 1
ATOM 2601 C CA . LYS A 1 349 ? -3.327 3.466 12.966 1.00 93.56 349 LYS A CA 1
ATOM 2602 C C . LYS A 1 349 ? -2.096 3.767 12.125 1.00 93.56 349 LYS A C 1
ATOM 2604 O O . LYS A 1 349 ? -1.130 4.336 12.629 1.00 93.56 349 LYS A O 1
ATOM 2609 N N . SER A 1 350 ? -2.101 3.347 10.866 1.00 95.25 350 SER A N 1
ATOM 2610 C CA . SER A 1 350 ? -1.028 3.633 9.922 1.00 95.25 350 SER A CA 1
ATOM 2611 C C . SER A 1 350 ? -1.618 3.883 8.545 1.00 95.25 350 SER A C 1
ATOM 2613 O O . SER A 1 350 ? -2.460 3.122 8.077 1.00 95.25 350 SER A O 1
ATOM 2615 N N . LEU A 1 351 ? -1.146 4.961 7.928 1.00 97.06 351 LEU A N 1
ATOM 2616 C CA . LEU A 1 351 ? -1.484 5.361 6.575 1.00 97.06 351 LEU A CA 1
ATOM 2617 C C . LEU A 1 351 ? -0.186 5.734 5.868 1.00 97.06 351 LEU A C 1
ATOM 2619 O O . LEU A 1 351 ? 0.554 6.603 6.345 1.00 97.06 351 LEU A O 1
ATOM 2623 N N . LEU A 1 352 ? 0.099 5.033 4.780 1.00 97.81 352 LEU A N 1
ATOM 2624 C CA . LEU A 1 352 ? 1.121 5.403 3.810 1.00 97.81 352 LEU A CA 1
ATOM 2625 C C . LEU A 1 352 ? 0.413 6.015 2.602 1.00 97.81 352 LEU A C 1
ATOM 2627 O O . LEU A 1 352 ? -0.614 5.496 2.174 1.00 97.81 352 LEU A O 1
ATOM 2631 N N . VAL A 1 353 ? 0.948 7.108 2.078 1.00 98.12 353 VAL A N 1
ATOM 2632 C CA . VAL A 1 353 ? 0.436 7.800 0.892 1.00 98.12 353 VAL A CA 1
ATOM 2633 C C . VAL A 1 353 ? 1.538 7.790 -0.151 1.00 98.12 353 VAL A C 1
ATOM 2635 O O . VAL A 1 353 ? 2.683 8.106 0.180 1.00 98.12 353 VAL A O 1
ATOM 2638 N N . LEU A 1 354 ? 1.190 7.386 -1.365 1.00 98.38 354 LEU A N 1
ATOM 2639 C CA . LEU A 1 354 ? 2.014 7.528 -2.551 1.00 98.38 354 LEU A CA 1
ATOM 2640 C C . LEU A 1 354 ? 1.568 8.805 -3.254 1.00 98.38 354 LEU A C 1
ATOM 2642 O O . LEU A 1 354 ? 0.450 8.854 -3.767 1.00 98.38 354 LEU A O 1
ATOM 2646 N N . ASP A 1 355 ? 2.413 9.828 -3.236 1.00 98.06 355 ASP A N 1
ATOM 2647 C CA . ASP A 1 355 ? 2.180 11.055 -3.993 1.00 98.06 355 ASP A CA 1
ATOM 2648 C C . ASP A 1 355 ? 2.857 10.941 -5.366 1.00 98.06 355 ASP A C 1
ATOM 2650 O O . ASP A 1 355 ? 4.018 10.538 -5.433 1.00 98.06 355 ASP A O 1
ATOM 2654 N N . HIS A 1 356 ? 2.167 11.337 -6.432 1.00 97.38 356 HIS A N 1
ATOM 2655 C CA . HIS A 1 356 ? 2.764 11.716 -7.707 1.00 97.38 356 HIS A CA 1
ATOM 2656 C C . HIS A 1 356 ? 3.260 13.166 -7.597 1.00 97.38 356 HIS A C 1
ATOM 2658 O O . HIS A 1 356 ? 2.539 14.049 -7.121 1.00 97.38 356 HIS A O 1
ATOM 2664 N N . ILE A 1 357 ? 4.528 13.386 -7.941 1.00 96.62 357 ILE A N 1
ATOM 2665 C CA . ILE A 1 357 ? 5.229 14.658 -7.806 1.00 96.62 357 ILE A CA 1
ATOM 2666 C C . ILE A 1 357 ? 5.436 15.268 -9.189 1.00 96.62 357 ILE A C 1
ATOM 2668 O O . ILE A 1 357 ? 6.244 14.769 -9.974 1.00 96.62 357 ILE A O 1
ATOM 2672 N N . THR A 1 358 ? 4.799 16.413 -9.417 1.00 94.75 358 THR A N 1
ATOM 2673 C CA . THR A 1 358 ? 4.966 17.216 -10.631 1.00 94.75 358 THR A CA 1
ATOM 2674 C C . THR A 1 358 ? 5.705 18.499 -10.280 1.00 94.75 358 THR A C 1
ATOM 2676 O O . THR A 1 358 ? 5.325 19.220 -9.355 1.00 94.75 358 THR A O 1
ATOM 2679 N N . GLN A 1 359 ? 6.784 18.796 -11.001 1.00 93.25 359 GLN A N 1
ATOM 2680 C CA . GLN A 1 359 ? 7.458 20.087 -10.891 1.00 93.25 359 GLN A CA 1
ATOM 2681 C C . GLN A 1 359 ? 6.791 21.061 -11.854 1.00 93.25 359 GLN A C 1
ATOM 2683 O O . GLN A 1 359 ? 6.840 20.868 -13.065 1.00 93.25 359 GLN A O 1
ATOM 2688 N N . VAL A 1 360 ? 6.161 22.097 -11.308 1.00 89.69 360 VAL A N 1
ATOM 2689 C CA . VAL A 1 360 ? 5.588 23.183 -12.098 1.00 89.69 360 VAL A CA 1
ATOM 2690 C C . VAL A 1 360 ? 6.539 24.362 -12.030 1.00 89.69 360 VAL A C 1
ATOM 2692 O O . VAL A 1 360 ? 6.794 24.924 -10.961 1.00 89.69 360 VAL A O 1
ATOM 2695 N N . TYR A 1 361 ? 7.072 24.735 -13.184 1.00 85.94 361 TYR A N 1
ATOM 2696 C CA . TYR A 1 361 ? 7.755 26.005 -13.351 1.00 85.94 361 TYR A CA 1
ATOM 2697 C C . TYR A 1 361 ? 6.661 27.057 -13.494 1.00 85.94 361 TYR A C 1
ATOM 2699 O O . TYR A 1 361 ? 5.852 26.992 -14.415 1.00 85.94 361 TYR A O 1
ATOM 2707 N N . GLY A 1 362 ? 6.550 27.957 -12.516 1.00 77.38 362 GLY A N 1
ATOM 2708 C CA . GLY A 1 362 ? 5.566 29.030 -12.594 1.00 77.38 362 GLY A CA 1
ATOM 2709 C C . GLY A 1 362 ? 5.869 29.881 -13.820 1.00 77.38 362 GLY A C 1
ATOM 2710 O O . GLY A 1 362 ? 6.952 30.462 -13.888 1.00 77.38 362 GLY A O 1
ATOM 2711 N N . SER A 1 363 ? 4.935 29.931 -14.773 1.00 61.62 363 SER A N 1
ATOM 2712 C CA . SER A 1 363 ? 5.030 30.850 -15.902 1.00 61.62 363 SER A CA 1
ATOM 2713 C C . SER A 1 363 ? 5.101 32.269 -15.348 1.00 61.62 363 SER A C 1
ATOM 2715 O O . SER A 1 363 ? 4.211 32.715 -14.620 1.00 61.62 363 SER A O 1
ATOM 2717 N N . THR A 1 364 ? 6.198 32.966 -15.624 1.00 58.50 364 THR A N 1
ATOM 2718 C CA . THR A 1 36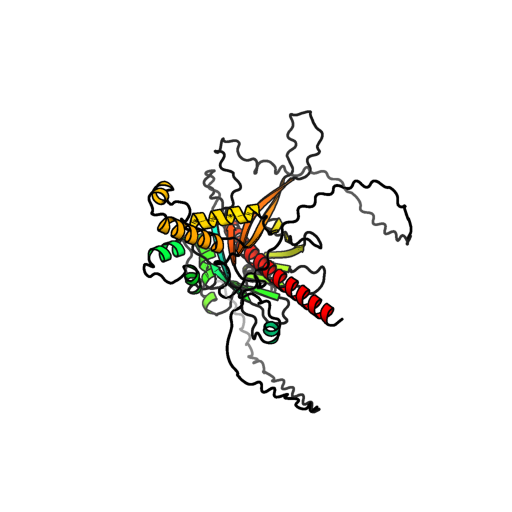4 ? 6.420 34.353 -15.210 1.00 58.50 364 THR A CA 1
ATOM 2719 C C . THR A 1 364 ? 5.636 35.308 -16.108 1.00 58.50 364 THR A C 1
ATOM 2721 O O . THR A 1 364 ? 6.215 36.262 -16.631 1.00 58.50 364 THR A O 1
ATOM 2724 N N . ASP A 1 365 ? 4.344 35.060 -16.323 1.00 57.88 365 ASP A N 1
ATOM 2725 C CA . ASP A 1 365 ? 3.502 35.883 -17.192 1.00 57.88 365 ASP A CA 1
ATOM 2726 C C . ASP A 1 365 ? 3.207 37.237 -16.525 1.00 57.88 365 ASP A C 1
ATOM 2728 O O . ASP A 1 365 ? 2.206 37.468 -15.853 1.00 57.88 365 ASP A O 1
ATOM 2732 N N . ALA A 1 366 ? 4.201 38.117 -16.643 1.00 56.59 366 ALA A N 1
ATOM 2733 C CA . ALA A 1 366 ? 4.112 39.421 -17.279 1.00 56.59 366 ALA A CA 1
ATOM 2734 C C . ALA A 1 366 ? 2.807 40.211 -17.076 1.00 56.59 366 ALA A C 1
ATOM 2736 O O . ALA A 1 366 ? 2.038 40.344 -18.018 1.00 56.59 366 ALA A O 1
ATOM 2737 N N . ALA A 1 367 ? 2.602 40.826 -15.901 1.00 54.34 367 ALA A N 1
ATOM 2738 C CA . ALA A 1 367 ? 1.911 42.131 -15.779 1.00 54.34 367 ALA A CA 1
ATOM 2739 C C . ALA A 1 367 ? 1.934 42.738 -14.354 1.00 54.34 367 ALA A C 1
ATOM 2741 O O . ALA A 1 367 ? 0.999 43.432 -13.959 1.00 54.34 367 ALA A O 1
ATOM 2742 N N . GLY A 1 368 ? 2.978 42.509 -13.550 1.00 60.22 368 GLY A N 1
ATOM 2743 C CA . GLY A 1 368 ? 3.034 43.059 -12.190 1.00 60.22 368 GLY A CA 1
ATOM 2744 C C . GLY A 1 368 ? 4.442 43.458 -11.761 1.00 60.22 368 GLY A C 1
ATOM 2745 O O . GLY A 1 368 ? 5.216 42.584 -11.374 1.00 60.22 368 GLY A O 1
ATOM 2746 N N . PRO A 1 369 ? 4.804 44.752 -11.791 1.00 59.78 369 PRO A N 1
ATOM 2747 C CA . PRO A 1 369 ? 6.086 45.225 -11.291 1.00 59.78 369 PRO A CA 1
ATOM 2748 C C . PRO A 1 369 ? 6.033 45.378 -9.765 1.00 59.78 369 PRO A C 1
ATOM 2750 O O . PRO A 1 369 ? 6.003 46.491 -9.253 1.00 59.78 369 PRO A O 1
ATOM 2753 N N . SER A 1 370 ? 6.018 44.279 -9.008 1.00 55.31 370 SER A N 1
ATOM 2754 C CA . SER A 1 370 ? 6.344 44.351 -7.577 1.00 55.31 370 SER A CA 1
ATOM 2755 C C . SER A 1 370 ? 6.672 42.987 -6.973 1.00 55.31 370 SER A C 1
ATOM 2757 O O . SER A 1 370 ? 5.823 42.103 -6.904 1.00 55.31 370 SER A O 1
ATOM 2759 N N . SER A 1 371 ? 7.885 42.902 -6.426 1.00 55.72 371 SER A N 1
ATOM 2760 C CA . SER A 1 371 ? 8.486 41.825 -5.626 1.00 55.72 371 SER A CA 1
ATOM 2761 C C . SER A 1 371 ? 9.189 40.702 -6.407 1.00 55.72 371 SER A C 1
ATOM 2763 O O . SER A 1 371 ? 8.613 39.793 -6.990 1.00 55.72 371 SER A O 1
ATOM 2765 N N . SER A 1 372 ? 10.513 40.808 -6.383 1.00 55.72 372 SER A N 1
ATOM 2766 C CA . SER A 1 372 ? 11.546 40.011 -7.037 1.00 55.72 372 SER A CA 1
ATOM 2767 C C . SER A 1 372 ? 11.758 38.614 -6.435 1.00 55.72 372 SER A C 1
ATOM 2769 O O . SER A 1 372 ? 12.903 38.191 -6.268 1.00 55.72 372 SER A O 1
ATOM 2771 N N . SER A 1 373 ? 10.703 37.878 -6.077 1.00 62.03 373 SER A N 1
ATOM 2772 C CA . SER A 1 373 ? 10.890 36.466 -5.731 1.00 62.03 373 SER A CA 1
ATOM 2773 C C . SER A 1 373 ? 11.051 35.672 -7.023 1.00 62.03 373 SER A C 1
ATOM 2775 O O . SER A 1 373 ? 10.068 35.374 -7.700 1.00 62.03 373 SER A O 1
ATOM 2777 N N . SER A 1 374 ? 12.293 35.358 -7.385 1.00 62.44 374 SER A N 1
ATOM 2778 C CA . SER A 1 374 ? 12.627 34.379 -8.416 1.00 62.44 374 SER A CA 1
ATOM 2779 C C . SER A 1 374 ? 11.893 33.070 -8.114 1.00 62.44 374 SER A C 1
ATOM 2781 O O . SER A 1 374 ? 12.278 32.306 -7.228 1.00 62.44 374 SER A O 1
ATOM 2783 N N . GLY A 1 375 ? 10.774 32.848 -8.803 1.00 72.62 375 GLY A N 1
ATOM 2784 C CA . GLY A 1 375 ? 9.911 31.693 -8.598 1.00 72.62 375 GLY A CA 1
ATOM 2785 C C . GLY A 1 375 ? 10.626 30.424 -9.034 1.00 72.62 375 GLY A C 1
ATOM 2786 O O . GLY A 1 375 ? 10.577 30.053 -10.201 1.00 72.62 375 GLY A O 1
ATOM 2787 N N . GLY A 1 376 ? 11.327 29.774 -8.105 1.00 83.75 376 GLY A N 1
ATOM 2788 C CA . GLY A 1 376 ? 11.888 28.448 -8.331 1.00 83.75 376 GLY A CA 1
ATOM 2789 C C . GLY A 1 376 ? 10.792 27.425 -8.662 1.00 83.75 376 GLY A C 1
ATOM 2790 O O . GLY A 1 376 ? 9.613 27.675 -8.388 1.00 83.75 376 GLY A O 1
ATOM 2791 N N . PRO A 1 377 ? 11.163 26.265 -9.233 1.00 87.38 377 PRO A N 1
ATOM 2792 C CA . PRO A 1 377 ? 10.211 25.199 -9.524 1.00 87.38 377 PRO A CA 1
ATOM 2793 C C . PRO A 1 377 ? 9.398 24.859 -8.276 1.00 87.38 377 PRO A C 1
ATOM 2795 O O . PRO A 1 377 ? 9.950 24.575 -7.209 1.00 87.38 377 PRO A O 1
ATOM 2798 N N . ARG A 1 378 ? 8.073 24.893 -8.410 1.00 90.12 378 ARG A N 1
ATOM 2799 C CA . ARG A 1 378 ? 7.149 24.531 -7.342 1.00 90.12 378 ARG A CA 1
ATOM 2800 C C . ARG A 1 378 ? 6.812 23.052 -7.459 1.00 90.12 378 ARG A C 1
ATOM 2802 O O . ARG A 1 378 ? 6.358 22.583 -8.497 1.00 90.12 378 ARG A O 1
ATOM 2809 N N . GLU A 1 379 ? 7.006 22.319 -6.370 1.00 94.19 379 GLU A N 1
ATOM 2810 C CA . GLU A 1 379 ? 6.611 20.915 -6.275 1.00 94.19 379 GLU A CA 1
ATOM 2811 C C . GLU A 1 379 ? 5.105 20.821 -5.975 1.00 94.19 379 GLU A C 1
ATOM 2813 O O . GLU A 1 379 ? 4.650 21.270 -4.919 1.00 94.19 379 GLU A O 1
ATOM 2818 N N . ILE A 1 380 ? 4.329 20.245 -6.896 1.00 93.75 380 ILE A N 1
ATOM 2819 C CA . ILE A 1 380 ? 2.926 19.874 -6.684 1.00 93.75 380 ILE A CA 1
ATOM 2820 C C . ILE A 1 380 ? 2.871 18.381 -6.371 1.00 93.75 380 ILE A C 1
ATOM 2822 O O . ILE A 1 380 ? 3.517 17.569 -7.031 1.00 93.75 380 ILE A O 1
ATOM 2826 N N . ARG A 1 381 ? 2.115 18.023 -5.331 1.00 95.44 381 ARG A N 1
ATOM 2827 C CA . ARG A 1 381 ? 1.973 16.647 -4.851 1.00 95.44 381 ARG A CA 1
ATOM 2828 C C . ARG A 1 381 ? 0.520 16.226 -4.939 1.00 95.44 381 ARG A C 1
ATOM 2830 O O . ARG A 1 381 ? -0.319 16.807 -4.253 1.00 95.44 381 ARG A O 1
ATOM 2837 N N . ARG A 1 382 ? 0.249 15.184 -5.715 1.00 95.75 382 ARG A N 1
ATOM 2838 C CA . ARG A 1 382 ? -1.080 14.591 -5.848 1.00 95.75 382 ARG A CA 1
ATOM 2839 C C . ARG A 1 382 ? -1.075 13.180 -5.264 1.00 95.75 382 ARG A C 1
ATOM 2841 O O . ARG A 1 382 ? -0.306 12.350 -5.733 1.00 95.75 382 ARG A O 1
ATOM 2848 N N . PRO A 1 383 ? -1.909 12.858 -4.264 1.00 97.12 383 PRO A N 1
ATOM 2849 C CA . PRO A 1 383 ? -2.041 11.484 -3.792 1.00 97.12 383 PRO A CA 1
ATOM 2850 C C . PRO A 1 383 ? -2.592 10.584 -4.906 1.00 97.12 383 PRO A C 1
ATOM 2852 O O . PRO A 1 383 ? -3.658 10.874 -5.440 1.00 97.12 383 PRO A O 1
ATOM 2855 N N . VAL A 1 384 ? -1.901 9.488 -5.216 1.00 97.44 384 VAL A N 1
ATOM 2856 C CA . VAL A 1 384 ? -2.314 8.507 -6.244 1.00 97.44 384 VAL A CA 1
ATOM 2857 C C . VAL A 1 384 ? -2.521 7.107 -5.679 1.00 97.44 384 VAL A C 1
ATOM 2859 O O . VAL A 1 384 ? -3.255 6.306 -6.247 1.00 97.44 384 VAL A O 1
ATOM 2862 N N . ALA A 1 385 ? -1.962 6.810 -4.503 1.00 98.38 385 ALA A N 1
ATOM 2863 C CA . ALA A 1 385 ? -2.339 5.621 -3.747 1.00 98.38 385 ALA A CA 1
ATOM 2864 C C . ALA A 1 385 ? -2.281 5.849 -2.233 1.00 98.38 385 ALA A C 1
ATOM 2866 O O . ALA A 1 385 ? -1.542 6.694 -1.722 1.00 98.38 385 ALA A O 1
ATOM 2867 N N . ARG A 1 386 ? -3.056 5.057 -1.491 1.00 98.06 386 ARG A N 1
ATOM 2868 C CA . ARG A 1 386 ? -3.104 5.049 -0.027 1.00 98.06 386 ARG A CA 1
ATOM 2869 C C . ARG A 1 386 ? -3.073 3.615 0.474 1.00 98.06 386 ARG A C 1
ATOM 2871 O O . ARG A 1 386 ? -3.929 2.816 0.121 1.00 98.06 386 ARG A O 1
ATOM 2878 N N . PHE A 1 387 ? -2.121 3.290 1.339 1.00 98.06 387 PHE A N 1
ATOM 2879 C CA . PHE A 1 387 ? -2.061 1.994 2.007 1.00 98.06 387 PHE A CA 1
ATOM 2880 C C . PHE A 1 387 ? -2.482 2.130 3.473 1.00 98.06 387 PHE A C 1
ATOM 2882 O O . PHE A 1 387 ? -1.783 2.728 4.302 1.00 98.06 387 PHE A O 1
ATOM 2889 N N . ILE A 1 388 ? -3.666 1.598 3.768 1.00 97.38 388 ILE A N 1
ATOM 2890 C CA . ILE A 1 388 ? -4.449 1.823 4.980 1.00 97.38 388 ILE A CA 1
ATOM 2891 C C . ILE A 1 388 ? -4.353 0.600 5.889 1.00 97.38 388 ILE A C 1
ATOM 2893 O O . ILE A 1 388 ? -4.620 -0.530 5.477 1.00 97.38 388 ILE A O 1
ATOM 2897 N N . ARG A 1 389 ? -4.018 0.832 7.163 1.00 95.44 389 ARG A N 1
ATOM 2898 C CA . ARG A 1 389 ? -3.982 -0.205 8.202 1.00 95.44 389 ARG A CA 1
ATOM 2899 C C . ARG A 1 389 ? -4.731 0.255 9.455 1.00 95.44 389 ARG A C 1
ATOM 2901 O O . ARG A 1 389 ? -4.222 1.073 10.233 1.00 95.44 389 ARG A O 1
ATOM 2908 N N . ASN A 1 390 ? -5.913 -0.311 9.682 1.00 94.50 390 ASN A N 1
ATOM 2909 C CA . ASN A 1 390 ? -6.709 -0.158 10.906 1.00 94.50 390 ASN A CA 1
ATOM 2910 C C . ASN A 1 390 ? -6.924 -1.535 11.578 1.00 94.50 390 ASN A C 1
ATOM 2912 O O . ASN A 1 390 ? -6.130 -2.451 11.355 1.00 94.50 390 ASN A O 1
ATOM 2916 N N . ALA A 1 391 ? -7.865 -1.660 12.517 1.00 92.00 391 ALA A N 1
ATOM 2917 C CA . ALA A 1 391 ? -8.113 -2.942 13.188 1.00 92.00 391 ALA A CA 1
ATOM 2918 C C . ALA A 1 391 ? -8.795 -3.960 12.265 1.00 92.00 391 ALA A C 1
ATOM 2920 O O . ALA A 1 391 ? -8.557 -5.152 12.411 1.00 9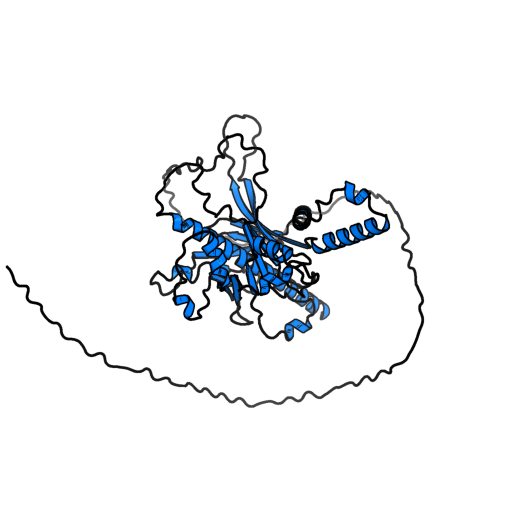2.00 391 ALA A O 1
ATOM 2921 N N . GLU A 1 392 ? -9.598 -3.471 11.327 1.00 90.69 392 GLU A N 1
ATOM 2922 C CA . GLU A 1 392 ? -10.336 -4.286 10.373 1.00 90.69 392 GLU A CA 1
ATOM 2923 C C . GLU A 1 392 ? -9.408 -4.680 9.231 1.00 90.69 392 GLU A C 1
ATOM 2925 O O . GLU A 1 392 ? -8.961 -5.808 9.164 1.00 90.69 392 GLU A O 1
ATOM 2930 N N . LEU A 1 393 ? -8.978 -3.734 8.402 1.00 93.19 393 LEU A N 1
ATOM 2931 C CA . LEU A 1 393 ? -8.274 -3.934 7.130 1.00 93.19 393 LEU A CA 1
ATOM 2932 C C . LEU A 1 393 ? -6.922 -4.664 7.214 1.00 93.19 393 LEU A C 1
ATOM 2934 O O . LEU A 1 393 ? -6.295 -4.895 6.184 1.00 93.19 393 LEU A O 1
ATOM 2938 N N . ARG A 1 394 ? -6.434 -4.995 8.408 1.00 93.00 394 ARG A N 1
ATOM 2939 C CA . ARG A 1 394 ? -5.246 -5.831 8.585 1.00 93.00 394 ARG A CA 1
ATOM 2940 C C . ARG A 1 394 ? -5.561 -7.298 8.295 1.00 93.00 394 ARG A C 1
ATOM 2942 O O . ARG A 1 394 ? -6.683 -7.751 8.488 1.00 93.00 394 ARG A O 1
ATOM 2949 N N . THR A 1 395 ? -4.530 -8.055 7.930 1.00 92.00 395 THR A N 1
ATOM 2950 C CA . THR A 1 395 ? -4.607 -9.520 7.900 1.00 92.00 395 THR A CA 1
ATOM 2951 C C . THR A 1 395 ? -5.108 -10.051 9.251 1.00 92.00 395 THR A C 1
ATOM 2953 O O . THR A 1 395 ? -4.547 -9.654 10.288 1.00 92.00 395 THR A O 1
ATOM 2956 N N . PRO A 1 396 ? -6.138 -10.918 9.271 1.00 88.88 396 PRO A N 1
ATOM 2957 C CA . PRO A 1 396 ? -6.640 -11.550 10.485 1.00 88.88 396 PRO A CA 1
ATOM 2958 C C . PRO A 1 396 ? -5.519 -12.196 11.306 1.00 88.88 396 PRO A C 1
ATOM 2960 O O . PRO A 1 396 ? -4.584 -12.780 10.770 1.00 88.88 396 PRO A O 1
ATOM 2963 N N . GLY A 1 397 ? -5.581 -12.051 12.630 1.00 86.81 397 GLY A N 1
ATOM 2964 C CA . GLY A 1 397 ? -4.541 -12.551 13.539 1.00 86.81 397 GLY A CA 1
ATOM 2965 C C . GLY A 1 397 ? -3.300 -11.657 13.659 1.00 86.81 397 GLY A C 1
ATOM 2966 O O . GLY A 1 397 ? -2.536 -11.804 14.613 1.00 86.81 397 GLY A O 1
ATOM 2967 N N . SER A 1 398 ? -3.116 -10.672 12.773 1.00 88.38 398 SER A N 1
ATOM 2968 C CA . SER A 1 398 ? -2.049 -9.682 12.926 1.00 88.38 398 SER A CA 1
ATOM 2969 C C . SER A 1 398 ? -2.438 -8.585 13.930 1.00 88.38 398 SER A C 1
ATOM 2971 O O . SER A 1 398 ? -3.605 -8.223 14.091 1.00 88.38 398 SER A O 1
ATOM 2973 N N . SER A 1 399 ? -1.454 -8.024 14.637 1.00 87.31 399 SER A N 1
ATOM 2974 C CA . SER A 1 399 ? -1.680 -6.983 15.650 1.00 87.31 399 SER A CA 1
ATOM 2975 C C . SER A 1 399 ? -1.021 -5.668 15.248 1.00 87.31 399 SER A C 1
ATOM 2977 O O . SER A 1 399 ? -0.126 -5.631 14.412 1.00 87.31 399 SER A O 1
ATOM 2979 N N . ARG A 1 400 ? -1.368 -4.553 15.899 1.00 86.12 400 ARG A N 1
ATOM 2980 C CA . ARG A 1 400 ? -0.642 -3.277 15.709 1.00 86.12 400 ARG A CA 1
ATOM 2981 C C . ARG A 1 400 ? 0.874 -3.419 15.920 1.00 86.12 400 ARG A C 1
ATOM 2983 O O . ARG A 1 400 ? 1.638 -2.636 15.361 1.00 86.12 400 ARG A O 1
ATOM 2990 N N . ASN A 1 401 ? 1.281 -4.387 16.734 1.00 84.50 401 ASN A N 1
ATOM 2991 C CA . ASN A 1 401 ? 2.665 -4.618 17.098 1.00 84.50 401 ASN A CA 1
ATOM 2992 C C . ASN A 1 401 ? 3.338 -5.669 16.223 1.00 84.50 401 ASN A C 1
ATOM 2994 O O . ASN A 1 401 ? 4.464 -6.022 16.547 1.00 84.50 401 ASN A O 1
ATOM 2998 N N . SER A 1 402 ? 2.720 -6.178 15.160 1.00 84.88 402 SER A N 1
ATOM 2999 C CA . SER A 1 402 ? 3.429 -6.990 14.170 1.00 84.88 402 SER A CA 1
ATOM 3000 C C . SER A 1 402 ? 3.894 -6.113 13.006 1.00 84.88 402 SER A C 1
ATOM 3002 O O . SER A 1 402 ? 3.211 -5.170 12.603 1.00 84.88 402 SER A O 1
ATOM 3004 N N . ALA A 1 403 ? 5.125 -6.344 12.549 1.00 86.19 403 ALA A N 1
ATOM 3005 C CA . ALA A 1 403 ? 5.697 -5.589 11.437 1.00 86.19 403 ALA A CA 1
ATOM 3006 C C . ALA A 1 403 ? 5.326 -6.224 10.105 1.00 86.19 403 ALA A C 1
ATOM 3008 O O . ALA A 1 403 ? 5.306 -7.449 9.981 1.00 86.19 403 ALA A O 1
ATOM 3009 N N . GLY A 1 404 ? 5.101 -5.374 9.103 1.00 85.00 404 GLY A N 1
ATOM 3010 C CA . GLY A 1 404 ? 4.835 -5.830 7.741 1.00 85.00 404 GLY A CA 1
ATOM 3011 C C . GLY A 1 404 ? 3.480 -6.505 7.569 1.00 85.00 404 GLY A C 1
ATOM 3012 O O . GLY A 1 404 ? 3.326 -7.323 6.672 1.00 85.00 404 GLY A O 1
ATOM 3013 N N . ASN A 1 405 ? 2.515 -6.187 8.429 1.00 91.75 405 ASN A N 1
ATOM 3014 C CA . ASN A 1 405 ? 1.158 -6.692 8.263 1.00 91.75 405 ASN A CA 1
ATOM 3015 C C . ASN A 1 405 ? 0.512 -6.120 7.008 1.00 91.75 405 ASN A C 1
ATOM 3017 O O . ASN A 1 405 ? 0.751 -4.955 6.661 1.00 91.75 405 ASN A O 1
ATOM 3021 N N . GLY A 1 406 ? -0.398 -6.915 6.458 1.00 94.50 406 GLY A N 1
ATOM 3022 C CA . GLY A 1 406 ? -1.305 -6.535 5.393 1.00 94.50 406 GLY A CA 1
ATOM 3023 C C . GLY A 1 406 ? -2.179 -5.321 5.711 1.00 94.50 406 GLY A C 1
ATOM 3024 O O . GLY A 1 406 ? -2.183 -4.764 6.819 1.00 94.50 406 GLY A O 1
ATOM 3025 N N . GLY A 1 407 ? -2.917 -4.893 4.698 1.00 96.06 407 GLY A N 1
ATOM 3026 C CA . GLY A 1 407 ? -3.708 -3.670 4.700 1.00 96.06 407 GLY A CA 1
ATOM 3027 C C . GLY A 1 407 ? -4.512 -3.530 3.414 1.00 96.06 407 GLY A C 1
ATOM 3028 O O . GLY A 1 407 ? -4.365 -4.331 2.489 1.00 96.06 407 GLY A O 1
ATOM 3029 N N . ARG A 1 408 ? -5.307 -2.463 3.325 1.00 96.81 408 ARG A N 1
ATOM 3030 C CA . ARG A 1 408 ? -5.990 -2.097 2.082 1.00 96.81 408 ARG A CA 1
ATOM 3031 C C . ARG A 1 408 ? -5.169 -1.073 1.313 1.00 96.81 408 ARG A C 1
ATOM 3033 O O . ARG A 1 408 ? -4.882 -0.001 1.839 1.00 96.81 408 ARG A O 1
ATOM 3040 N N . LEU A 1 409 ? -4.795 -1.403 0.085 1.00 97.94 409 LEU A N 1
ATOM 3041 C CA . LEU A 1 409 ? -4.194 -0.493 -0.878 1.00 97.94 409 LEU A CA 1
ATOM 3042 C C . LEU A 1 409 ? -5.302 0.069 -1.772 1.00 97.94 409 LEU A C 1
ATOM 3044 O O . LEU A 1 409 ? -5.926 -0.663 -2.529 1.00 97.94 409 LEU A O 1
ATOM 3048 N N . GLN A 1 410 ? -5.547 1.364 -1.659 1.00 97.56 410 GLN A N 1
ATOM 3049 C CA . GLN A 1 410 ? -6.430 2.125 -2.532 1.00 97.56 410 GLN A CA 1
ATOM 3050 C C . GLN A 1 410 ? -5.588 2.853 -3.578 1.00 97.56 410 GLN A C 1
ATOM 3052 O O . GLN A 1 410 ? -4.582 3.462 -3.211 1.00 97.56 410 GLN A O 1
ATOM 3057 N N . ILE A 1 411 ? -5.986 2.811 -4.845 1.00 97.50 411 ILE A N 1
ATOM 3058 C CA . ILE A 1 411 ? -5.279 3.441 -5.965 1.00 97.50 411 ILE A CA 1
ATOM 3059 C C . ILE A 1 411 ? -6.281 4.306 -6.733 1.00 97.50 411 ILE A C 1
ATOM 3061 O O . ILE A 1 411 ? -7.387 3.857 -7.027 1.00 97.50 411 ILE A O 1
ATOM 3065 N N . ASP A 1 412 ? -5.906 5.549 -7.012 1.00 96.19 412 ASP A N 1
ATOM 3066 C CA . ASP A 1 412 ? -6.645 6.478 -7.868 1.00 96.19 412 ASP A CA 1
ATOM 3067 C C . ASP A 1 412 ? -6.016 6.417 -9.258 1.00 96.19 412 ASP A C 1
ATOM 3069 O O . ASP A 1 412 ? -4.910 6.916 -9.464 1.00 96.19 412 ASP A O 1
ATOM 3073 N N . LEU A 1 413 ? -6.691 5.737 -10.184 1.00 94.56 413 LEU A N 1
ATOM 3074 C CA . LEU A 1 413 ? -6.192 5.539 -11.541 1.00 94.56 413 LEU A CA 1
ATOM 3075 C C . LEU A 1 413 ? -6.681 6.616 -12.511 1.00 94.56 413 LEU A C 1
ATOM 3077 O O . LEU A 1 413 ? -6.342 6.526 -13.677 1.00 94.56 413 LEU A O 1
ATOM 3081 N N . ARG A 1 414 ? -7.412 7.653 -12.077 1.00 92.06 414 ARG A N 1
ATOM 3082 C CA . ARG A 1 414 ? -8.033 8.637 -12.993 1.00 92.06 414 ARG A CA 1
ATOM 3083 C C . ARG A 1 414 ? -7.048 9.424 -13.859 1.00 92.06 414 ARG A C 1
ATOM 3085 O O . ARG A 1 414 ? -7.452 10.024 -14.841 1.00 92.06 414 ARG A O 1
ATOM 3092 N N . GLU A 1 415 ? -5.781 9.494 -13.454 1.00 90.50 415 GLU A N 1
ATOM 3093 C CA . GLU A 1 415 ? -4.714 10.117 -14.252 1.00 90.50 415 GLU A CA 1
ATOM 3094 C C . GLU A 1 415 ? -4.270 9.229 -15.433 1.00 90.50 415 GLU A C 1
ATOM 3096 O O . GLU A 1 415 ? -3.765 9.750 -16.420 1.00 90.50 415 GLU A O 1
ATOM 3101 N N . TRP A 1 416 ? -4.505 7.914 -15.348 1.00 90.50 416 TRP A N 1
ATOM 3102 C CA . TRP A 1 416 ? -4.122 6.903 -16.348 1.00 90.50 416 TRP A CA 1
ATOM 3103 C C . TRP A 1 416 ? -5.309 6.152 -16.955 1.00 90.50 416 TRP A C 1
ATOM 3105 O O . TRP A 1 416 ? -5.155 5.434 -17.935 1.00 90.50 416 TRP A O 1
ATOM 3115 N N . GLU A 1 417 ? -6.501 6.271 -16.378 1.00 84.25 417 GLU A N 1
ATOM 3116 C CA . GLU A 1 417 ? -7.734 5.980 -17.090 1.00 84.25 417 GLU A CA 1
ATOM 3117 C C . GLU A 1 417 ? -7.781 6.997 -18.211 1.00 84.25 417 GLU A C 1
ATOM 3119 O O . GLU A 1 417 ? -7.758 8.198 -17.930 1.00 84.25 417 GLU A O 1
ATOM 3124 N N . ALA A 1 418 ? -7.755 6.509 -19.456 1.00 63.78 418 ALA A N 1
ATOM 3125 C CA . ALA A 1 418 ? -7.904 7.339 -20.633 1.00 63.78 418 ALA A CA 1
ATOM 3126 C C . ALA A 1 418 ? -9.035 8.307 -20.320 1.00 63.78 418 ALA A C 1
ATOM 3128 O O . ALA A 1 418 ? -10.182 7.879 -20.178 1.00 63.78 418 ALA A O 1
ATOM 3129 N N . VAL A 1 419 ? -8.691 9.582 -20.097 1.00 49.53 419 VAL A N 1
ATOM 3130 C CA . VAL A 1 419 ? -9.680 10.639 -19.992 1.00 49.53 419 VAL A CA 1
ATOM 3131 C C . VAL A 1 419 ? -10.361 10.546 -21.327 1.00 49.53 419 VAL A C 1
ATOM 3133 O O . VAL A 1 419 ? -9.799 10.923 -22.358 1.00 49.53 419 VAL A O 1
ATOM 3136 N N . GLU A 1 420 ? -11.506 9.877 -21.284 1.00 48.41 420 GLU A N 1
ATOM 3137 C CA . GLU A 1 420 ? -12.411 9.645 -22.371 1.00 48.41 420 GLU A CA 1
ATOM 3138 C C . GLU A 1 420 ? -12.361 10.936 -23.170 1.00 48.41 420 GLU A C 1
ATOM 3140 O O . GLU A 1 420 ? -12.630 12.018 -22.635 1.00 48.41 420 GLU A O 1
ATOM 3145 N N . LYS A 1 421 ? -11.910 10.839 -24.424 1.00 49.03 421 LYS A N 1
ATOM 3146 C CA . LYS A 1 421 ? -11.813 11.922 -25.416 1.00 49.03 421 LYS A CA 1
ATOM 3147 C C . LYS A 1 421 ? -13.187 12.573 -25.707 1.00 49.03 421 LYS A C 1
ATOM 3149 O O . LYS A 1 421 ? -13.433 13.077 -26.797 1.00 49.03 421 LYS A O 1
ATOM 3154 N N . LEU A 1 422 ? -14.100 12.559 -24.741 1.00 49.75 422 LEU A N 1
ATOM 3155 C CA . LEU A 1 422 ? -15.442 13.105 -24.714 1.00 49.75 422 LEU A CA 1
ATOM 3156 C C . LEU A 1 422 ? -15.490 14.624 -24.537 1.00 49.75 422 LEU A C 1
ATOM 3158 O O . LEU A 1 422 ? -16.548 15.198 -24.766 1.00 49.75 422 LEU A O 1
ATOM 3162 N N . ALA A 1 423 ? -14.398 15.308 -24.188 1.00 48.25 423 ALA A N 1
ATOM 3163 C CA . ALA A 1 423 ? -14.447 16.768 -24.066 1.00 48.25 423 ALA A CA 1
ATOM 3164 C C . ALA A 1 423 ? -14.235 17.528 -25.394 1.00 48.25 423 ALA A C 1
ATOM 3166 O O . ALA A 1 423 ? -14.603 18.696 -25.468 1.00 48.25 423 ALA A O 1
ATOM 3167 N N . LEU A 1 424 ? -13.664 16.909 -26.443 1.00 51.12 424 LEU A N 1
ATOM 3168 C CA . LEU A 1 424 ? -13.221 17.648 -27.644 1.00 51.12 424 LEU A CA 1
ATOM 3169 C C . LEU A 1 424 ? -13.750 17.146 -28.992 1.00 51.12 424 LEU A C 1
ATOM 3171 O O . LEU A 1 424 ? -13.454 17.761 -30.011 1.00 51.12 424 LEU A O 1
ATOM 3175 N N . GLY A 1 425 ? -14.538 16.069 -29.048 1.00 50.94 425 GLY A N 1
ATOM 3176 C CA . GLY A 1 425 ? -15.135 15.615 -30.315 1.00 50.94 425 GLY A CA 1
ATOM 3177 C C . GLY A 1 425 ? -14.121 15.232 -31.408 1.00 50.94 425 GLY A C 1
ATOM 3178 O O . GLY A 1 425 ? -14.511 14.975 -32.548 1.00 50.94 425 GLY A O 1
ATOM 3179 N N . GLU A 1 426 ? -12.828 15.159 -31.086 1.00 57.84 426 GLU A N 1
ATOM 3180 C CA . GLU A 1 426 ? -11.805 14.694 -32.009 1.00 57.84 426 GLU A CA 1
ATOM 3181 C C . GLU A 1 426 ? -11.891 13.173 -32.123 1.00 57.84 426 GLU A C 1
ATOM 3183 O O . GLU A 1 426 ? -11.432 12.421 -31.260 1.00 57.84 426 GLU A O 1
ATOM 3188 N N . LYS A 1 427 ? -12.454 12.713 -33.245 1.00 56.00 427 LYS A N 1
ATOM 3189 C CA . LYS A 1 427 ? -12.301 11.345 -33.756 1.00 56.00 427 LYS A CA 1
ATOM 3190 C C . LYS A 1 427 ? -10.834 11.092 -34.127 1.00 56.00 427 LYS A C 1
ATOM 3192 O O . LYS A 1 427 ? -10.498 10.939 -35.299 1.00 56.00 427 LYS 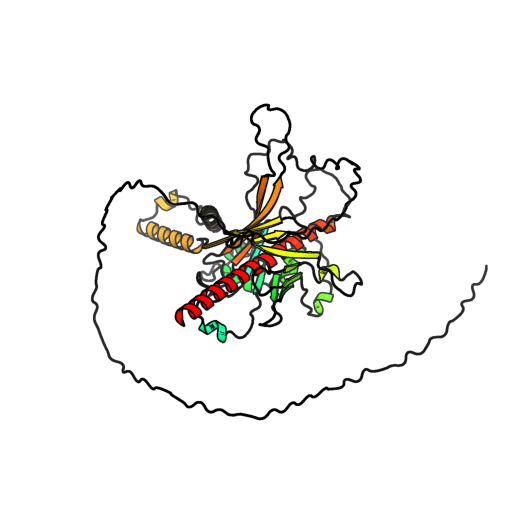A O 1
ATOM 3197 N N . LYS A 1 428 ? -9.932 11.072 -33.149 1.00 52.06 428 LYS A N 1
ATOM 3198 C CA . LYS A 1 428 ? -8.567 10.599 -33.374 1.00 52.06 428 LYS A CA 1
ATOM 3199 C C . LYS A 1 428 ? -8.648 9.085 -33.572 1.00 52.06 428 LYS A C 1
ATOM 3201 O O . LYS A 1 428 ? -9.176 8.396 -32.700 1.00 52.06 428 LYS A O 1
ATOM 3206 N N . LEU A 1 429 ? -8.204 8.613 -34.744 1.00 58.28 429 LEU A N 1
ATOM 3207 C CA . LEU A 1 429 ? -8.242 7.212 -35.175 1.00 58.28 429 LEU A CA 1
ATOM 3208 C C . LEU A 1 429 ? -7.862 6.262 -34.027 1.00 58.28 429 LEU A C 1
ATOM 3210 O O . LEU A 1 429 ? -6.869 6.477 -33.337 1.00 58.28 429 LEU A O 1
ATOM 3214 N N . ALA A 1 430 ? -8.647 5.200 -33.862 1.00 56.50 430 ALA A N 1
ATOM 3215 C CA . ALA A 1 430 ? -8.552 4.203 -32.795 1.00 56.50 430 ALA A CA 1
ATOM 3216 C C . ALA A 1 430 ? -7.261 3.346 -32.796 1.00 56.50 430 ALA A C 1
ATOM 3218 O O . ALA A 1 430 ? -7.225 2.313 -32.141 1.00 56.50 430 ALA A O 1
ATOM 3219 N N . SER A 1 431 ? -6.210 3.723 -33.533 1.00 56.97 431 SER A N 1
ATOM 3220 C CA . SER A 1 431 ? -4.988 2.916 -33.659 1.00 56.97 431 SER A CA 1
ATOM 3221 C C . SER A 1 431 ? -3.943 3.159 -32.564 1.00 56.97 431 SER A C 1
ATOM 3223 O O . SER A 1 431 ? -3.073 2.313 -32.397 1.00 56.97 431 SER A O 1
ATOM 3225 N N . ASP A 1 432 ? -4.036 4.253 -31.799 1.00 58.19 432 ASP A N 1
ATOM 3226 C CA . ASP A 1 432 ? -3.048 4.597 -30.754 1.00 58.19 432 ASP A CA 1
ATOM 3227 C C . ASP A 1 432 ? -3.523 4.281 -29.318 1.00 58.19 432 ASP A C 1
ATOM 3229 O O . ASP A 1 432 ? -2.823 4.587 -28.363 1.00 58.19 432 ASP A O 1
ATOM 3233 N N . SER A 1 433 ? -4.695 3.662 -29.118 1.00 61.97 433 SER A N 1
ATOM 3234 C CA . SER A 1 433 ? -5.272 3.432 -27.775 1.00 61.97 433 SER A CA 1
ATOM 3235 C C . SER A 1 433 ? -4.602 2.318 -26.958 1.00 61.97 433 SER A C 1
ATOM 3237 O O . SER A 1 433 ? -4.986 2.083 -25.819 1.00 61.97 433 SER A O 1
ATOM 3239 N N . ILE A 1 434 ? -3.617 1.613 -27.522 1.00 65.25 434 ILE A N 1
ATOM 3240 C CA . ILE A 1 434 ? -2.930 0.502 -26.843 1.00 65.25 434 ILE A CA 1
ATOM 3241 C C . ILE A 1 434 ? -2.013 1.014 -25.712 1.00 65.25 434 ILE A C 1
ATOM 3243 O O . ILE A 1 434 ? -1.758 0.276 -24.762 1.00 65.25 434 ILE A O 1
ATOM 3247 N N . SER A 1 435 ? -1.529 2.262 -25.779 1.00 69.94 435 SER A N 1
ATOM 3248 C CA . SER A 1 435 ? -0.633 2.821 -24.754 1.00 69.94 435 SER A CA 1
ATOM 3249 C C . SER A 1 435 ? -1.321 3.066 -23.413 1.00 69.94 435 SER A C 1
ATOM 3251 O O . SER A 1 435 ? -0.725 2.810 -22.370 1.00 69.94 435 SER A O 1
ATOM 3253 N N . ASP A 1 436 ? -2.571 3.528 -23.429 1.00 75.00 436 ASP A N 1
ATOM 3254 C CA . ASP A 1 436 ? -3.206 4.097 -22.233 1.00 75.00 436 ASP A CA 1
ATOM 3255 C C . ASP A 1 436 ? -3.597 2.998 -21.229 1.00 75.00 436 ASP A C 1
ATOM 3257 O O . ASP A 1 436 ? -3.302 3.089 -20.035 1.00 75.00 436 ASP A O 1
ATOM 3261 N N . ASP A 1 437 ? -4.159 1.890 -21.723 1.00 82.81 437 ASP A N 1
ATOM 3262 C CA . ASP A 1 437 ? -4.451 0.711 -20.897 1.00 82.81 437 ASP A CA 1
ATOM 3263 C C . ASP A 1 437 ? -3.174 0.100 -20.307 1.00 82.81 437 ASP A C 1
ATOM 3265 O O . ASP A 1 437 ? -3.173 -0.414 -19.182 1.00 82.81 437 ASP A O 1
ATOM 3269 N N . HIS A 1 438 ? -2.072 0.180 -21.055 1.00 87.19 438 HIS A N 1
ATOM 3270 C CA . HIS A 1 438 ? -0.785 -0.327 -20.614 1.00 87.19 438 HIS A CA 1
ATOM 3271 C C . HIS A 1 438 ? -0.214 0.514 -19.468 1.00 87.19 438 HIS A C 1
ATOM 3273 O O . HIS A 1 438 ? 0.186 -0.049 -18.450 1.00 87.19 438 HIS A O 1
ATOM 3279 N N . ASP A 1 439 ? -0.240 1.844 -19.569 1.00 90.94 439 ASP A N 1
ATOM 3280 C CA . ASP A 1 439 ? 0.227 2.730 -18.496 1.00 90.94 439 ASP A CA 1
ATOM 3281 C C . ASP A 1 439 ? -0.605 2.562 -17.216 1.00 90.94 439 ASP A C 1
ATOM 3283 O O . ASP A 1 439 ? -0.048 2.499 -16.113 1.00 90.94 439 ASP A O 1
ATOM 3287 N N . ARG A 1 440 ? -1.926 2.374 -17.349 1.00 92.44 440 ARG A N 1
ATOM 3288 C CA . ARG A 1 440 ? -2.810 2.015 -16.228 1.00 92.44 440 ARG A CA 1
ATOM 3289 C C . ARG A 1 440 ? -2.390 0.696 -15.573 1.00 92.44 440 ARG A C 1
ATOM 3291 O O . ARG A 1 440 ? -2.267 0.630 -14.347 1.00 92.44 440 ARG A O 1
ATOM 3298 N N . GLU A 1 441 ? -2.159 -0.354 -16.363 1.00 92.31 441 GLU A N 1
ATOM 3299 C CA . GLU A 1 441 ? -1.686 -1.659 -15.875 1.00 92.31 441 GLU A CA 1
ATOM 3300 C C . GLU A 1 441 ? -0.341 -1.515 -15.138 1.00 92.31 441 GLU A C 1
ATOM 3302 O O . GLU A 1 441 ? -0.170 -2.037 -14.027 1.00 92.31 441 GLU A O 1
ATOM 3307 N N . MET A 1 442 ? 0.594 -0.755 -15.716 1.00 94.19 442 MET A N 1
ATOM 3308 C CA . MET A 1 442 ? 1.921 -0.521 -15.147 1.00 94.19 442 MET A CA 1
ATOM 3309 C C . MET A 1 442 ? 1.846 0.270 -13.840 1.00 94.19 442 MET A C 1
ATOM 3311 O O . MET A 1 442 ? 2.558 -0.069 -12.889 1.00 94.19 442 MET A O 1
ATOM 3315 N N . MET A 1 443 ? 0.943 1.249 -13.734 1.00 96.12 443 MET A N 1
ATOM 3316 C CA . MET A 1 443 ? 0.708 1.998 -12.498 1.00 96.12 443 MET A CA 1
ATOM 3317 C C . MET A 1 443 ? 0.232 1.084 -11.362 1.00 96.12 443 MET A C 1
ATOM 3319 O O . MET A 1 443 ? 0.739 1.167 -10.238 1.00 96.12 443 MET A O 1
ATOM 3323 N N . ILE A 1 444 ? -0.696 0.161 -11.643 1.00 96.44 444 ILE A N 1
ATOM 3324 C CA . ILE A 1 444 ? -1.177 -0.814 -10.651 1.00 96.44 444 ILE A CA 1
ATOM 3325 C C . ILE A 1 444 ? -0.014 -1.690 -10.171 1.00 96.44 444 ILE A C 1
ATOM 3327 O O . ILE A 1 444 ? 0.205 -1.820 -8.961 1.00 96.44 444 ILE A O 1
ATOM 3331 N N . ILE A 1 445 ? 0.756 -2.266 -11.100 1.00 96.56 445 ILE A N 1
ATOM 3332 C CA . ILE A 1 445 ? 1.893 -3.135 -10.764 1.00 96.56 445 ILE A CA 1
ATOM 3333 C C . ILE A 1 445 ? 2.938 -2.358 -9.951 1.00 96.56 445 ILE A C 1
ATOM 3335 O O . ILE A 1 445 ? 3.409 -2.848 -8.922 1.00 96.56 445 ILE A O 1
ATOM 3339 N N . MET A 1 446 ? 3.266 -1.129 -10.354 1.00 97.44 446 MET A N 1
ATOM 3340 C CA . MET A 1 446 ? 4.206 -0.258 -9.647 1.00 97.44 446 MET A CA 1
ATOM 3341 C C . MET A 1 446 ? 3.729 0.050 -8.219 1.00 97.44 446 MET A C 1
ATOM 3343 O O . MET A 1 446 ? 4.508 -0.064 -7.262 1.00 97.44 446 MET A O 1
ATOM 3347 N N . ALA A 1 447 ? 2.455 0.409 -8.041 1.00 98.00 447 ALA A N 1
ATOM 3348 C CA . ALA A 1 447 ? 1.877 0.702 -6.733 1.00 98.00 447 ALA A CA 1
ATOM 3349 C C . ALA A 1 447 ? 1.910 -0.527 -5.808 1.00 98.00 447 ALA A C 1
ATOM 3351 O O . ALA A 1 447 ? 2.336 -0.413 -4.655 1.00 98.00 447 ALA A O 1
ATOM 3352 N N . VAL A 1 448 ? 1.545 -1.711 -6.313 1.00 98.00 448 VAL A N 1
ATOM 3353 C CA . VAL A 1 448 ? 1.575 -2.971 -5.547 1.00 98.00 448 VAL A CA 1
ATOM 3354 C C . VAL A 1 448 ? 3.009 -3.367 -5.186 1.00 98.00 448 VAL A C 1
ATOM 3356 O O . VAL A 1 448 ? 3.310 -3.567 -4.006 1.00 98.00 448 VAL A O 1
ATOM 3359 N N . SER A 1 449 ? 3.919 -3.431 -6.163 1.00 97.94 449 SER A N 1
ATOM 3360 C CA . SER A 1 449 ? 5.324 -3.799 -5.939 1.00 97.94 449 SER A CA 1
ATOM 3361 C C . SER A 1 449 ? 6.010 -2.852 -4.952 1.00 97.94 449 SER A C 1
ATOM 3363 O O . SER A 1 449 ? 6.702 -3.290 -4.027 1.00 97.94 449 SER A O 1
ATOM 3365 N N . SER A 1 450 ? 5.787 -1.542 -5.089 1.00 98.00 450 SER A N 1
ATOM 3366 C CA . SER A 1 450 ? 6.374 -0.558 -4.179 1.00 98.00 450 SER A CA 1
ATOM 3367 C C . SER A 1 450 ? 5.762 -0.616 -2.773 1.00 98.00 450 SER A C 1
ATOM 3369 O O . SER A 1 450 ? 6.508 -0.527 -1.795 1.00 98.00 450 SER A O 1
ATOM 3371 N N . ALA A 1 451 ? 4.456 -0.872 -2.628 1.00 98.00 451 ALA A N 1
ATOM 3372 C CA . ALA A 1 451 ? 3.823 -1.096 -1.324 1.00 98.00 451 ALA A CA 1
ATOM 3373 C C . ALA A 1 451 ? 4.376 -2.349 -0.616 1.00 98.00 451 ALA A C 1
ATOM 3375 O O . ALA A 1 451 ? 4.712 -2.299 0.572 1.00 98.00 451 ALA A O 1
ATOM 3376 N N . LEU A 1 452 ? 4.566 -3.456 -1.343 1.00 97.00 452 LEU A N 1
ATOM 3377 C CA . LEU A 1 452 ? 5.213 -4.664 -0.816 1.00 97.00 452 LEU A CA 1
ATOM 3378 C C . LEU A 1 452 ? 6.666 -4.392 -0.394 1.00 97.00 452 LEU A C 1
ATOM 3380 O O . LEU A 1 452 ? 7.119 -4.859 0.656 1.00 97.00 452 LEU A O 1
ATOM 3384 N N . CYS A 1 453 ? 7.395 -3.569 -1.155 1.00 96.19 453 CYS A N 1
ATOM 3385 C CA . CYS A 1 453 ? 8.720 -3.101 -0.758 1.00 96.19 453 CYS A CA 1
ATOM 3386 C C . CYS A 1 453 ? 8.680 -2.301 0.558 1.00 96.19 453 CYS A C 1
ATOM 3388 O O . CYS A 1 453 ? 9.563 -2.478 1.403 1.00 96.19 453 CYS A O 1
ATOM 3390 N N . MET A 1 454 ? 7.661 -1.462 0.775 1.00 96.50 454 MET A N 1
ATOM 3391 C CA . MET A 1 454 ? 7.481 -0.733 2.037 1.00 96.50 454 MET A CA 1
ATOM 3392 C C . MET A 1 454 ? 7.238 -1.672 3.222 1.00 96.50 454 MET A C 1
ATOM 3394 O O . MET A 1 454 ? 7.853 -1.494 4.278 1.00 96.50 454 MET A O 1
ATOM 3398 N N . LEU A 1 455 ? 6.400 -2.698 3.047 1.00 94.69 455 LEU A N 1
ATOM 3399 C CA . LEU A 1 455 ? 6.159 -3.723 4.069 1.00 94.69 455 LEU A CA 1
ATOM 3400 C C . LEU A 1 455 ? 7.446 -4.468 4.429 1.00 94.69 455 LEU A C 1
ATOM 3402 O O . LEU A 1 455 ? 7.767 -4.627 5.609 1.00 94.69 455 LEU A O 1
ATOM 3406 N N . LYS A 1 456 ? 8.229 -4.862 3.420 1.00 92.94 456 LYS A N 1
ATOM 3407 C CA . LYS A 1 456 ? 9.513 -5.532 3.638 1.00 92.94 456 LYS A CA 1
ATOM 3408 C C . LYS A 1 456 ? 10.504 -4.647 4.397 1.00 92.94 456 LYS A C 1
ATOM 3410 O O . LYS A 1 456 ? 11.106 -5.115 5.361 1.00 92.94 456 LYS A O 1
ATOM 3415 N N . LYS A 1 457 ? 10.628 -3.366 4.028 1.00 92.00 457 LYS A N 1
ATOM 3416 C CA . LYS A 1 457 ? 11.478 -2.397 4.746 1.00 92.00 457 LYS A CA 1
ATOM 3417 C C . LYS A 1 457 ? 11.049 -2.224 6.208 1.00 92.00 457 LYS A C 1
ATOM 3419 O O . LYS A 1 457 ? 11.898 -2.062 7.082 1.00 92.00 457 LYS A O 1
ATOM 3424 N N . GLU A 1 458 ? 9.748 -2.265 6.498 1.00 91.62 458 GLU A N 1
ATOM 3425 C CA . GLU A 1 458 ? 9.239 -2.206 7.873 1.00 91.62 458 GLU A CA 1
ATOM 3426 C C . GLU A 1 458 ? 9.669 -3.425 8.701 1.00 91.62 458 GLU A C 1
ATOM 3428 O O . GLU A 1 458 ? 10.110 -3.254 9.841 1.00 91.62 458 GLU A O 1
ATOM 3433 N N . ILE A 1 459 ? 9.583 -4.627 8.118 1.00 90.12 459 ILE A N 1
ATOM 3434 C CA . ILE A 1 459 ? 10.065 -5.870 8.737 1.00 90.12 459 ILE A CA 1
ATOM 3435 C C . ILE A 1 459 ? 11.570 -5.780 9.003 1.00 90.12 459 ILE A C 1
ATOM 3437 O O . ILE A 1 459 ? 12.004 -6.056 10.118 1.00 90.12 459 ILE A O 1
ATOM 3441 N N . ASP A 1 460 ? 12.355 -5.351 8.016 1.00 88.44 460 ASP A N 1
ATOM 3442 C CA . ASP A 1 460 ? 13.818 -5.293 8.126 1.00 88.44 460 ASP A CA 1
ATOM 3443 C C . ASP A 1 460 ? 14.279 -4.293 9.177 1.00 88.44 460 ASP A C 1
ATOM 3445 O O . ASP A 1 460 ? 15.154 -4.594 9.986 1.00 88.44 460 ASP A O 1
ATOM 3449 N N . ARG A 1 461 ? 13.642 -3.118 9.231 1.00 88.62 461 ARG A N 1
ATOM 3450 C CA . ARG A 1 461 ? 13.922 -2.129 10.276 1.00 88.62 461 ARG A CA 1
ATOM 3451 C C . ARG A 1 461 ? 13.683 -2.716 11.662 1.00 88.62 461 ARG A C 1
ATOM 3453 O O . ARG A 1 461 ? 14.469 -2.469 12.571 1.00 88.62 461 ARG A O 1
ATOM 3460 N N . ARG A 1 462 ? 12.598 -3.471 11.829 1.00 87.94 462 ARG A N 1
ATOM 3461 C CA . ARG A 1 462 ? 12.283 -4.094 13.110 1.00 87.94 462 ARG A CA 1
ATOM 3462 C C . ARG A 1 462 ? 13.275 -5.192 13.469 1.00 87.94 462 ARG A C 1
ATOM 3464 O O . ARG A 1 462 ? 13.747 -5.207 14.595 1.00 87.94 462 ARG A O 1
ATOM 3471 N N . GLN A 1 463 ? 13.642 -6.041 12.514 1.00 85.50 463 GLN A N 1
ATOM 3472 C CA . GLN A 1 463 ? 14.682 -7.051 12.719 1.00 85.50 463 GLN A CA 1
ATOM 3473 C C . GLN A 1 463 ? 16.014 -6.409 13.117 1.00 85.50 463 GLN A C 1
ATOM 3475 O O . GLN A 1 463 ? 16.680 -6.904 14.018 1.00 85.50 463 GLN A O 1
ATOM 3480 N N . GLY A 1 464 ? 16.372 -5.277 12.505 1.00 86.94 464 GLY A N 1
ATOM 3481 C CA . GLY A 1 464 ? 17.552 -4.504 12.889 1.00 86.94 464 GLY A CA 1
ATOM 3482 C C . GLY A 1 464 ? 17.470 -3.957 14.318 1.00 86.94 464 GLY A C 1
ATOM 3483 O O . GLY A 1 464 ? 18.426 -4.090 15.073 1.00 86.94 464 GLY A O 1
ATOM 3484 N N . GLN A 1 465 ? 16.324 -3.390 14.714 1.00 88.62 465 GLN A N 1
ATOM 3485 C CA . GLN A 1 465 ? 16.097 -2.909 16.087 1.00 88.62 465 GLN A CA 1
ATOM 3486 C C . GLN A 1 465 ? 16.174 -4.040 17.114 1.00 88.62 465 GLN A C 1
ATOM 3488 O O . GLN A 1 465 ? 16.761 -3.877 18.178 1.00 88.62 465 GLN A O 1
ATOM 3493 N N . GLU A 1 466 ? 15.594 -5.188 16.787 1.00 87.38 466 GLU A N 1
ATOM 3494 C CA . GLU A 1 466 ? 15.592 -6.362 17.646 1.00 87.38 466 GLU A CA 1
ATOM 3495 C C . GLU A 1 466 ? 16.997 -6.979 17.776 1.00 87.38 466 GLU A C 1
ATOM 3497 O O . GLU A 1 466 ? 17.429 -7.290 18.884 1.00 87.38 466 GLU A O 1
ATOM 3502 N N . ALA A 1 467 ? 17.749 -7.088 16.676 1.00 85.81 467 ALA A N 1
ATOM 3503 C CA . ALA A 1 467 ? 19.140 -7.541 16.699 1.00 85.81 467 ALA A CA 1
ATOM 3504 C C . ALA A 1 467 ? 20.039 -6.593 17.510 1.00 85.81 467 ALA A C 1
ATOM 3506 O O . ALA A 1 467 ? 20.860 -7.056 18.299 1.00 85.81 467 ALA A O 1
ATOM 3507 N N . ALA A 1 468 ? 19.850 -5.277 17.364 1.00 87.75 468 ALA A N 1
ATOM 3508 C CA . ALA A 1 468 ? 20.571 -4.276 18.147 1.00 87.75 468 ALA A CA 1
ATOM 3509 C C . ALA A 1 468 ? 20.243 -4.371 19.646 1.00 87.75 468 ALA A C 1
ATOM 3511 O O . ALA A 1 468 ? 21.153 -4.316 20.466 1.00 87.75 468 ALA A O 1
ATOM 3512 N N . ALA A 1 469 ? 18.969 -4.576 20.004 1.00 89.69 469 ALA A N 1
ATOM 3513 C CA . ALA A 1 469 ? 18.553 -4.755 21.394 1.00 89.69 469 ALA A CA 1
ATOM 3514 C C . ALA A 1 469 ? 19.191 -6.001 22.035 1.00 89.69 469 ALA A C 1
ATOM 3516 O O . ALA A 1 469 ? 19.658 -5.940 23.171 1.00 89.69 469 ALA A O 1
ATOM 3517 N N . ILE A 1 470 ? 19.272 -7.117 21.301 1.00 87.81 470 ILE A N 1
ATOM 3518 C CA . ILE A 1 470 ? 19.957 -8.332 21.769 1.00 87.81 470 ILE A CA 1
ATOM 3519 C C . ILE A 1 470 ? 21.456 -8.080 21.928 1.00 87.81 470 ILE A C 1
ATOM 3521 O O . ILE A 1 470 ? 22.011 -8.409 22.971 1.00 87.81 470 ILE A O 1
ATOM 3525 N N . ALA A 1 471 ? 22.101 -7.461 20.935 1.00 90.56 471 ALA A N 1
ATOM 3526 C CA . ALA A 1 471 ? 23.519 -7.122 21.017 1.00 90.56 471 ALA A CA 1
ATOM 3527 C C . ALA A 1 471 ? 23.816 -6.224 22.232 1.00 90.56 471 ALA A C 1
ATOM 3529 O O . ALA A 1 471 ? 24.794 -6.459 22.933 1.00 90.56 471 ALA A O 1
ATOM 3530 N N . SER A 1 472 ? 22.934 -5.261 22.534 1.00 92.00 472 SER A N 1
ATOM 3531 C CA . SER A 1 472 ? 23.062 -4.393 23.712 1.00 92.00 472 SER A CA 1
ATOM 3532 C C . SER A 1 472 ? 22.788 -5.082 25.049 1.00 92.00 472 SER A C 1
ATOM 3534 O O . SER A 1 472 ? 23.228 -4.576 26.067 1.00 92.00 472 SER A O 1
ATOM 3536 N N . ALA A 1 473 ? 22.051 -6.197 25.066 1.00 91.56 473 ALA A N 1
ATOM 3537 C CA . ALA A 1 473 ? 21.768 -6.955 26.288 1.00 91.56 473 ALA A CA 1
ATOM 3538 C C . ALA A 1 473 ? 22.849 -8.003 26.607 1.00 91.56 473 ALA A C 1
ATOM 3540 O O . ALA A 1 473 ? 22.880 -8.534 27.714 1.00 91.56 473 ALA A O 1
ATOM 3541 N N . VAL A 1 474 ? 23.676 -8.351 25.616 1.00 93.00 474 VAL A N 1
ATOM 3542 C CA . VAL A 1 474 ? 24.808 -9.281 25.756 1.00 93.00 474 VAL A CA 1
ATOM 3543 C C . VAL A 1 474 ? 26.101 -8.545 26.124 1.00 93.00 474 VAL A C 1
ATOM 3545 O O . VAL A 1 474 ? 26.972 -9.151 26.746 1.00 93.00 474 VAL A O 1
ATOM 3548 N N . SER A 1 475 ? 26.224 -7.271 25.732 1.00 81.38 475 SER A N 1
ATOM 3549 C CA . SER A 1 475 ? 27.298 -6.372 26.172 1.00 81.38 475 SER A CA 1
ATOM 3550 C C . SER A 1 475 ? 27.055 -5.854 27.579 1.00 81.38 475 SER A C 1
ATOM 3552 O O . SER A 1 475 ? 28.082 -5.524 28.212 1.00 81.38 475 SER A O 1
#

Mean predicted aligned error: 15.05 Å

Foldseek 3Di:
DDDDDDDDDDDDDDDDDDDDDDDDDDDDDDDDDDDDDDDDPDDDDDDDDDDDDDDDDDDDDDDDDDDDDDDDDDDDDDDDDDDDDDDDDDDDDDDDDDDDDDDDPDPPPPPDDPPDCDDPPPPFDFDFPWKKWWFDLFFFPDPVCVVDVPDDDKTFIFTDDPVVLVVVVVPCPDDDDDSQPPRVVPWGQWIWDDPDPPAQKIFIFGIPNVVVVLCVQPPDDDDDDCVVVPVDTHTQKMWGHDDDPPQFIKIFGQQPVQVVDPDPGRHGPWIWGFDAPDPPALKTWIQIPLAIKIKDWDDPVVQVVQLVVVCVVVVVPPDDVVVLVPDDPVVNVVNVVVSVVSSQQSRFPTKIFMWGKDWDDPDPDDDDPDDPPPRDTDIDTHTFKMWTDGNRSWNPPDDPNGALTIGMIGGRLVVLSPPPPVPPPDPPDPPPVPVSSVVSVRSVVCSVVVVSVSRVVRSVVSVVVVVVVVVVVVD

Organism: Ophiostoma piceae (strain UAMH 11346) (NCBI:txid1262450)

Radius of gyration: 32.16 Å; Cα contacts (8 Å, |Δi|>4): 536; chains: 1; bounding box: 83×85×123 Å